Protein AF-0000000083455812 (afdb_homodimer)

Foldseek 3Di:
DAPDAFDPVQDPWDWLDKDFFDDDDPNHGTWIKIKTFDDPVCLVVQLVQCVVFVCCPPQLNNLLPCVVFVQSSVVVSVVLSVQSVSRLKMFIWTPPDDPVDTDTFKIWRKDKHFPVNLVVLVPDDGDTPSVVLVSLVVCVQVVPDPPCVVVVHGMEMETDDIGGDPVRPRRCPLLVSLLSSQSSCQSRVHFKYKYKDDDPVNVVSCVVSPKAFDDKDFLCDDDDPRDRSRPPDGDIMTMTMDTHDHDPPD/DAPDAFDPVQDPWDWLDKDFFDDDDPNHGTWIKIKTFDDPVCQVVQLVQCVVFVCCPPQLNNLLPCVVFVQSSVVVSVVLSVQSVSRLKMFIWTPPDDPVDTDTFKIWRKDKHFPVNLVVLVPDDGDTPSVVLVSLVCCVQVVPDPPCVVVVHGMEMETDDIGGDPVRPRRCPLLVSLLSSQSSCQSRVHFKYKYKDDDPVNVVSCVVSPKAFDDKDFLCDDDDPRDRSRPPDGDIMTMTMDTHDHDPPD

Secondary structure (DSSP, 8-state):
--S----TTS-SS-EEEEEE-S--BTTBPPPEEEEEE--GGGHHHHHHHIIIIIHHH-HHHHHTTGGG-HHHHHHHHHHHHHHHHTT--EEEEETTS-GGG--EEEEEEEEEEEHHHHHHHHTPPP-SHHHHHHHHHHHHHHHSS-HHHHHT-SEEEEEEEEEE-GGGTTS-HHHHHHHHHHHHHHHHT--EEEEEE-SHHHHHHHHHTT-EEEEEEETTT-EETTEES-TT--SEEEEEEEE-------/--S----TTS-SS-EEEEEE-S--BTTBPPPEEEEEE--GGGHHHHHHHIIIIIHHH-HHHHHTTGGG-HHHHHHHHHHHHHHHHTT--EEEEETTS-GGG--EEEEEEEEEEEHHHHHHHTT----SHHHHHHHHHHHHHHHSS-HHHHHT-SEEEEEEEEEE-GGGTTS-HHHHHHHHHHHHHHHHT--EEEEEE-SHHHHHHHHHTT-EEEEEEETTT-EETTEES-TT--SEEEEEEEE-------

Structure (mmCIF, N/CA/C/O backbone):
data_AF-0000000083455812-model_v1
#
loop_
_entity.id
_entity.type
_entity.pdbx_description
1 polymer 'N-acetyltransferase domain-containing protein'
#
loop_
_atom_site.group_PDB
_atom_site.id
_atom_site.type_symbol
_atom_site.label_atom_id
_atom_site.label_alt_id
_atom_site.label_comp_id
_atom_site.label_asym_id
_atom_site.label_entity_id
_atom_site.label_seq_id
_atom_site.pdbx_PDB_ins_code
_atom_site.Cartn_x
_atom_site.Cartn_y
_atom_site.Cartn_z
_atom_site.occupancy
_atom_site.B_iso_or_equiv
_atom_site.auth_seq_id
_atom_site.auth_comp_id
_atom_site.auth_asym_id
_atom_site.auth_atom_id
_atom_site.pdbx_PDB_model_num
ATOM 1 N N . MET A 1 1 ? -11.398 26.969 0.778 1 72 1 MET A N 1
ATOM 2 C CA . MET A 1 1 ? -10.117 27.531 1.177 1 72 1 MET A CA 1
ATOM 3 C C . MET A 1 1 ? -10.188 28.125 2.584 1 72 1 MET A C 1
ATOM 5 O O . MET A 1 1 ? -11.242 28.594 3.008 1 72 1 MET A O 1
ATOM 9 N N . SER A 1 2 ? -9.016 27.938 3.221 1 83.69 2 SER A N 1
ATOM 10 C CA . SER A 1 2 ? -8.93 28.438 4.59 1 83.69 2 SER A CA 1
ATOM 11 C C . SER A 1 2 ? -9 29.969 4.625 1 83.69 2 SER A C 1
ATOM 13 O O . SER A 1 2 ? -8.539 30.641 3.703 1 83.69 2 SER A O 1
ATOM 15 N N . SER A 1 3 ? -9.594 30.547 5.578 1 91.69 3 SER A N 1
ATOM 16 C CA . SER A 1 3 ? -9.633 32 5.785 1 91.69 3 SER A CA 1
ATOM 17 C C . SER A 1 3 ? -8.297 32.5 6.32 1 91.69 3 SER A C 1
ATOM 19 O O . SER A 1 3 ? -8.031 33.719 6.273 1 91.69 3 SER A O 1
ATOM 21 N N . TRP A 1 4 ? -7.527 31.594 6.836 1 95.5 4 TRP A N 1
ATOM 22 C CA . TRP A 1 4 ? -6.188 31.938 7.297 1 95.5 4 TRP A CA 1
ATOM 23 C C . TRP A 1 4 ? -5.223 32.062 6.125 1 95.5 4 TRP A C 1
ATOM 25 O O . TRP A 1 4 ? -5.32 31.328 5.148 1 95.5 4 TRP A O 1
ATOM 35 N N . LYS A 1 5 ? -4.301 33.094 6.266 1 96 5 LYS A N 1
ATOM 36 C CA . LYS A 1 5 ? -3.275 33.281 5.242 1 96 5 LYS A CA 1
ATOM 37 C C . LYS A 1 5 ? -1.878 33.25 5.855 1 96 5 LYS A C 1
ATOM 39 O O . LYS A 1 5 ? -1.661 33.781 6.941 1 96 5 LYS A O 1
ATOM 44 N N . ARG A 1 6 ? -1.051 32.625 5.129 1 97.12 6 ARG A N 1
ATOM 45 C CA . ARG A 1 6 ? 0.348 32.625 5.543 1 97.12 6 ARG A CA 1
ATOM 46 C C . ARG A 1 6 ? 0.924 34.031 5.609 1 97.12 6 ARG A C 1
ATOM 48 O O . ARG A 1 6 ? 0.732 34.812 4.688 1 97.12 6 ARG A O 1
ATOM 55 N N . PRO A 1 7 ? 1.637 34.281 6.703 1 96.75 7 PRO A N 1
ATOM 56 C CA . PRO A 1 7 ? 2.234 35.594 6.789 1 96.75 7 PRO A CA 1
ATOM 57 C C . PRO A 1 7 ? 3.211 35.875 5.648 1 96.75 7 PRO A C 1
ATOM 59 O O . PRO A 1 7 ? 4.039 35.031 5.316 1 96.75 7 PRO A O 1
ATOM 62 N N . LYS A 1 8 ? 3.145 37.031 5.133 1 95.06 8 LYS A N 1
ATOM 63 C CA . LYS A 1 8 ? 3.918 37.406 3.957 1 95.06 8 LYS A CA 1
ATOM 64 C C . LYS A 1 8 ? 5.41 37.469 4.273 1 95.06 8 LYS A C 1
ATOM 66 O O . LYS A 1 8 ? 6.246 37.312 3.379 1 95.06 8 LYS A O 1
ATOM 71 N N . ASP A 1 9 ? 5.668 37.719 5.461 1 95.56 9 ASP A N 1
ATOM 72 C CA . ASP A 1 9 ? 7.066 37.938 5.836 1 95.56 9 ASP A CA 1
ATOM 73 C C . ASP A 1 9 ? 7.773 36.594 6.051 1 95.56 9 ASP A C 1
ATOM 75 O O . ASP A 1 9 ? 8.992 36.562 6.23 1 95.56 9 ASP A O 1
ATOM 79 N N . VAL A 1 10 ? 7.023 35.5 6.098 1 97.06 10 VAL A N 1
ATOM 80 C CA . VAL A 1 10 ? 7.645 34.188 6.176 1 97.06 10 VAL A CA 1
ATOM 81 C C . VAL A 1 10 ? 8.07 33.75 4.781 1 97.06 10 VAL A C 1
ATOM 83 O O . VAL A 1 10 ? 7.23 33.562 3.895 1 97.06 10 VAL A O 1
ATOM 86 N N . PRO A 1 11 ? 9.328 33.562 4.582 1 97.19 11 PRO A N 1
ATOM 87 C CA . PRO A 1 11 ? 9.812 33.156 3.258 1 97.19 11 PRO A CA 1
ATOM 88 C C . PRO A 1 11 ? 9.164 31.875 2.762 1 97.19 11 PRO A C 1
ATOM 90 O O . PRO A 1 11 ? 8.898 30.969 3.553 1 97.19 11 PRO A O 1
ATOM 93 N N . TYR A 1 12 ? 8.922 31.828 1.443 1 97.25 12 TYR A N 1
ATOM 94 C CA . TYR A 1 12 ? 8.344 30.656 0.784 1 97.25 12 TYR A CA 1
ATOM 95 C C . TYR A 1 12 ? 9.016 30.406 -0.561 1 97.25 12 TYR A C 1
ATOM 97 O O . TYR A 1 12 ? 9.094 31.312 -1.402 1 97.25 12 TYR A O 1
ATOM 105 N N . PRO A 1 13 ? 9.547 29.312 -0.865 1 96.44 13 PRO A N 1
ATOM 106 C CA . PRO A 1 13 ? 9.562 28.141 0.018 1 96.44 13 PRO A CA 1
ATOM 107 C C . PRO A 1 13 ? 10.656 28.219 1.076 1 96.44 13 PRO A C 1
ATOM 109 O O . PRO A 1 13 ? 11.711 28.812 0.839 1 96.44 13 PRO A O 1
ATOM 112 N N . SER A 1 14 ? 10.398 27.672 2.203 1 98.31 14 SER A N 1
ATOM 113 C CA . SER A 1 14 ? 11.367 27.609 3.295 1 98.31 14 SER A CA 1
ATOM 114 C C . SER A 1 14 ? 11.758 26.156 3.598 1 98.31 14 SER A C 1
ATOM 116 O O . SER A 1 14 ? 10.977 25.234 3.361 1 98.31 14 SER A O 1
ATOM 118 N N . VAL A 1 15 ? 12.977 25.969 4.078 1 98.38 15 VAL A N 1
ATOM 119 C CA . VAL A 1 15 ? 13.453 24.688 4.578 1 98.38 15 VAL A CA 1
ATOM 120 C C . VAL A 1 15 ? 13.188 24.578 6.078 1 98.38 15 VAL A C 1
ATOM 122 O O . VAL A 1 15 ? 13.5 25.5 6.836 1 98.38 15 VAL A O 1
ATOM 125 N N . TRP A 1 16 ? 12.656 23.469 6.484 1 98.69 16 TRP A N 1
ATOM 126 C CA . TRP A 1 16 ? 12.258 23.328 7.883 1 98.69 16 TRP A CA 1
ATOM 127 C C . TRP A 1 16 ? 13.125 22.297 8.602 1 98.69 16 TRP A C 1
ATOM 129 O O . TRP A 1 16 ? 13.188 22.281 9.836 1 98.69 16 TRP A O 1
ATOM 139 N N . ALA A 1 17 ? 13.719 21.438 7.863 1 98.44 17 ALA A N 1
ATOM 140 C CA . ALA A 1 17 ? 14.609 20.438 8.453 1 98.44 17 ALA A CA 1
ATOM 141 C C . ALA A 1 17 ? 15.516 19.812 7.395 1 98.44 17 ALA A C 1
ATOM 143 O O . ALA A 1 17 ? 15.18 19.797 6.211 1 98.44 17 ALA A O 1
ATOM 144 N N . ARG A 1 18 ? 16.672 19.422 7.816 1 98.38 18 ARG A N 1
ATOM 145 C CA . ARG A 1 18 ? 17.594 18.562 7.062 1 98.38 18 ARG A CA 1
ATOM 146 C C . ARG A 1 18 ? 18.141 17.438 7.934 1 98.38 18 ARG A C 1
ATOM 148 O O . ARG A 1 18 ? 18.5 17.672 9.094 1 98.38 18 ARG A O 1
ATOM 155 N N . PHE A 1 19 ? 18.156 16.266 7.398 1 98.44 19 PHE A N 1
ATOM 156 C CA . PHE A 1 19 ? 18.594 15.125 8.211 1 98.44 19 PHE A CA 1
ATOM 157 C C . PHE A 1 19 ? 19.141 14.008 7.332 1 98.44 19 PHE A C 1
ATOM 159 O O . PHE A 1 19 ? 18.906 13.984 6.125 1 98.44 19 PHE A O 1
ATOM 166 N N . GLN A 1 20 ? 19.891 13.227 7.938 1 98.06 20 GLN A N 1
ATOM 167 C CA . GLN A 1 20 ? 20.422 12.039 7.27 1 98.06 20 GLN A CA 1
ATOM 168 C C . GLN A 1 20 ? 19.594 10.805 7.621 1 98.06 20 GLN A C 1
ATOM 170 O O . GLN A 1 20 ? 19.234 10.602 8.781 1 98.06 20 GLN A O 1
ATOM 175 N N . GLY A 1 21 ? 19.281 10.008 6.523 1 97.75 21 GLY A N 1
ATOM 176 C CA . GLY A 1 21 ? 18.594 8.75 6.77 1 97.75 21 GLY A CA 1
ATOM 177 C C . GLY A 1 21 ? 19.438 7.75 7.539 1 97.75 21 GLY A C 1
ATOM 178 O O . GLY A 1 21 ? 20.516 8.094 8.039 1 97.75 21 GLY A O 1
ATOM 179 N N . LYS A 1 22 ? 18.906 6.551 7.691 1 96.94 22 LYS A N 1
ATOM 180 C CA . LYS A 1 22 ? 19.562 5.531 8.5 1 96.94 22 LYS A CA 1
ATOM 181 C C . LYS A 1 22 ? 20.078 4.387 7.629 1 96.94 22 LYS A C 1
ATOM 183 O O . LYS A 1 22 ? 21.031 3.691 8.008 1 96.94 22 LYS A O 1
ATOM 188 N N . VAL A 1 23 ? 19.516 4.211 6.5 1 96.19 23 VAL A N 1
ATOM 189 C CA . VAL A 1 23 ? 19.75 3 5.723 1 96.19 23 VAL A CA 1
ATOM 190 C C . VAL A 1 23 ? 20.891 3.238 4.727 1 96.19 23 VAL A C 1
ATOM 192 O O . VAL A 1 23 ? 20.844 4.188 3.938 1 96.19 23 VAL A O 1
ATOM 195 N N . SER A 1 24 ? 21.859 2.391 4.828 1 92.62 24 SER A N 1
ATOM 196 C CA . SER A 1 24 ? 22.938 2.354 3.846 1 92.62 24 SER A CA 1
ATOM 197 C C . SER A 1 24 ? 22.656 1.323 2.756 1 92.62 24 SER A C 1
ATOM 199 O O . SER A 1 24 ? 22.172 0.228 3.043 1 92.62 24 SER A O 1
ATOM 201 N N . GLU A 1 25 ? 22.891 1.799 1.483 1 85.31 25 GLU A N 1
ATOM 202 C CA . GLU A 1 25 ? 22.688 0.887 0.361 1 85.31 25 GLU A CA 1
ATOM 203 C C . GLU A 1 25 ? 23.984 0.667 -0.413 1 85.31 25 GLU A C 1
ATOM 205 O O . GLU A 1 25 ? 24.609 1.625 -0.87 1 85.31 25 GLU A O 1
ATOM 210 N N . ASN A 1 26 ? 24.312 -0.626 -0.563 1 80.75 26 ASN A N 1
ATOM 211 C CA . ASN A 1 26 ? 25.469 -1.01 -1.355 1 80.75 26 ASN A CA 1
ATOM 212 C C . ASN A 1 26 ? 26.734 -0.302 -0.874 1 80.75 26 ASN A C 1
ATOM 214 O O . ASN A 1 26 ? 27.484 0.26 -1.677 1 80.75 26 ASN A O 1
ATOM 218 N N . GLY A 1 27 ? 26.859 -0.12 0.387 1 83.06 27 GLY A N 1
ATOM 219 C CA . GLY A 1 27 ? 28.062 0.479 0.954 1 83.06 27 GLY A CA 1
ATOM 220 C C . GLY A 1 27 ? 28.062 1.995 0.887 1 83.06 27 GLY A C 1
ATOM 221 O O . GLY A 1 27 ? 29 2.645 1.358 1 83.06 27 GLY A O 1
ATOM 222 N N . LYS A 1 28 ? 27.125 2.496 0.255 1 89.81 28 LYS A N 1
ATOM 223 C CA . LYS A 1 28 ? 27.016 3.949 0.199 1 89.81 28 LYS A CA 1
ATOM 224 C C . LYS A 1 28 ? 26.391 4.504 1.475 1 89.81 28 LYS A C 1
ATOM 226 O O . LYS A 1 28 ? 25.531 3.855 2.086 1 89.81 28 LYS A O 1
ATOM 231 N N . PRO A 1 29 ? 26.844 5.699 1.826 1 93.94 29 PRO A N 1
ATOM 232 C CA . PRO A 1 29 ? 26.234 6.305 3.012 1 93.94 29 PRO A CA 1
ATOM 233 C C . PRO A 1 29 ? 24.734 6.562 2.836 1 93.94 29 PRO A C 1
ATOM 235 O O . PRO A 1 29 ? 24.25 6.684 1.706 1 93.94 29 PRO A O 1
ATOM 238 N N . PRO A 1 30 ? 24.031 6.629 3.979 1 96.69 30 PRO A N 1
ATOM 239 C CA . PRO A 1 30 ? 22.594 6.938 3.889 1 96.69 30 PRO A CA 1
ATOM 240 C C . PRO A 1 30 ? 22.328 8.266 3.189 1 96.69 30 PRO A C 1
ATOM 242 O O . PRO A 1 30 ? 23.188 9.156 3.186 1 96.69 30 PRO A O 1
ATOM 245 N N . LEU A 1 31 ? 21.188 8.383 2.695 1 96.19 31 LEU A N 1
ATOM 246 C CA . LEU A 1 31 ? 20.766 9.562 1.953 1 96.19 31 LEU A CA 1
ATOM 247 C C . LEU A 1 31 ? 20.5 10.727 2.896 1 96.19 31 LEU A C 1
ATOM 249 O O . LEU A 1 31 ? 20.141 10.523 4.059 1 96.19 31 LEU A O 1
ATOM 253 N N . TRP A 1 32 ? 20.734 11.875 2.367 1 97.56 32 TRP A N 1
ATOM 254 C CA . TRP A 1 32 ? 20.312 13.094 3.047 1 97.56 32 TRP A CA 1
ATOM 255 C C . TRP A 1 32 ? 18.984 13.586 2.488 1 97.56 32 TRP A C 1
ATOM 257 O O . TRP A 1 32 ? 18.719 13.469 1.289 1 97.56 32 TRP A O 1
ATOM 267 N N . TYR A 1 33 ? 18.188 14.156 3.389 1 98.12 33 TYR A N 1
ATOM 268 C CA . TYR A 1 33 ? 16.875 14.664 3.018 1 98.12 33 TYR A CA 1
ATOM 269 C C . TYR A 1 33 ? 16.688 16.109 3.473 1 98.12 33 TYR A C 1
ATOM 271 O O . TYR A 1 33 ? 17.172 16.484 4.543 1 98.12 33 TYR A O 1
ATOM 279 N N . THR A 1 34 ? 15.984 16.828 2.682 1 98.19 34 THR A N 1
ATOM 280 C CA . THR A 1 34 ? 15.539 18.172 3.037 1 98.19 34 THR A CA 1
ATOM 281 C C . THR A 1 34 ? 14.016 18.234 3.1 1 98.19 34 THR A C 1
ATOM 283 O O . THR A 1 34 ? 13.328 17.859 2.146 1 98.19 34 THR A O 1
ATOM 286 N N . ILE A 1 35 ? 13.492 18.641 4.227 1 98.69 35 ILE A N 1
ATOM 287 C CA . ILE A 1 35 ? 12.062 18.906 4.355 1 98.69 35 ILE A CA 1
ATOM 288 C C . ILE A 1 35 ? 11.805 20.406 4.168 1 98.69 35 ILE A C 1
ATOM 290 O O . ILE A 1 35 ? 12.344 21.234 4.906 1 98.69 35 ILE A O 1
ATOM 294 N N . GLN A 1 36 ? 10.984 20.734 3.256 1 98.56 36 GLN A N 1
ATOM 295 C CA . GLN A 1 36 ? 10.703 22.125 2.918 1 98.56 36 GLN A CA 1
ATOM 296 C C . GLN A 1 36 ? 9.258 22.297 2.477 1 98.56 36 GLN A C 1
ATOM 298 O O . GLN A 1 36 ? 8.516 21.328 2.34 1 98.56 36 GLN A O 1
ATOM 303 N N . ASP A 1 37 ? 8.875 23.594 2.312 1 98.75 37 ASP A N 1
ATOM 304 C CA . ASP A 1 37 ? 7.602 23.875 1.652 1 98.75 37 ASP A CA 1
ATOM 305 C C . ASP A 1 37 ? 7.551 23.234 0.265 1 98.75 37 ASP A C 1
ATOM 307 O O . ASP A 1 37 ? 8.578 23.109 -0.406 1 98.75 37 ASP A O 1
ATOM 311 N N . VAL A 1 38 ? 6.352 22.844 -0.124 1 98.19 38 VAL A N 1
ATOM 312 C CA . VAL A 1 38 ? 6.195 22.328 -1.48 1 98.19 38 VAL A CA 1
ATOM 313 C C . VAL A 1 38 ? 6.285 23.484 -2.482 1 98.19 38 VAL A C 1
ATOM 315 O O . VAL A 1 38 ? 5.414 24.344 -2.518 1 98.19 38 VAL A O 1
ATOM 318 N N . PRO A 1 39 ? 7.305 23.469 -3.266 1 96.06 39 PRO A N 1
ATOM 319 C CA . PRO A 1 39 ? 7.305 24.5 -4.301 1 96.06 39 PRO A CA 1
ATOM 320 C C . PRO A 1 39 ? 6.184 24.312 -5.32 1 96.06 39 PRO A C 1
ATOM 322 O O . PRO A 1 39 ? 5.797 23.188 -5.621 1 96.06 39 PRO A O 1
ATOM 325 N N . GLU A 1 40 ? 5.781 25.375 -5.957 1 95.88 40 GLU A N 1
ATOM 326 C CA . GLU A 1 40 ? 4.594 25.375 -6.801 1 95.88 40 GLU A CA 1
ATOM 327 C C . GLU A 1 40 ? 4.766 24.422 -7.992 1 95.88 40 GLU A C 1
ATOM 329 O O . GLU A 1 40 ? 3.809 23.781 -8.414 1 95.88 40 GLU A O 1
ATOM 334 N N . HIS A 1 41 ? 5.953 24.375 -8.484 1 94.56 41 HIS A N 1
ATOM 335 C CA . HIS A 1 41 ? 6.176 23.547 -9.672 1 94.56 41 HIS A CA 1
ATOM 336 C C . HIS A 1 41 ? 6.047 22.062 -9.352 1 94.56 41 HIS A C 1
ATOM 338 O O . HIS A 1 41 ? 5.965 21.234 -10.266 1 94.56 41 HIS A O 1
ATOM 344 N N . LEU A 1 42 ? 5.969 21.656 -8.039 1 96.25 42 LEU A N 1
ATOM 345 C CA . LEU A 1 42 ? 5.863 20.25 -7.652 1 96.25 42 LEU A CA 1
ATOM 346 C C . LEU A 1 42 ? 4.43 19.906 -7.258 1 96.25 42 LEU A C 1
ATOM 348 O O . LEU A 1 42 ? 4.145 18.766 -6.879 1 96.25 42 LEU A O 1
ATOM 352 N N . PHE A 1 43 ? 3.5 20.828 -7.352 1 97.81 43 PHE A N 1
ATOM 353 C CA . PHE A 1 43 ? 2.146 20.609 -6.855 1 97.81 43 PHE A CA 1
ATOM 354 C C . PHE A 1 43 ? 1.538 19.359 -7.465 1 97.81 43 PHE A C 1
ATOM 356 O O . PHE A 1 43 ? 1.075 18.469 -6.742 1 97.81 43 PHE A O 1
ATOM 363 N N . GLU A 1 44 ? 1.62 19.219 -8.734 1 97.5 44 GLU A N 1
ATOM 364 C CA . GLU A 1 44 ? 0.992 18.062 -9.383 1 97.5 44 GLU A CA 1
ATOM 365 C C . GLU A 1 44 ? 1.767 16.781 -9.094 1 97.5 44 GLU A C 1
ATOM 367 O O . GLU A 1 44 ? 1.175 15.703 -8.984 1 97.5 44 GLU A O 1
ATOM 372 N N . ASP A 1 45 ? 3.096 16.875 -8.922 1 96.81 45 ASP A N 1
ATOM 373 C CA . ASP A 1 45 ? 3.902 15.711 -8.555 1 96.81 45 ASP A CA 1
ATOM 374 C C . ASP A 1 45 ? 3.537 15.211 -7.156 1 96.81 45 ASP A C 1
ATOM 376 O O . ASP A 1 45 ? 3.541 14.008 -6.906 1 96.81 45 ASP A O 1
ATOM 380 N N . ILE A 1 46 ? 3.219 16.125 -6.297 1 98.31 46 ILE A N 1
ATOM 381 C CA . ILE A 1 46 ? 2.812 15.789 -4.938 1 98.31 46 ILE A CA 1
ATOM 382 C C . ILE A 1 46 ? 1.465 15.07 -4.965 1 98.31 46 ILE A C 1
ATOM 384 O O . ILE A 1 46 ? 1.268 14.078 -4.262 1 98.31 46 ILE A O 1
ATOM 388 N N . ILE A 1 47 ? 0.573 15.555 -5.766 1 98.62 47 ILE A N 1
ATOM 389 C CA . ILE A 1 47 ? -0.734 14.922 -5.891 1 98.62 47 ILE A CA 1
ATOM 390 C C . ILE A 1 47 ? -0.567 13.492 -6.414 1 98.62 47 ILE A C 1
ATOM 392 O O . ILE A 1 47 ? -1.202 12.562 -5.91 1 98.62 47 ILE A O 1
ATOM 396 N N . LYS A 1 48 ? 0.298 13.305 -7.379 1 97.69 48 LYS A N 1
ATOM 397 C CA . LYS A 1 48 ? 0.585 11.977 -7.91 1 97.69 48 LYS A CA 1
ATOM 398 C C . LYS A 1 48 ? 1.188 11.078 -6.836 1 97.69 48 LYS A C 1
ATOM 400 O O . LYS A 1 48 ? 0.812 9.906 -6.719 1 97.69 48 LYS A O 1
ATOM 405 N N . HIS A 1 49 ? 2.096 11.641 -6.098 1 98.12 49 HIS A N 1
ATOM 406 C CA . HIS A 1 49 ? 2.732 10.898 -5.012 1 98.12 49 HIS A CA 1
ATOM 407 C C . HIS A 1 49 ? 1.705 10.438 -3.986 1 98.12 49 HIS A C 1
ATOM 409 O O . HIS A 1 49 ? 1.699 9.266 -3.596 1 98.12 49 HIS A O 1
ATOM 415 N N . MET A 1 50 ? 0.846 11.344 -3.586 1 98.69 50 MET A N 1
ATOM 416 C CA . MET A 1 50 ? -0.182 11.031 -2.596 1 98.69 50 MET A CA 1
ATOM 417 C C . MET A 1 50 ? -1.163 9.992 -3.139 1 98.69 50 MET A C 1
ATOM 419 O O . MET A 1 50 ? -1.576 9.086 -2.414 1 98.69 50 MET A O 1
ATOM 423 N N . THR A 1 51 ? -1.478 10.125 -4.387 1 98.5 51 THR A N 1
ATOM 424 C CA . THR A 1 51 ? -2.41 9.188 -5.012 1 98.5 51 THR A CA 1
ATOM 425 C C . THR A 1 51 ? -1.804 7.793 -5.094 1 98.5 51 THR A C 1
ATOM 427 O O . THR A 1 51 ? -2.473 6.805 -4.789 1 98.5 51 THR A O 1
ATOM 430 N N . ARG A 1 52 ? -0.583 7.738 -5.402 1 97.19 52 ARG A N 1
ATOM 431 C CA . ARG A 1 52 ? 0.118 6.484 -5.645 1 97.19 52 ARG A CA 1
ATOM 432 C C . ARG A 1 52 ? 0.368 5.738 -4.336 1 97.19 52 ARG A C 1
ATOM 434 O O . ARG A 1 52 ? 0.199 4.52 -4.27 1 97.19 52 ARG A O 1
ATOM 441 N N . TYR A 1 53 ? 0.761 6.441 -3.336 1 97.81 53 TYR A N 1
ATOM 442 C CA . TYR A 1 53 ? 1.244 5.773 -2.133 1 97.81 53 TYR A CA 1
ATOM 443 C C . TYR A 1 53 ? 0.249 5.922 -0.989 1 97.81 53 TYR A C 1
ATOM 445 O O . TYR A 1 53 ? -0.148 4.934 -0.37 1 97.81 53 TYR A O 1
ATOM 453 N N . PHE A 1 54 ? -0.198 7.129 -0.72 1 98.12 54 PHE A N 1
ATOM 454 C CA . PHE A 1 54 ? -1.079 7.359 0.419 1 98.12 54 PHE A CA 1
ATOM 455 C C . PHE A 1 54 ? -2.41 6.641 0.229 1 98.12 54 PHE A C 1
ATOM 457 O O . PHE A 1 54 ? -2.869 5.93 1.123 1 98.12 54 PHE A O 1
ATOM 464 N N . LEU A 1 55 ? -3.049 6.785 -0.929 1 98.19 55 LEU A N 1
ATOM 465 C CA . LEU A 1 55 ? -4.414 6.309 -1.108 1 98.19 55 LEU A CA 1
ATOM 466 C C . LEU A 1 55 ? -4.453 4.785 -1.194 1 98.19 55 LEU A C 1
ATOM 468 O O . LEU A 1 55 ? -5.52 4.18 -1.066 1 98.19 55 LEU A O 1
ATOM 472 N N . VAL A 1 56 ? -3.291 4.195 -1.402 1 97.25 56 VAL A N 1
ATOM 473 C CA . VAL A 1 56 ? -3.234 2.74 -1.484 1 97.25 56 VAL A CA 1
ATOM 474 C C . VAL A 1 56 ? -2.84 2.162 -0.129 1 97.25 56 VAL A C 1
ATOM 476 O O . VAL A 1 56 ? -3.279 1.07 0.24 1 97.25 56 VAL A O 1
ATOM 479 N N . ARG A 1 57 ? -2.137 2.961 0.708 1 95.31 57 ARG A N 1
ATOM 480 C CA . ARG A 1 57 ? -1.54 2.418 1.925 1 95.31 57 ARG A CA 1
ATOM 481 C C . ARG A 1 57 ? -2.289 2.898 3.162 1 95.31 57 ARG A C 1
ATOM 483 O O . ARG A 1 57 ? -2.221 2.268 4.219 1 95.31 57 ARG A O 1
ATOM 490 N N . GLU A 1 58 ? -2.932 4.055 3.078 1 95.56 58 GLU A N 1
ATOM 491 C CA . GLU A 1 58 ? -3.703 4.543 4.219 1 95.56 58 GLU A CA 1
ATOM 492 C C . GLU A 1 58 ? -5.035 3.809 4.34 1 95.56 58 GLU A C 1
ATOM 494 O O . GLU A 1 58 ? -5.855 3.848 3.42 1 95.56 58 GLU A O 1
ATOM 499 N N . SER A 1 59 ? -5.25 3.188 5.41 1 94.19 59 SER A N 1
ATOM 500 C CA . SER A 1 59 ? -6.234 2.115 5.539 1 94.19 59 SER A CA 1
ATOM 501 C C . SER A 1 59 ? -7.656 2.648 5.418 1 94.19 59 SER A C 1
ATOM 503 O O . SER A 1 59 ? -8.523 1.999 4.828 1 94.19 59 SER A O 1
ATOM 505 N N . THR A 1 60 ? -7.945 3.846 5.961 1 96.56 60 THR A N 1
ATOM 506 C CA . THR A 1 60 ? -9.328 4.324 5.98 1 96.56 60 THR A CA 1
ATOM 507 C C . THR A 1 60 ? -9.781 4.715 4.574 1 96.56 60 THR A C 1
ATOM 509 O O . THR A 1 60 ? -10.914 4.438 4.184 1 96.56 60 THR A O 1
ATOM 512 N N . PHE A 1 61 ? -8.898 5.332 3.799 1 96.81 61 PHE A N 1
ATOM 513 C CA . PHE A 1 61 ? -9.227 5.672 2.42 1 96.81 61 PHE A CA 1
ATOM 514 C C . PHE A 1 61 ? -9.211 4.43 1.536 1 96.81 61 PHE A C 1
ATOM 516 O O . PHE A 1 61 ? -10.102 4.25 0.7 1 96.81 61 PHE A O 1
ATOM 523 N N . ALA A 1 62 ? -8.234 3.59 1.756 1 97.12 62 ALA A N 1
ATOM 524 C CA . ALA A 1 62 ? -8.023 2.432 0.893 1 97.12 62 ALA A CA 1
ATOM 525 C C . ALA A 1 62 ? -9.172 1.434 1.019 1 97.12 62 ALA A C 1
ATOM 527 O O . ALA A 1 62 ? -9.695 0.952 0.012 1 97.12 62 ALA A O 1
ATOM 528 N N . THR A 1 63 ? -9.617 1.149 2.229 1 96.44 63 THR A N 1
ATOM 529 C CA . THR A 1 63 ? -10.633 0.119 2.436 1 96.44 63 THR A CA 1
ATOM 530 C C . THR A 1 63 ? -12.008 0.625 2.018 1 96.44 63 THR A C 1
ATOM 532 O O . THR A 1 63 ? -12.93 -0.169 1.791 1 96.44 63 THR A O 1
ATOM 535 N N . LEU A 1 64 ? -12.141 1.962 1.933 1 95.75 64 LEU A N 1
ATOM 536 C CA . LEU A 1 64 ? -13.398 2.518 1.441 1 95.75 64 LEU A CA 1
ATOM 537 C C . LEU A 1 64 ? -13.422 2.537 -0.083 1 95.75 64 LEU A C 1
ATOM 539 O O . LEU A 1 64 ? -14.461 2.816 -0.687 1 95.75 64 LEU A O 1
ATOM 543 N N . GLY A 1 65 ? -12.352 2.262 -0.686 1 95.62 65 GLY A N 1
ATOM 544 C CA . GLY A 1 65 ? -12.297 2.135 -2.133 1 95.62 65 GLY A CA 1
ATOM 545 C C . GLY A 1 65 ? -12.258 3.471 -2.85 1 95.62 65 GLY A C 1
ATOM 546 O O . GLY A 1 65 ? -13.008 3.699 -3.799 1 95.62 65 GLY A O 1
ATOM 547 N N . VAL A 1 66 ? -11.391 4.348 -2.359 1 97.19 66 VAL A N 1
ATOM 548 C CA . VAL A 1 66 ? -11.359 5.699 -2.91 1 97.19 66 VAL A CA 1
ATOM 549 C C . VAL A 1 66 ? -10.906 5.648 -4.371 1 97.19 66 VAL A C 1
ATOM 551 O O . VAL A 1 66 ? -11.391 6.426 -5.199 1 97.19 66 VAL A O 1
ATOM 554 N N . LEU A 1 67 ? -10.031 4.758 -4.719 1 96.75 67 LEU A N 1
ATOM 555 C CA . LEU A 1 67 ? -9.5 4.699 -6.074 1 96.75 67 LEU A CA 1
ATOM 556 C C . LEU A 1 67 ? -10.547 4.156 -7.043 1 96.75 67 LEU A C 1
ATOM 558 O O . LEU A 1 67 ? -10.438 4.355 -8.258 1 96.75 67 LEU A O 1
ATOM 562 N N . GLU A 1 68 ? -11.57 3.488 -6.535 1 94.25 68 GLU A N 1
ATOM 563 C CA . GLU A 1 68 ? -12.664 2.971 -7.348 1 94.25 68 GLU A CA 1
ATOM 564 C C . GLU A 1 68 ? -13.852 3.932 -7.355 1 94.25 68 GLU A C 1
ATOM 566 O O . GLU A 1 68 ? -14.898 3.631 -7.934 1 94.25 68 GLU A O 1
ATOM 571 N N . ASP A 1 69 ? -13.781 5.004 -6.711 1 96.5 69 ASP A N 1
ATOM 572 C CA . ASP A 1 69 ? -14.766 6.074 -6.668 1 96.5 69 ASP A CA 1
ATOM 573 C C . ASP A 1 69 ? -14.227 7.352 -7.305 1 96.5 69 ASP A C 1
ATOM 575 O O . ASP A 1 69 ? -13.781 8.266 -6.602 1 96.5 69 ASP A O 1
ATOM 579 N N . PRO A 1 70 ? -14.359 7.449 -8.617 1 97.19 70 PRO A N 1
ATOM 580 C CA . PRO A 1 70 ? -13.711 8.555 -9.328 1 97.19 70 PRO A CA 1
ATOM 581 C C . PRO A 1 70 ? -14.195 9.922 -8.852 1 97.19 70 PRO A C 1
ATOM 583 O O . PRO A 1 70 ? -13.438 10.898 -8.898 1 97.19 70 PRO A O 1
ATOM 586 N N . VAL A 1 71 ? -15.422 10.023 -8.391 1 98.38 71 VAL A N 1
ATOM 587 C CA . VAL A 1 71 ? -15.945 11.297 -7.898 1 98.38 71 VAL A CA 1
ATOM 588 C C . VAL A 1 71 ? -15.227 11.68 -6.609 1 98.38 71 VAL A C 1
ATOM 590 O O . VAL A 1 71 ? -14.734 12.805 -6.477 1 98.38 71 VAL A O 1
ATOM 593 N N . SER A 1 72 ? -15.109 10.758 -5.715 1 98.25 72 SER A N 1
ATOM 594 C CA . SER A 1 72 ? -14.391 11.008 -4.473 1 98.25 72 SER A CA 1
ATOM 595 C C . SER A 1 72 ? -12.922 11.328 -4.742 1 98.25 72 SER A C 1
ATOM 597 O O . SER A 1 72 ? -12.344 12.195 -4.086 1 98.25 72 SER A O 1
ATOM 599 N N . LEU A 1 73 ? -12.352 10.594 -5.652 1 98.56 73 LEU A N 1
ATOM 600 C CA . LEU A 1 73 ? -10.945 10.82 -5.984 1 98.56 73 LEU A CA 1
ATOM 601 C C . LEU A 1 73 ? -10.727 12.242 -6.484 1 98.56 73 LEU A C 1
ATOM 603 O O . LEU A 1 73 ? -9.773 12.906 -6.074 1 98.56 73 LEU A O 1
ATOM 607 N N . ALA A 1 74 ? -11.57 12.695 -7.324 1 98.44 74 ALA A N 1
ATOM 608 C CA . ALA A 1 74 ? -11.469 14.055 -7.863 1 98.44 74 ALA A CA 1
ATOM 609 C C . ALA A 1 74 ? -11.648 15.094 -6.762 1 98.44 74 ALA A C 1
ATOM 611 O O . ALA A 1 74 ? -10.953 16.109 -6.742 1 98.44 74 ALA A O 1
ATOM 612 N N . GLU A 1 75 ? -12.578 14.844 -5.902 1 98 75 GLU A N 1
ATOM 613 C CA . GLU A 1 75 ? -12.82 15.758 -4.785 1 98 75 GLU A CA 1
ATOM 614 C C . GLU A 1 75 ? -11.617 15.812 -3.85 1 98 75 GLU A C 1
ATOM 616 O O . GLU A 1 75 ? -11.25 16.891 -3.365 1 98 75 GLU A O 1
ATOM 621 N N . LEU A 1 76 ? -11.016 14.695 -3.619 1 98.19 76 LEU A N 1
ATOM 622 C CA . LEU A 1 76 ? -9.828 14.648 -2.771 1 98.19 76 LEU A CA 1
ATOM 623 C C . LEU A 1 76 ? -8.656 15.375 -3.426 1 98.19 76 LEU A C 1
ATOM 625 O O . LEU A 1 76 ? -7.926 16.109 -2.758 1 98.19 76 LEU A O 1
ATOM 629 N N . HIS A 1 77 ? -8.5 15.211 -4.723 1 98.69 77 HIS A N 1
ATOM 630 C CA . HIS A 1 77 ? -7.469 15.938 -5.457 1 98.69 77 HIS A CA 1
ATOM 631 C C . HIS A 1 77 ? -7.695 17.438 -5.371 1 98.69 77 HIS A C 1
ATOM 633 O O . HIS A 1 77 ? -6.746 18.203 -5.184 1 98.69 77 HIS A O 1
ATOM 639 N N . ALA A 1 78 ? -8.93 17.828 -5.543 1 97.62 78 ALA A N 1
ATOM 640 C CA . ALA A 1 78 ? -9.258 19.25 -5.445 1 97.62 78 ALA A CA 1
ATOM 641 C C . ALA A 1 78 ? -8.938 19.797 -4.055 1 97.62 78 ALA A C 1
ATOM 643 O O . ALA A 1 78 ? -8.398 20.891 -3.922 1 97.62 78 ALA A O 1
ATOM 644 N N . ARG A 1 79 ? -9.25 19 -3.086 1 96.75 79 ARG A N 1
ATOM 645 C CA . ARG A 1 79 ? -8.953 19.406 -1.714 1 96.75 79 ARG A CA 1
ATOM 646 C C . ARG A 1 79 ? -7.449 19.531 -1.494 1 96.75 79 ARG A C 1
ATOM 648 O O . ARG A 1 79 ? -6.988 20.5 -0.885 1 96.75 79 ARG A O 1
ATOM 655 N N . TRP A 1 80 ? -6.688 18.594 -1.974 1 98.5 80 TRP A N 1
ATOM 656 C CA . TRP A 1 80 ? -5.234 18.656 -1.85 1 98.5 80 TRP A CA 1
ATOM 657 C C . TRP A 1 80 ? -4.672 19.875 -2.574 1 98.5 80 TRP A C 1
ATOM 659 O O . TRP A 1 80 ? -3.732 20.516 -2.096 1 98.5 80 TRP A O 1
ATOM 669 N N . ARG A 1 81 ? -5.234 20.203 -3.68 1 98.25 81 ARG A N 1
ATOM 670 C CA . ARG A 1 81 ? -4.781 21.391 -4.402 1 98.25 81 ARG A CA 1
ATOM 671 C C . ARG A 1 81 ? -5.07 22.656 -3.605 1 98.25 81 ARG A C 1
ATOM 673 O O . ARG A 1 81 ? -4.254 23.578 -3.582 1 98.25 81 ARG A O 1
ATOM 680 N N . GLU A 1 82 ? -6.215 22.672 -2.994 1 96.69 82 GLU A N 1
ATOM 681 C CA . GLU A 1 82 ? -6.531 23.797 -2.121 1 96.69 82 GLU A CA 1
ATOM 682 C C . GLU A 1 82 ? -5.523 23.922 -0.979 1 96.69 82 GLU A C 1
ATOM 684 O O . GLU A 1 82 ? -5.07 25.016 -0.653 1 96.69 82 GLU A O 1
ATOM 689 N N . MET A 1 83 ? -5.199 22.812 -0.428 1 98.06 83 MET A N 1
ATOM 690 C CA . MET A 1 83 ? -4.238 22.781 0.671 1 98.06 83 MET A CA 1
ATOM 691 C C . MET A 1 83 ? -2.867 23.266 0.207 1 98.06 83 MET A C 1
ATOM 693 O O . MET A 1 83 ? -2.197 24.031 0.912 1 98.06 83 MET A O 1
ATOM 697 N N . LEU A 1 84 ? -2.473 22.812 -0.933 1 98.5 84 LEU A N 1
ATOM 698 C CA . LEU A 1 84 ? -1.193 23.234 -1.494 1 98.5 84 LEU A CA 1
ATOM 699 C C . LEU A 1 84 ? -1.159 24.734 -1.692 1 98.5 84 LEU A C 1
ATOM 701 O O . LEU A 1 84 ? -0.128 25.375 -1.467 1 98.5 84 LEU A O 1
ATOM 705 N N . ASN A 1 85 ? -2.256 25.297 -2.043 1 97.38 85 ASN A N 1
ATOM 706 C CA . ASN A 1 85 ? -2.348 26.734 -2.297 1 97.38 85 ASN A CA 1
ATOM 707 C C . ASN A 1 85 ? -2.273 27.531 -1.001 1 97.38 85 ASN A C 1
ATOM 709 O O . ASN A 1 85 ? -1.997 28.734 -1.025 1 97.38 85 ASN A O 1
ATOM 713 N N . GLU A 1 86 ? -2.504 26.875 0.126 1 97.38 86 GLU A N 1
ATOM 714 C CA . GLU A 1 86 ? -2.352 27.531 1.418 1 97.38 86 GLU A CA 1
ATOM 715 C C . GLU A 1 86 ? -0.879 27.703 1.783 1 97.38 86 GLU A C 1
ATOM 717 O O . GLU A 1 86 ? -0.544 28.438 2.711 1 97.38 86 GLU A O 1
ATOM 722 N N . ARG A 1 87 ? -0.051 26.984 1.136 1 97.81 87 ARG A N 1
ATOM 723 C CA . ARG A 1 87 ? 1.398 27.094 1.256 1 97.81 87 ARG A CA 1
ATOM 724 C C . ARG A 1 87 ? 1.867 26.672 2.645 1 97.81 87 ARG A C 1
ATOM 726 O O . ARG A 1 87 ? 2.721 27.328 3.244 1 97.81 87 ARG A O 1
ATOM 733 N N . MET A 1 88 ? 1.21 25.625 3.154 1 98.5 88 MET A N 1
ATOM 734 C CA . MET A 1 88 ? 1.603 25.078 4.445 1 98.5 88 MET A CA 1
ATOM 735 C C . MET A 1 88 ? 2.051 23.625 4.297 1 98.5 88 MET A C 1
ATOM 737 O O . MET A 1 88 ? 2.582 23.031 5.242 1 98.5 88 MET A O 1
ATOM 741 N N . CYS A 1 89 ? 1.84 23.016 3.121 1 98.88 89 CYS A N 1
ATOM 742 C CA . CYS A 1 89 ? 2.258 21.641 2.883 1 98.88 89 CYS A CA 1
ATOM 743 C C . CYS A 1 89 ? 3.777 21.531 2.791 1 98.88 89 CYS A C 1
ATOM 745 O O . CYS A 1 89 ? 4.438 22.453 2.312 1 98.88 89 CYS A O 1
ATOM 747 N N . ILE A 1 90 ? 4.27 20.375 3.211 1 98.94 90 ILE A N 1
ATOM 748 C CA . ILE A 1 90 ? 5.719 20.203 3.199 1 98.94 90 ILE A CA 1
ATOM 749 C C . ILE A 1 90 ? 6.082 18.891 2.512 1 98.94 90 ILE A C 1
ATOM 751 O O . ILE A 1 90 ? 5.258 17.984 2.426 1 98.94 90 ILE A O 1
ATOM 755 N N . VAL A 1 91 ? 7.301 18.875 1.981 1 98.69 91 VAL A N 1
ATOM 756 C CA . VAL A 1 91 ? 7.801 17.75 1.196 1 98.69 91 VAL A CA 1
ATOM 757 C C . VAL A 1 91 ? 9.219 17.391 1.644 1 98.69 91 VAL A C 1
ATOM 759 O O . VAL A 1 91 ? 9.977 18.266 2.057 1 98.69 91 VAL A O 1
ATOM 762 N N . ALA A 1 92 ? 9.484 16.141 1.755 1 98.69 92 ALA A N 1
ATOM 763 C CA . ALA A 1 92 ? 10.836 15.625 1.935 1 98.69 92 ALA A CA 1
ATOM 764 C C . ALA A 1 92 ? 11.477 15.281 0.593 1 98.69 92 ALA A C 1
ATOM 766 O O . ALA A 1 92 ? 11.023 14.375 -0.105 1 98.69 92 ALA A O 1
ATOM 767 N N . LEU A 1 93 ? 12.5 15.969 0.259 1 98 93 LEU A N 1
ATOM 768 C CA . LEU A 1 93 ? 13.242 15.766 -0.983 1 98 93 LEU A CA 1
ATOM 769 C C . LEU A 1 93 ? 14.602 15.133 -0.711 1 98 93 LEU A C 1
ATOM 771 O O . LEU A 1 93 ? 15.219 15.398 0.321 1 98 93 LEU A O 1
ATOM 775 N N . VAL A 1 94 ? 15 14.289 -1.639 1 96.94 94 VAL A N 1
ATOM 776 C CA . VAL A 1 94 ? 16.328 13.68 -1.541 1 96.94 94 VAL A CA 1
ATOM 777 C C . VAL A 1 94 ? 17.391 14.68 -1.966 1 96.94 94 VAL A C 1
ATOM 779 O O . VAL A 1 94 ? 17.281 15.305 -3.025 1 96.94 94 VAL A O 1
ATOM 782 N N . ASP A 1 95 ? 18.375 14.781 -1.128 1 95.19 95 ASP A N 1
ATO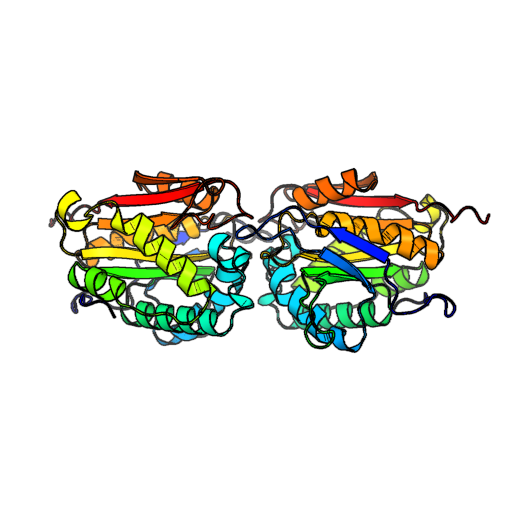M 783 C CA . ASP A 1 95 ? 19.453 15.719 -1.442 1 95.19 95 ASP A CA 1
ATOM 784 C C . ASP A 1 95 ? 20.344 15.172 -2.553 1 95.19 95 ASP A C 1
ATOM 786 O O . ASP A 1 95 ? 20.438 13.961 -2.75 1 95.19 95 ASP A O 1
ATOM 790 N N . GLY A 1 96 ? 21.047 16.078 -3.262 1 86.12 96 GLY A N 1
ATOM 791 C CA . GLY A 1 96 ? 22.031 15.711 -4.273 1 86.12 96 GLY A CA 1
ATOM 792 C C . GLY A 1 96 ? 21.438 15.664 -5.676 1 86.12 96 GLY A C 1
ATOM 793 O O . GLY A 1 96 ? 22.188 15.68 -6.66 1 86.12 96 GLY A O 1
ATOM 794 N N . ASP A 1 97 ? 20.141 15.531 -5.77 1 79 97 ASP A N 1
ATOM 795 C CA . ASP A 1 97 ? 19.484 15.562 -7.074 1 79 97 ASP A CA 1
ATOM 796 C C . ASP A 1 97 ? 19.453 16.984 -7.641 1 79 97 ASP A C 1
ATOM 798 O O . ASP A 1 97 ? 19.5 17.953 -6.887 1 79 97 ASP A O 1
ATOM 802 N N . GLU A 1 98 ? 19.484 17 -8.922 1 76.88 98 GLU A N 1
ATOM 803 C CA . GLU A 1 98 ? 19.234 18.297 -9.562 1 76.88 98 GLU A CA 1
ATOM 804 C C . GLU A 1 98 ? 17.828 18.781 -9.297 1 76.88 98 GLU A C 1
ATOM 806 O O . GLU A 1 98 ? 16.891 17.984 -9.172 1 76.88 98 GLU A O 1
ATOM 811 N N . GLU A 1 99 ? 17.719 20.078 -9.188 1 69.5 99 GLU A N 1
ATOM 812 C CA . GLU A 1 99 ? 16.469 20.703 -8.781 1 69.5 99 GLU A CA 1
ATOM 813 C C . GLU A 1 99 ? 15.305 20.219 -9.641 1 69.5 99 GLU A C 1
ATOM 815 O O . GLU A 1 99 ? 14.219 19.953 -9.117 1 69.5 99 GLU A O 1
ATOM 820 N N . GLU A 1 100 ? 15.57 20.125 -10.875 1 67.88 100 GLU A N 1
ATOM 821 C CA . GLU A 1 100 ? 14.508 19.781 -11.82 1 67.88 100 GLU A CA 1
ATOM 822 C C . GLU A 1 100 ? 14.102 18.328 -11.695 1 67.88 100 GLU A C 1
ATOM 824 O O . GLU A 1 100 ? 13.016 17.938 -12.133 1 67.88 100 GLU A O 1
ATOM 829 N N . SER A 1 101 ? 14.906 17.656 -10.969 1 77.62 101 SER A N 1
ATOM 830 C CA . SER A 1 101 ? 14.672 16.219 -10.938 1 77.62 101 SER A CA 1
ATOM 831 C C . SER A 1 101 ? 14.719 15.68 -9.516 1 77.62 101 SER A C 1
ATOM 833 O O . SER A 1 101 ? 15.156 14.547 -9.289 1 77.62 101 SER A O 1
ATOM 835 N N . LYS A 1 102 ? 14.234 16.484 -8.633 1 86.69 102 LYS A N 1
ATOM 836 C CA . LYS A 1 102 ? 14.336 16.047 -7.25 1 86.69 102 LYS A CA 1
ATOM 837 C C . LYS A 1 102 ? 13.344 14.93 -6.949 1 86.69 102 LYS A C 1
ATOM 839 O O . LYS A 1 102 ? 12.18 15 -7.344 1 86.69 102 LYS A O 1
ATOM 844 N N . ARG A 1 103 ? 13.945 13.969 -6.383 1 94.88 103 ARG A N 1
ATOM 845 C CA . ARG A 1 103 ? 13.125 12.836 -5.953 1 94.88 103 ARG A CA 1
ATOM 846 C C . ARG A 1 103 ? 12.328 13.188 -4.703 1 94.88 103 ARG A C 1
ATOM 848 O O . ARG A 1 103 ? 12.875 13.734 -3.742 1 94.88 103 ARG A O 1
ATOM 855 N N . ILE A 1 104 ? 11.008 12.898 -4.723 1 97.44 104 ILE A N 1
ATOM 856 C CA . ILE A 1 104 ? 10.117 13.078 -3.584 1 97.44 104 ILE A CA 1
ATOM 857 C C . ILE A 1 104 ? 10.133 11.82 -2.715 1 97.44 104 ILE A C 1
ATOM 859 O O . ILE A 1 104 ? 9.633 10.773 -3.123 1 97.44 104 ILE A O 1
ATOM 863 N N . ALA A 1 105 ? 10.695 11.961 -1.526 1 98.12 105 ALA A N 1
ATOM 864 C CA . ALA A 1 105 ? 10.758 10.836 -0.6 1 98.12 105 ALA A CA 1
ATOM 865 C C . ALA A 1 105 ? 9.484 10.727 0.227 1 98.12 105 ALA A C 1
ATOM 867 O O . ALA A 1 105 ? 9.062 9.625 0.595 1 98.12 105 ALA A O 1
ATOM 868 N N . GLY A 1 106 ? 8.859 11.805 0.516 1 98.44 106 GLY A N 1
ATOM 869 C CA . GLY A 1 106 ? 7.633 11.867 1.298 1 98.44 106 GLY A CA 1
ATOM 870 C C . GLY A 1 106 ? 6.992 13.242 1.284 1 98.44 106 GLY A C 1
ATOM 871 O O . GLY A 1 106 ? 7.586 14.203 0.794 1 98.44 106 GLY A O 1
ATOM 872 N N . CYS A 1 107 ? 5.789 13.281 1.746 1 98.56 107 CYS A N 1
ATOM 873 C CA . CYS A 1 107 ? 5.098 14.562 1.81 1 98.56 107 CYS A CA 1
ATOM 874 C C . CYS A 1 107 ? 4.031 14.555 2.898 1 98.56 107 CYS A C 1
ATOM 876 O O . CYS A 1 107 ? 3.619 13.484 3.361 1 98.56 107 CYS A O 1
ATOM 878 N N . ASN A 1 108 ? 3.703 15.68 3.379 1 98.88 108 ASN A N 1
ATOM 879 C CA . ASN A 1 108 ? 2.662 15.922 4.371 1 98.88 108 ASN A CA 1
ATOM 880 C C . ASN A 1 108 ? 1.711 17.031 3.93 1 98.88 108 ASN A C 1
ATOM 882 O O . ASN A 1 108 ? 2.111 18.188 3.814 1 98.88 108 ASN A O 1
ATOM 886 N N . MET A 1 109 ? 0.451 16.656 3.643 1 98.88 109 MET A N 1
ATOM 887 C CA . MET A 1 109 ? -0.569 17.609 3.213 1 98.88 109 MET A CA 1
ATOM 888 C C . MET A 1 109 ? -1.19 18.312 4.41 1 98.88 109 MET A C 1
ATOM 890 O O . MET A 1 109 ? -1.997 17.734 5.137 1 98.88 109 MET A O 1
ATOM 894 N N . LEU A 1 110 ? -0.819 19.547 4.57 1 98.81 110 LEU A N 1
ATOM 895 C CA . LEU A 1 110 ? -1.207 20.328 5.742 1 98.81 110 LEU A CA 1
ATOM 896 C C . LEU A 1 110 ? -2.184 21.438 5.367 1 98.81 110 LEU A C 1
ATOM 898 O O . LEU A 1 110 ? -2.141 21.953 4.25 1 98.81 110 LEU A O 1
ATOM 902 N N . ASN A 1 111 ? -3.004 21.734 6.289 1 97.75 111 ASN A N 1
ATOM 903 C CA . ASN A 1 111 ? -3.922 22.859 6.148 1 97.75 111 ASN A CA 1
ATOM 904 C C . ASN A 1 111 ? -4.25 23.484 7.504 1 97.75 111 ASN A C 1
ATOM 906 O O . ASN A 1 111 ? -3.969 22.906 8.547 1 97.75 111 ASN A O 1
ATOM 910 N N . THR A 1 112 ? -4.762 24.672 7.449 1 98.19 112 THR A N 1
ATOM 911 C CA . THR A 1 112 ? -5.168 25.375 8.656 1 98.19 112 THR A CA 1
ATOM 912 C C . THR A 1 112 ? -6.688 25.406 8.781 1 98.19 112 THR A C 1
ATOM 914 O O . THR A 1 112 ? -7.398 25.375 7.773 1 98.19 112 THR A O 1
ATOM 917 N N . PHE A 1 113 ? -7.133 25.453 10 1 97 113 PHE A N 1
ATOM 918 C CA . PHE A 1 113 ? -8.555 25.609 10.273 1 97 113 PHE A CA 1
ATOM 919 C C . PHE A 1 113 ? -8.797 26.781 11.227 1 97 113 PHE A C 1
ATOM 921 O O . PHE A 1 113 ? -8.18 26.859 12.289 1 97 113 PHE A O 1
ATOM 928 N N . THR A 1 114 ? -9.609 27.703 10.852 1 97.12 114 THR A N 1
ATOM 929 C CA . THR A 1 114 ? -10.188 28.703 11.742 1 97.12 114 THR A CA 1
ATOM 930 C C . THR A 1 114 ? -11.609 28.312 12.133 1 97.12 114 THR A C 1
ATOM 932 O O . THR A 1 114 ? -12.172 27.359 11.594 1 97.12 114 THR A O 1
ATOM 935 N N . ARG A 1 115 ? -12.109 29.062 13.062 1 93.12 115 ARG A N 1
ATOM 936 C CA . ARG A 1 115 ? -13.508 28.828 13.438 1 93.12 115 ARG A CA 1
ATOM 937 C C . ARG A 1 115 ? -14.43 29 12.234 1 93.12 115 ARG A C 1
ATOM 939 O O . ARG A 1 115 ? -15.383 28.234 12.062 1 93.12 115 ARG A O 1
ATOM 946 N N . GLU A 1 116 ? -14.172 29.984 11.484 1 92.88 116 GLU A N 1
ATOM 947 C CA . GLU A 1 116 ? -14.953 30.266 10.273 1 92.88 116 GLU A CA 1
ATOM 948 C C . GLU A 1 116 ? -14.875 29.094 9.297 1 92.88 116 GLU A C 1
ATOM 950 O O . GLU A 1 116 ? -15.883 28.703 8.703 1 92.88 116 GLU A O 1
ATOM 955 N N . ASP A 1 117 ? -13.711 28.562 9.102 1 93.12 117 ASP A N 1
ATOM 956 C CA . ASP A 1 117 ? -13.516 27.438 8.203 1 93.12 117 ASP A CA 1
ATOM 957 C C . ASP A 1 117 ? -14.32 26.219 8.656 1 93.12 117 ASP A C 1
ATOM 959 O O . ASP A 1 117 ? -14.906 25.516 7.832 1 93.12 117 ASP A O 1
ATOM 963 N N . MET A 1 118 ? -14.297 25.969 9.961 1 90.5 118 MET A N 1
ATOM 964 C CA . MET A 1 118 ? -15.016 24.812 10.516 1 90.5 118 MET A CA 1
ATOM 965 C C . MET A 1 118 ? -16.516 24.953 10.281 1 90.5 118 MET A C 1
ATOM 967 O O . MET A 1 118 ? -17.188 23.969 9.969 1 90.5 118 MET A O 1
ATOM 971 N N . GLU A 1 119 ? -17 26.125 10.422 1 87.81 119 GLU A N 1
ATOM 972 C CA . GLU A 1 119 ? -18.422 26.375 10.18 1 87.81 119 GLU A CA 1
ATOM 973 C C . GLU A 1 119 ? -18.766 26.172 8.711 1 87.81 119 GLU A C 1
ATOM 975 O O . GLU A 1 119 ? -19.797 25.578 8.391 1 87.81 119 GLU A O 1
ATOM 980 N N . LYS A 1 120 ? -17.906 26.625 7.875 1 88.19 120 LYS A N 1
ATOM 981 C CA . LYS A 1 120 ? -18.125 26.453 6.441 1 88.19 120 LYS A CA 1
ATOM 982 C C . LYS A 1 120 ? -18.094 24.984 6.047 1 88.19 120 LYS A C 1
ATOM 984 O O . LYS A 1 120 ? -18.844 24.547 5.176 1 88.19 120 LYS A O 1
ATOM 989 N N . ASN A 1 121 ? -17.203 24.266 6.633 1 86.94 121 ASN A N 1
ATOM 990 C CA . ASN A 1 121 ? -17.016 22.844 6.305 1 86.94 121 ASN A CA 1
ATOM 991 C C . ASN A 1 121 ? -18.234 22.016 6.676 1 86.94 121 ASN A C 1
ATOM 993 O O . ASN A 1 121 ? -18.484 20.969 6.074 1 86.94 121 ASN A O 1
ATOM 997 N N . LYS A 1 122 ? -18.953 22.469 7.641 1 83.69 122 LYS A N 1
ATOM 998 C CA . LYS A 1 122 ? -20.172 21.766 8.039 1 83.69 122 LYS A CA 1
ATOM 999 C C . LYS A 1 122 ? -21.188 21.75 6.898 1 83.69 122 LYS A C 1
ATOM 1001 O O . LYS A 1 122 ? -22 20.828 6.816 1 83.69 122 LYS A O 1
ATOM 1006 N N . ASN A 1 123 ? -21.031 22.688 6.035 1 82.19 123 ASN A N 1
ATOM 1007 C CA . ASN A 1 123 ? -22.031 22.844 4.98 1 82.19 123 ASN A CA 1
ATOM 1008 C C . ASN A 1 123 ? -21.516 22.359 3.633 1 82.19 123 ASN A C 1
ATOM 1010 O O . ASN A 1 123 ? -22.219 22.438 2.625 1 82.19 123 ASN A O 1
ATOM 1014 N N . VAL A 1 124 ? -20.297 21.969 3.635 1 82.69 124 VAL A N 1
ATOM 1015 C CA . VAL A 1 124 ? -19.703 21.5 2.379 1 82.69 124 VAL A CA 1
ATOM 1016 C C . VAL A 1 124 ? -20.375 20.203 1.952 1 82.69 124 VAL A C 1
ATOM 1018 O O . VAL A 1 124 ? -20.516 19.266 2.752 1 82.69 124 VAL A O 1
ATOM 1021 N N . GLN A 1 125 ? -20.812 20.266 0.729 1 87.62 125 GLN A N 1
ATOM 1022 C CA . GLN A 1 125 ? -21.406 19.062 0.16 1 87.62 125 GLN A CA 1
ATOM 1023 C C . GLN A 1 125 ? -20.438 18.359 -0.784 1 87.62 125 GLN A C 1
ATOM 1025 O O . GLN A 1 125 ? -19.844 19 -1.65 1 87.62 125 GLN A O 1
ATOM 1030 N N . VAL A 1 126 ? -20.125 17.141 -0.438 1 93.31 126 VAL A N 1
ATOM 1031 C CA . VAL A 1 126 ? -19.344 16.281 -1.331 1 93.31 126 VAL A CA 1
ATOM 1032 C C . VAL A 1 126 ? -20.25 15.258 -2 1 93.31 126 VAL A C 1
ATOM 1034 O O . VAL A 1 126 ? -21.312 14.914 -1.464 1 93.31 126 VAL A O 1
ATOM 1037 N N . LYS A 1 127 ? -19.891 14.883 -3.184 1 96.69 127 LYS A N 1
ATOM 1038 C CA . LYS A 1 127 ? -20.75 14.023 -3.996 1 96.69 127 LYS A CA 1
ATOM 1039 C C . LYS A 1 127 ? -20.266 12.578 -3.965 1 96.69 127 LYS A C 1
ATOM 1041 O O . LYS A 1 127 ? -21.062 11.648 -4.066 1 96.69 127 LYS A O 1
ATOM 1046 N N . GLY A 1 128 ? -18.969 12.391 -3.848 1 97.44 128 GLY A N 1
ATOM 1047 C CA . GLY A 1 128 ? -18.422 11.047 -3.875 1 97.44 128 GLY A CA 1
ATOM 1048 C C . GLY A 1 128 ? -18.734 10.25 -2.623 1 97.44 128 GLY A C 1
ATOM 1049 O O . GLY A 1 128 ? -18.75 10.797 -1.519 1 97.44 128 GLY A O 1
ATOM 1050 N N . ARG A 1 129 ? -18.984 8.977 -2.822 1 94.75 129 ARG A N 1
ATOM 1051 C CA . ARG A 1 129 ? -19.406 8.094 -1.736 1 94.75 129 ARG A CA 1
ATOM 1052 C C . ARG A 1 129 ? -18.328 8.023 -0.651 1 94.75 129 ARG A C 1
ATOM 1054 O O . ARG A 1 129 ? -18.641 8.109 0.539 1 94.75 129 ARG A O 1
ATOM 1061 N N . VAL A 1 130 ? -17.094 7.844 -1.01 1 96.12 130 VAL A N 1
ATOM 1062 C CA . VAL A 1 130 ? -16 7.691 -0.056 1 96.12 130 VAL A CA 1
ATOM 1063 C C . VAL A 1 130 ? -15.781 9.008 0.694 1 96.12 130 VAL A C 1
ATOM 1065 O O . VAL A 1 130 ? -15.633 9.008 1.918 1 96.12 130 VAL A O 1
ATOM 1068 N N . MET A 1 131 ? -15.812 10.102 -0.052 1 96.5 131 MET A N 1
ATOM 1069 C CA . MET A 1 131 ? -15.594 11.398 0.585 1 96.5 131 MET A CA 1
ATOM 1070 C C . MET A 1 131 ? -16.75 11.742 1.527 1 96.5 131 MET A C 1
ATOM 1072 O O . MET A 1 131 ? -16.531 12.383 2.562 1 96.5 131 MET A O 1
ATOM 1076 N N . GLN A 1 132 ? -17.938 11.344 1.189 1 94.81 132 GLN A N 1
ATOM 1077 C CA . GLN A 1 132 ? -19.047 11.531 2.109 1 94.81 132 GLN A CA 1
ATOM 1078 C C . GLN A 1 132 ? -18.781 10.844 3.443 1 94.81 132 GLN A C 1
ATOM 1080 O O . GLN A 1 132 ? -19 11.43 4.504 1 94.81 132 GLN A O 1
ATOM 1085 N N . LYS A 1 133 ? -18.328 9.672 3.365 1 93.56 133 LYS A N 1
ATOM 1086 C CA . LYS A 1 133 ? -18.047 8.922 4.586 1 93.56 133 LYS A CA 1
ATOM 1087 C C . LYS A 1 133 ? -16.891 9.562 5.359 1 93.56 133 LYS A C 1
ATOM 1089 O O . LYS A 1 133 ? -16.953 9.672 6.586 1 93.56 133 LYS A O 1
ATOM 1094 N N . GLN A 1 134 ? -15.859 9.969 4.66 1 93.62 134 GLN A N 1
ATOM 1095 C CA . GLN A 1 134 ? -14.711 10.578 5.312 1 93.62 134 GLN A CA 1
ATOM 1096 C C . GLN A 1 134 ? -15.086 11.906 5.965 1 93.62 134 GLN A C 1
ATOM 1098 O O . GLN A 1 134 ? -14.602 12.227 7.059 1 93.62 134 GLN A O 1
ATOM 1103 N N . MET A 1 135 ? -15.961 12.664 5.305 1 93.38 135 MET A N 1
ATOM 1104 C CA . MET A 1 135 ? -16.406 13.922 5.891 1 93.38 135 MET A CA 1
ATOM 1105 C C . MET A 1 135 ? -17.203 13.672 7.176 1 93.38 135 MET A C 1
ATOM 1107 O O . MET A 1 135 ? -17.094 14.445 8.133 1 93.38 135 MET A O 1
ATOM 1111 N N . LEU A 1 136 ? -17.969 12.609 7.141 1 92.62 136 LEU A N 1
ATOM 1112 C CA . LEU A 1 136 ? -18.703 12.242 8.352 1 92.62 136 LEU A CA 1
ATOM 1113 C C . LEU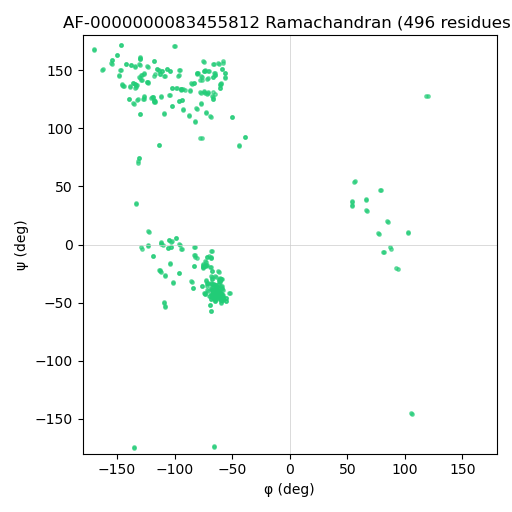 A 1 136 ? -17.734 11.984 9.508 1 92.62 136 LEU A C 1
ATOM 1115 O O . LEU A 1 136 ? -17.969 12.422 10.633 1 92.62 136 LEU A O 1
ATOM 1119 N N . VAL A 1 137 ? -16.656 11.312 9.219 1 92.69 137 VAL A N 1
ATOM 1120 C CA . VAL A 1 137 ? -15.641 11 10.227 1 92.69 137 VAL A CA 1
ATOM 1121 C C . VAL A 1 137 ? -14.992 12.281 10.727 1 92.69 137 VAL A C 1
ATOM 1123 O O . VAL A 1 137 ? -14.852 12.492 11.93 1 92.69 137 VAL A O 1
ATOM 1126 N N . PHE A 1 138 ? -14.617 13.117 9.805 1 92.19 138 PHE A N 1
ATOM 1127 C CA . PHE A 1 138 ? -13.984 14.383 10.156 1 92.19 138 PHE A CA 1
ATOM 1128 C C . PHE A 1 138 ? -14.898 15.211 11.055 1 92.19 138 PHE A C 1
ATOM 1130 O O . PHE A 1 138 ? -14.469 15.703 12.094 1 92.19 138 PHE A O 1
ATOM 1137 N N . HIS A 1 139 ? -16.109 15.312 10.648 1 92.5 139 HIS A N 1
ATOM 1138 C CA . HIS A 1 139 ? -17.062 16.109 11.414 1 92.5 139 HIS A CA 1
ATOM 1139 C C . HIS A 1 139 ? -17.281 15.523 12.805 1 92.5 139 HIS A C 1
ATOM 1141 O O . HIS A 1 139 ? -17.406 16.266 13.781 1 92.5 139 HIS A O 1
ATOM 1147 N N . ASP A 1 140 ? -17.344 14.273 12.867 1 94.06 140 ASP A N 1
ATOM 1148 C CA . ASP A 1 140 ? -17.594 13.609 14.141 1 94.06 140 ASP A CA 1
ATOM 1149 C C . ASP A 1 140 ? -16.406 13.758 15.078 1 94.06 140 ASP A C 1
ATOM 1151 O O . ASP A 1 140 ? -16.531 14.289 16.188 1 94.06 140 ASP A O 1
ATOM 1155 N N . ILE A 1 141 ? -15.219 13.414 14.594 1 94.06 141 ILE A N 1
ATOM 1156 C CA . ILE A 1 141 ? -14.062 13.32 15.477 1 94.06 141 ILE A CA 1
ATOM 1157 C C . ILE A 1 141 ? -13.562 14.727 15.82 1 94.06 141 ILE A C 1
ATOM 1159 O O . ILE A 1 141 ? -13.148 14.977 16.953 1 94.06 141 ILE A O 1
ATOM 1163 N N . TYR A 1 142 ? -13.625 15.633 14.914 1 92.56 142 TYR A N 1
ATOM 1164 C CA . TYR A 1 142 ? -13.148 17 15.156 1 92.56 142 TYR A CA 1
ATOM 1165 C C . TYR A 1 142 ? -14.219 17.828 15.852 1 92.56 142 TYR A C 1
ATOM 1167 O O . TYR A 1 142 ? -13.914 18.875 16.438 1 92.56 142 TYR A O 1
ATOM 1175 N N . GLY A 1 143 ? -15.414 17.391 15.797 1 91.56 143 GLY A N 1
ATOM 1176 C CA . GLY A 1 143 ? -16.531 18.188 16.297 1 91.56 143 GLY A CA 1
ATOM 1177 C C . GLY A 1 143 ? -16.891 17.875 17.734 1 91.56 143 GLY A C 1
ATOM 1178 O O . GLY A 1 143 ? -17.719 18.562 18.344 1 91.56 143 GLY A O 1
ATOM 1179 N N . ARG A 1 144 ? -16.297 16.953 18.344 1 92.12 144 ARG A N 1
ATOM 1180 C CA . ARG A 1 144 ? -16.641 16.5 19.688 1 92.12 144 ARG A CA 1
ATOM 1181 C C . ARG A 1 144 ? -16.234 17.531 20.734 1 92.12 144 ARG A C 1
ATOM 1183 O O . ARG A 1 144 ? -16.875 17.641 21.781 1 92.12 144 ARG A O 1
ATOM 1190 N N . ASP A 1 145 ? -15.117 18.188 20.484 1 91.75 145 ASP A N 1
ATOM 1191 C CA . ASP A 1 145 ? -14.656 19.281 21.328 1 91.75 145 ASP A CA 1
ATOM 1192 C C . ASP A 1 145 ? -14.602 20.594 20.547 1 91.75 145 ASP A C 1
ATOM 1194 O O . ASP A 1 145 ? -14.453 20.594 19.328 1 91.75 145 ASP A O 1
ATOM 1198 N N . ASP A 1 146 ? -14.891 21.609 21.328 1 94.69 146 ASP A N 1
ATOM 1199 C CA . ASP A 1 146 ? -14.516 22.906 20.766 1 94.69 146 ASP A CA 1
ATOM 1200 C C . ASP A 1 146 ? -13.016 23.156 20.906 1 94.69 146 ASP A C 1
ATOM 1202 O O . ASP A 1 146 ? -12.57 23.766 21.875 1 94.69 146 ASP A O 1
ATOM 1206 N N . ILE A 1 147 ? -12.305 22.781 19.922 1 96.44 147 ILE A N 1
ATOM 1207 C CA . ILE A 1 147 ? -10.844 22.828 19.922 1 96.44 147 ILE A CA 1
ATOM 1208 C C . ILE A 1 147 ? -10.375 24.266 20.141 1 96.44 147 ILE A C 1
ATOM 1210 O O . ILE A 1 147 ? -9.414 24.5 20.875 1 96.44 147 ILE A O 1
ATOM 1214 N N . PHE A 1 148 ? -11.047 25.188 19.578 1 97.12 148 PHE A N 1
ATOM 1215 C CA . PHE A 1 148 ? -10.656 26.594 19.672 1 97.12 148 PHE A CA 1
ATOM 1216 C C . PHE A 1 148 ? -10.789 27.094 21.109 1 97.12 148 PHE A C 1
ATOM 1218 O O . PHE A 1 148 ? -9.898 27.781 21.609 1 97.12 148 PHE A O 1
ATOM 1225 N N . GLU A 1 149 ? -11.875 26.781 21.703 1 96.88 149 GLU A N 1
ATOM 1226 C CA . GLU A 1 149 ? -12.094 27.172 23.078 1 96.88 149 GLU A CA 1
ATOM 1227 C C . GLU A 1 149 ? -11.172 26.391 24.031 1 96.88 149 GLU A C 1
ATOM 1229 O O . GLU A 1 149 ? -10.57 26.984 24.938 1 96.88 149 GLU A O 1
ATOM 1234 N N . LYS A 1 150 ? -11.086 25.125 23.797 1 96.81 150 LYS A N 1
ATOM 1235 C CA . LYS A 1 150 ? -10.312 24.234 24.672 1 96.81 150 LYS A CA 1
ATOM 1236 C C . LYS A 1 150 ? -8.852 24.672 24.75 1 96.81 150 LYS A C 1
ATOM 1238 O O . LYS A 1 150 ? -8.234 24.594 25.812 1 96.81 150 LYS A O 1
ATOM 1243 N N . PHE A 1 151 ? -8.312 25.141 23.656 1 97.25 151 PHE A N 1
ATOM 1244 C CA . PHE A 1 151 ? -6.895 25.469 23.625 1 97.25 151 PHE A CA 1
ATOM 1245 C C . PHE A 1 151 ? -6.691 26.969 23.5 1 97.25 151 PHE A C 1
ATOM 1247 O O . PHE A 1 151 ? -5.555 27.453 23.406 1 97.25 151 PHE A O 1
ATOM 1254 N N . ASN A 1 152 ? -7.73 27.719 23.453 1 96.81 152 ASN A N 1
ATOM 1255 C CA . ASN A 1 152 ? -7.707 29.172 23.375 1 96.81 152 ASN A CA 1
ATOM 1256 C C . ASN A 1 152 ? -6.895 29.672 22.188 1 96.81 152 ASN A C 1
ATOM 1258 O O . ASN A 1 152 ? -5.953 30.453 22.344 1 96.81 152 ASN A O 1
ATOM 1262 N N . VAL A 1 153 ? -7.258 29.172 21.016 1 97.06 153 VAL A N 1
ATOM 1263 C CA . VAL A 1 153 ? -6.609 29.578 19.766 1 97.06 153 VAL A CA 1
ATOM 1264 C C . VAL A 1 153 ? -7.664 29.969 18.734 1 97.06 153 VAL A C 1
ATOM 1266 O O . VAL A 1 153 ? -8.828 29.578 18.859 1 97.06 153 VAL A O 1
ATOM 1269 N N . ASP A 1 154 ? -7.254 30.719 17.719 1 96 154 ASP A N 1
ATOM 1270 C CA . ASP A 1 154 ? -8.164 31.125 16.656 1 96 154 ASP A CA 1
ATOM 1271 C C . ASP A 1 154 ? -7.914 30.297 15.383 1 96 154 ASP A C 1
ATOM 1273 O O . ASP A 1 154 ? -8.734 30.312 14.461 1 96 154 ASP A O 1
ATOM 1277 N N . VAL A 1 155 ? -6.762 29.656 15.375 1 97.81 155 VAL A N 1
ATOM 1278 C CA . VAL A 1 155 ? -6.371 28.844 14.219 1 97.81 155 VAL A CA 1
ATOM 1279 C C . VAL A 1 155 ? -5.512 27.672 14.68 1 97.81 155 VAL A C 1
ATOM 1281 O O . VAL A 1 155 ? -4.809 27.766 15.688 1 97.81 155 VAL A O 1
ATOM 1284 N N . TYR A 1 156 ? -5.617 26.547 14.055 1 98.06 156 TYR A N 1
ATOM 1285 C CA . TYR A 1 156 ? -4.699 25.438 14.273 1 98.06 156 TYR A CA 1
ATOM 1286 C C . TYR A 1 156 ? -4.316 24.766 12.953 1 98.06 156 TYR A C 1
ATOM 1288 O O . TYR A 1 156 ? -5.004 24.938 11.945 1 98.06 156 TYR A O 1
ATOM 1296 N N . LEU A 1 157 ? -3.145 24.141 12.977 1 98.62 157 LEU A N 1
ATOM 1297 C CA . LEU A 1 157 ? -2.67 23.359 11.844 1 98.62 157 LEU A CA 1
ATOM 1298 C C . LEU A 1 157 ? -3.217 21.938 11.914 1 98.62 157 LEU A C 1
ATOM 1300 O O . LEU A 1 157 ? -3.281 21.344 12.984 1 98.62 157 LEU A O 1
ATOM 1304 N N . SER A 1 158 ? -3.631 21.391 10.797 1 98.12 158 SER A N 1
ATOM 1305 C CA . SER A 1 158 ? -4.047 20 10.664 1 98.12 158 SER A CA 1
ATOM 1306 C C . SER A 1 158 ? -3.463 19.359 9.406 1 98.12 158 SER A C 1
ATOM 1308 O O . SER A 1 158 ? -2.535 19.906 8.805 1 98.12 158 SER A O 1
ATOM 1310 N N . ALA A 1 159 ? -3.887 18.141 9.164 1 98.12 159 ALA A N 1
ATOM 1311 C CA . ALA A 1 159 ? -3.312 17.438 8.023 1 98.12 159 ALA A CA 1
ATOM 1312 C C . ALA A 1 159 ? -4.336 16.5 7.379 1 98.12 159 ALA A C 1
ATOM 1314 O O . ALA A 1 159 ? -5.27 16.047 8.047 1 98.12 159 ALA A O 1
ATOM 1315 N N . LEU A 1 160 ? -4.195 16.297 6.121 1 97.19 160 LEU A N 1
ATOM 1316 C CA . LEU A 1 160 ? -4.934 15.266 5.406 1 97.19 160 LEU A CA 1
ATOM 1317 C C . LEU A 1 160 ? -4 14.438 4.531 1 97.19 160 LEU A C 1
ATOM 1319 O O . LEU A 1 160 ? -4.023 14.555 3.303 1 97.19 160 LEU A O 1
ATOM 1323 N N . GLY A 1 161 ? -3.211 13.641 5.199 1 97.81 161 GLY A N 1
ATOM 1324 C CA . GLY A 1 161 ? -2.35 12.727 4.473 1 97.81 161 GLY A CA 1
ATOM 1325 C C . GLY A 1 161 ? -0.874 12.969 4.723 1 97.81 161 GLY A C 1
ATOM 1326 O O . GLY A 1 161 ? -0.403 14.102 4.641 1 97.81 161 GLY A O 1
ATOM 1327 N N . LEU A 1 162 ? -0.157 11.984 5.078 1 98.31 162 LEU A N 1
ATOM 1328 C CA . LEU A 1 162 ? 1.295 11.875 5.164 1 98.31 162 LEU A CA 1
ATOM 1329 C C . LEU A 1 162 ? 1.781 10.586 4.512 1 98.31 162 LEU A C 1
ATOM 1331 O O . LEU A 1 162 ? 1.281 9.508 4.82 1 98.31 162 LEU A O 1
ATOM 1335 N N . SER A 1 163 ? 2.672 10.75 3.566 1 97.81 163 SER A N 1
ATOM 1336 C CA . SER A 1 163 ? 3.1 9.57 2.822 1 97.81 163 SER A CA 1
ATOM 1337 C C . SER A 1 163 ? 4.613 9.555 2.629 1 97.81 163 SER A C 1
ATOM 1339 O O . SER A 1 163 ? 5.227 10.602 2.414 1 97.81 163 SER A O 1
ATOM 1341 N N . VAL A 1 164 ? 5.18 8.445 2.77 1 97.81 164 VAL A N 1
ATOM 1342 C CA . VAL A 1 164 ? 6.578 8.188 2.439 1 97.81 164 VAL A CA 1
ATOM 1343 C C . VAL A 1 164 ? 6.664 7.098 1.375 1 97.81 164 VAL A C 1
ATOM 1345 O O . VAL A 1 164 ? 6.043 6.039 1.509 1 97.81 164 VAL A O 1
ATOM 1348 N N . ALA A 1 165 ? 7.363 7.379 0.297 1 97.81 165 ALA A N 1
ATOM 1349 C CA . ALA A 1 165 ? 7.586 6.352 -0.716 1 97.81 165 ALA A CA 1
ATOM 1350 C C . ALA A 1 165 ? 8.328 5.156 -0.131 1 97.81 165 ALA A C 1
ATOM 1352 O O . ALA A 1 165 ? 9.281 5.324 0.64 1 97.81 165 ALA A O 1
ATOM 1353 N N . PRO A 1 166 ? 7.938 3.928 -0.508 1 96.62 166 PRO A N 1
ATOM 1354 C CA . PRO A 1 166 ? 8.508 2.727 0.105 1 96.62 166 PRO A CA 1
ATOM 1355 C C . PRO A 1 166 ? 10.016 2.627 -0.086 1 96.62 166 PRO A C 1
ATOM 1357 O O . PRO A 1 166 ? 10.719 2.066 0.764 1 96.62 166 PRO A O 1
ATOM 1360 N N . GLN A 1 167 ? 10.523 3.135 -1.107 1 95.12 167 GLN A N 1
ATOM 1361 C CA . GLN A 1 167 ? 11.953 3.035 -1.388 1 95.12 167 GLN A CA 1
ATOM 1362 C C . GLN A 1 167 ? 12.766 3.85 -0.387 1 95.12 167 GLN A C 1
ATOM 1364 O O . GLN A 1 167 ? 13.992 3.729 -0.334 1 95.12 167 GLN A O 1
ATOM 1369 N N . TYR A 1 168 ? 12.039 4.613 0.507 1 97.12 168 TYR A N 1
ATOM 1370 C CA . TYR A 1 168 ? 12.75 5.422 1.492 1 97.12 168 TYR A CA 1
ATOM 1371 C C . TYR A 1 168 ? 12.328 5.055 2.908 1 97.12 168 TYR A C 1
ATOM 1373 O O . TYR A 1 168 ? 12.602 5.793 3.857 1 97.12 168 TYR A O 1
ATOM 1381 N N . HIS A 1 169 ? 11.602 3.975 3.064 1 96.12 169 HIS A N 1
ATOM 1382 C CA . HIS A 1 169 ? 11.219 3.508 4.395 1 96.12 169 HIS A CA 1
ATOM 1383 C C . HIS A 1 169 ? 12.445 3.227 5.254 1 96.12 169 HIS A C 1
ATOM 1385 O O . HIS A 1 169 ? 13.531 2.967 4.73 1 96.12 169 HIS A O 1
ATOM 1391 N N . ARG A 1 170 ? 12.266 3.391 6.547 1 95.5 170 ARG A N 1
ATOM 1392 C CA . ARG A 1 170 ? 13.266 3.125 7.574 1 95.5 170 ARG A CA 1
ATOM 1393 C C . ARG A 1 170 ? 14.305 4.246 7.633 1 95.5 170 ARG A C 1
ATOM 1395 O O . ARG A 1 170 ? 15.305 4.137 8.344 1 95.5 170 ARG A O 1
ATOM 1402 N N . ASP A 1 171 ? 14.078 5.312 6.949 1 97.25 171 ASP A N 1
ATOM 1403 C CA . ASP A 1 171 ? 14.93 6.488 7.051 1 97.25 171 ASP A CA 1
ATOM 1404 C C . ASP A 1 171 ? 14.32 7.531 7.988 1 97.25 171 ASP A C 1
ATOM 1406 O O . ASP A 1 171 ? 14.773 8.68 8.031 1 97.25 171 ASP A O 1
ATOM 1410 N N . ASN A 1 172 ? 13.211 7.238 8.672 1 96.5 172 ASN A N 1
ATOM 1411 C CA . ASN A 1 172 ? 12.547 8.078 9.664 1 96.5 172 ASN A CA 1
ATOM 1412 C C . ASN A 1 172 ? 11.961 9.336 9.031 1 96.5 172 ASN A C 1
ATOM 1414 O O . ASN A 1 172 ? 11.875 10.383 9.672 1 96.5 172 ASN A O 1
ATOM 1418 N N . ILE A 1 173 ? 11.602 9.234 7.805 1 97.88 173 ILE A N 1
ATOM 1419 C CA . ILE A 1 173 ? 11.102 10.398 7.078 1 97.88 173 ILE A CA 1
ATOM 1420 C C . ILE A 1 173 ? 9.766 10.844 7.668 1 97.88 173 ILE A C 1
ATOM 1422 O O . ILE A 1 173 ? 9.531 12.039 7.852 1 97.88 173 ILE A O 1
ATOM 1426 N N . GLY A 1 174 ? 8.852 9.859 7.953 1 97.44 174 GLY A N 1
ATOM 1427 C CA . GLY A 1 174 ? 7.574 10.195 8.555 1 97.44 174 GLY A CA 1
ATOM 1428 C C . GLY A 1 174 ? 7.715 10.969 9.859 1 97.44 174 GLY A C 1
ATOM 1429 O O . GLY A 1 174 ? 7.047 11.984 10.055 1 97.44 174 GLY A O 1
ATOM 1430 N N . TYR A 1 175 ? 8.586 10.508 10.695 1 97.5 175 TYR A N 1
ATOM 1431 C CA . TYR A 1 175 ? 8.852 11.164 11.969 1 97.5 175 TYR A CA 1
ATOM 1432 C C . TYR A 1 175 ? 9.336 12.594 11.758 1 97.5 175 TYR A C 1
ATOM 1434 O O . TYR A 1 175 ? 8.852 13.523 12.414 1 97.5 175 TYR A O 1
ATOM 1442 N N . HIS A 1 176 ? 10.25 12.82 10.828 1 98.31 176 HIS A N 1
ATOM 1443 C CA . HIS A 1 176 ? 10.828 14.141 10.609 1 98.31 176 HIS A CA 1
ATOM 1444 C C . HIS A 1 176 ? 9.812 15.078 9.969 1 98.31 176 HIS A C 1
ATOM 1446 O O . HIS A 1 176 ? 9.828 16.281 10.227 1 98.31 176 HIS A O 1
ATOM 1452 N N . LEU A 1 177 ? 8.93 14.508 9.125 1 98.62 177 LEU A N 1
ATOM 1453 C CA . LEU A 1 177 ? 7.836 15.32 8.602 1 98.62 177 LEU A CA 1
ATOM 1454 C C . LEU A 1 177 ? 6.949 15.828 9.734 1 98.62 177 LEU A C 1
ATOM 1456 O O . LEU A 1 177 ? 6.562 17 9.742 1 98.62 177 LEU A O 1
ATOM 1460 N N . LEU A 1 178 ? 6.637 14.984 10.695 1 98.38 178 LEU A N 1
ATOM 1461 C CA . LEU A 1 178 ? 5.852 15.391 11.859 1 98.38 178 LEU A CA 1
ATOM 1462 C C . LEU A 1 178 ? 6.586 16.453 12.664 1 98.38 178 LEU A C 1
ATOM 1464 O O . LEU A 1 178 ? 5.984 17.453 13.086 1 98.38 178 LEU A O 1
ATOM 1468 N N . MET A 1 179 ? 7.871 16.281 12.805 1 98.12 179 MET A N 1
ATOM 1469 C CA . MET A 1 179 ? 8.68 17.203 13.594 1 98.12 179 MET A CA 1
ATOM 1470 C C . MET A 1 179 ? 8.773 18.562 12.906 1 98.12 179 MET A C 1
ATOM 1472 O O . MET A 1 179 ? 8.82 19.594 13.578 1 98.12 179 MET A O 1
ATOM 1476 N N . ALA A 1 180 ? 8.781 18.562 11.648 1 98.5 180 ALA A N 1
ATOM 1477 C CA . ALA A 1 180 ? 8.953 19.781 10.875 1 98.5 180 ALA A CA 1
ATOM 1478 C C . ALA A 1 180 ? 7.734 20.688 11.008 1 98.5 180 ALA A C 1
ATOM 1480 O O . ALA A 1 180 ? 7.812 21.891 10.719 1 98.5 180 ALA A O 1
ATOM 1481 N N . ARG A 1 181 ? 6.605 20.125 11.414 1 98.69 181 ARG A N 1
ATOM 1482 C CA . ARG A 1 181 ? 5.41 20.953 11.625 1 98.69 181 ARG A CA 1
ATOM 1483 C C . ARG A 1 181 ? 5.652 22.016 12.688 1 98.69 181 ARG A C 1
ATOM 1485 O O . ARG A 1 181 ? 5.074 23.094 12.633 1 98.69 181 ARG A O 1
ATOM 1492 N N . THR A 1 182 ? 6.496 21.719 13.641 1 98 182 THR A N 1
ATOM 1493 C CA . THR A 1 182 ? 6.711 22.641 14.75 1 98 182 THR A CA 1
ATOM 1494 C C . THR A 1 182 ? 7.414 23.906 14.281 1 98 182 THR A C 1
ATOM 1496 O O . THR A 1 182 ? 6.898 25.016 14.453 1 98 182 THR A O 1
ATOM 1499 N N . PRO A 1 183 ? 8.641 23.797 13.648 1 97.94 183 PRO A N 1
ATOM 1500 C CA . PRO A 1 183 ? 9.25 25.031 13.18 1 97.94 183 PRO A CA 1
ATOM 1501 C C . PRO A 1 183 ? 8.391 25.766 12.148 1 97.94 183 PRO A C 1
ATOM 1503 O O . PRO A 1 183 ? 8.414 27 12.086 1 97.94 183 PRO A O 1
ATOM 1506 N N . LEU A 1 184 ? 7.629 25.078 11.328 1 98.44 184 LEU A N 1
ATOM 1507 C CA . LEU A 1 184 ? 6.699 25.703 10.398 1 98.44 184 LEU A CA 1
ATOM 1508 C C . LEU A 1 184 ? 5.664 26.547 11.141 1 98.44 184 LEU A C 1
ATOM 1510 O O . LEU A 1 184 ? 5.422 27.703 10.789 1 98.44 184 LEU A O 1
ATOM 1514 N N . CYS A 1 185 ? 5.082 25.938 12.148 1 98.31 185 CYS A N 1
ATOM 1515 C CA . CYS A 1 185 ? 4.078 26.625 12.953 1 98.31 185 CYS A CA 1
ATOM 1516 C C . CYS A 1 185 ? 4.684 27.812 13.68 1 98.31 185 CYS A C 1
ATOM 1518 O O . CYS A 1 185 ? 4.09 28.891 13.719 1 98.31 185 CYS A O 1
ATOM 1520 N N . GLN A 1 186 ? 5.836 27.625 14.234 1 97.88 186 GLN A N 1
ATOM 1521 C CA . GLN A 1 186 ? 6.5 28.719 14.93 1 97.88 186 GLN A CA 1
ATOM 1522 C C . GLN A 1 186 ? 6.719 29.906 14 1 97.88 186 GLN A C 1
ATOM 1524 O O . GLN A 1 186 ? 6.438 31.047 14.367 1 97.88 186 GLN A O 1
ATOM 1529 N N . ALA A 1 187 ? 7.164 29.594 12.852 1 97.56 187 ALA A N 1
ATOM 1530 C CA . ALA A 1 187 ? 7.469 30.656 11.891 1 97.56 187 ALA A CA 1
ATOM 1531 C C . ALA A 1 187 ? 6.195 31.359 11.438 1 97.56 187 ALA A C 1
ATOM 1533 O O . ALA A 1 187 ? 6.219 32.562 11.125 1 97.56 187 ALA A O 1
ATOM 1534 N N . THR A 1 188 ? 5.105 30.641 11.43 1 97.5 188 THR A N 1
ATOM 1535 C CA . THR A 1 188 ? 3.889 31.203 10.852 1 97.5 188 THR A CA 1
ATOM 1536 C C . THR A 1 188 ? 2.932 31.656 11.953 1 97.5 188 THR A C 1
ATOM 1538 O O . THR A 1 188 ? 1.814 32.094 11.664 1 97.5 188 THR A O 1
ATOM 1541 N N . GLY A 1 189 ? 3.295 31.453 13.156 1 96.06 189 GLY A N 1
ATOM 1542 C CA . GLY A 1 189 ? 2.535 31.984 1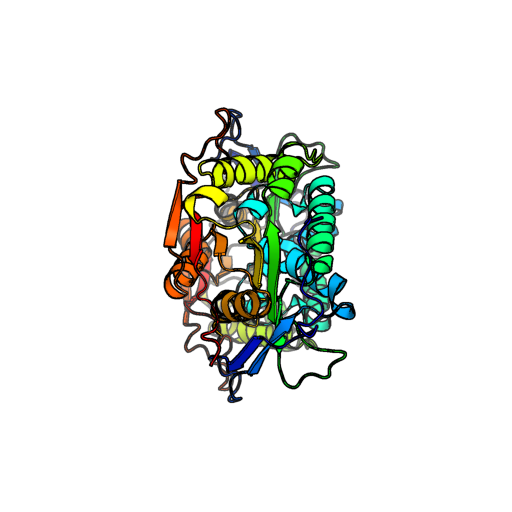4.273 1 96.06 189 GLY A CA 1
ATOM 1543 C C . GLY A 1 189 ? 1.378 31.109 14.695 1 96.06 189 GLY A C 1
ATOM 1544 O O . GLY A 1 189 ? 0.406 31.578 15.281 1 96.06 189 GLY A O 1
ATOM 1545 N N . ILE A 1 190 ? 1.41 29.844 14.328 1 97.94 190 ILE A N 1
ATOM 1546 C CA . ILE A 1 190 ? 0.375 28.891 14.719 1 97.94 190 ILE A CA 1
ATOM 1547 C C . ILE A 1 190 ? 0.811 28.141 15.977 1 97.94 190 ILE A C 1
ATOM 1549 O O . ILE A 1 190 ? 1.918 27.594 16.031 1 97.94 190 ILE A O 1
ATOM 1553 N N . GLN A 1 191 ? -0.095 28.047 16.922 1 98.06 191 GLN A N 1
ATOM 1554 C CA . GLN A 1 191 ? 0.342 27.578 18.234 1 98.06 191 GLN A CA 1
ATOM 1555 C C . GLN A 1 191 ? -0.234 26.203 18.562 1 98.06 191 GLN A C 1
ATOM 1557 O O . GLN A 1 191 ? -0.006 25.656 19.641 1 98.06 191 GLN A O 1
ATOM 1562 N N . LEU A 1 192 ? -0.979 25.641 17.641 1 98.56 192 LEU A N 1
ATOM 1563 C CA . LEU A 1 192 ? -1.638 24.375 17.906 1 98.56 192 LEU A CA 1
ATOM 1564 C C . LEU A 1 192 ? -1.687 23.516 16.641 1 98.56 192 LEU A C 1
ATOM 1566 O O . LEU A 1 192 ? -1.966 24.016 15.555 1 98.56 192 LEU A O 1
ATOM 1570 N N . ILE A 1 193 ? -1.389 22.25 16.812 1 98.81 193 ILE A N 1
ATOM 1571 C CA . ILE A 1 193 ? -1.514 21.25 15.75 1 98.81 193 ILE A CA 1
ATOM 1572 C C . ILE A 1 193 ? -2.523 20.188 16.156 1 98.81 193 ILE A C 1
ATOM 1574 O O . ILE A 1 193 ? -2.42 19.609 17.25 1 98.81 193 ILE A O 1
ATOM 1578 N N . ILE A 1 194 ? -3.529 19.969 15.375 1 98.38 194 ILE A N 1
ATOM 1579 C CA . ILE A 1 194 ? -4.516 18.906 15.562 1 98.38 194 ILE A CA 1
ATOM 1580 C C . ILE A 1 194 ? -4.465 17.938 14.391 1 98.38 194 ILE A C 1
ATOM 1582 O O . ILE A 1 194 ? -4.617 18.328 13.234 1 98.38 194 ILE A O 1
ATOM 1586 N N . THR A 1 195 ? -4.234 16.656 14.648 1 97.75 195 THR A N 1
ATOM 1587 C CA . THR A 1 195 ? -4.117 15.695 13.562 1 97.75 195 THR A CA 1
ATOM 1588 C C . THR A 1 195 ? -4.684 14.344 13.984 1 97.75 195 THR A C 1
ATOM 1590 O O . THR A 1 195 ? -4.488 13.906 15.125 1 97.75 195 THR A O 1
ATOM 1593 N N . TYR A 1 196 ? -5.395 13.711 13.148 1 95.94 196 TYR A N 1
ATOM 1594 C CA . TYR A 1 196 ? -5.785 12.336 13.438 1 95.94 196 TYR A CA 1
ATOM 1595 C C . TYR A 1 196 ? -4.828 11.352 12.781 1 95.94 196 TYR A C 1
ATOM 1597 O O . TYR A 1 196 ? -4.234 11.648 11.742 1 95.94 196 TYR A O 1
ATOM 1605 N N . PHE A 1 197 ? -4.648 10.219 13.352 1 97.25 197 PHE A N 1
ATOM 1606 C CA . PHE A 1 197 ? -3.834 9.102 12.883 1 97.25 197 PHE A CA 1
ATOM 1607 C C . PHE A 1 197 ? -4.633 7.805 12.898 1 97.25 197 PHE A C 1
ATOM 1609 O O . PHE A 1 197 ? -5.426 7.566 13.812 1 97.25 197 PHE A O 1
ATOM 1616 N N . SER A 1 198 ? -4.375 6.996 11.852 1 95.75 198 SER A N 1
ATOM 1617 C CA . SER A 1 198 ? -5.242 5.836 11.664 1 95.75 198 SER A CA 1
ATOM 1618 C C . SER A 1 198 ? -4.434 4.543 11.648 1 95.75 198 SER A C 1
ATOM 1620 O O . SER A 1 198 ? -4.98 3.469 11.383 1 95.75 198 SER A O 1
ATOM 1622 N N . SER A 1 199 ? -3.127 4.523 11.781 1 94.12 199 SER A N 1
ATOM 1623 C CA . SER A 1 199 ? -2.307 3.318 11.828 1 94.12 199 SER A CA 1
ATOM 1624 C C . SER A 1 199 ? -1.471 3.273 13.109 1 94.12 199 SER A C 1
ATOM 1626 O O . SER A 1 199 ? -1.096 4.316 13.648 1 94.12 199 SER A O 1
ATOM 1628 N N . ALA A 1 200 ? -1.151 2.072 13.508 1 92.75 200 ALA A N 1
ATOM 1629 C CA . ALA A 1 200 ? -0.349 1.889 14.719 1 92.75 200 ALA A CA 1
ATOM 1630 C C . ALA A 1 200 ? 1.019 2.549 14.57 1 92.75 200 ALA A C 1
ATOM 1632 O O . ALA A 1 200 ? 1.512 3.184 15.508 1 92.75 200 ALA A O 1
ATOM 1633 N N . ALA A 1 201 ? 1.591 2.422 13.43 1 90.94 201 ALA A N 1
ATOM 1634 C CA . ALA A 1 201 ? 2.906 3.008 13.188 1 90.94 201 ALA A CA 1
ATOM 1635 C C . ALA A 1 201 ? 2.85 4.531 13.25 1 90.94 201 ALA A C 1
ATOM 1637 O O . ALA A 1 201 ? 3.719 5.168 13.852 1 90.94 201 ALA A O 1
ATOM 1638 N N . ALA A 1 202 ? 1.839 5.113 12.641 1 94.38 202 ALA A N 1
ATOM 1639 C CA . ALA A 1 202 ? 1.695 6.57 12.648 1 94.38 202 ALA A CA 1
ATOM 1640 C C . ALA A 1 202 ? 1.42 7.078 14.062 1 94.38 202 ALA A C 1
ATOM 1642 O O . ALA A 1 202 ? 1.934 8.125 14.461 1 94.38 202 ALA A O 1
ATOM 1643 N N . ILE A 1 203 ? 0.615 6.352 14.828 1 96.06 203 ILE A N 1
ATOM 1644 C CA . ILE A 1 203 ? 0.296 6.711 16.203 1 96.06 203 ILE A CA 1
ATOM 1645 C C . ILE A 1 203 ? 1.566 6.695 17.047 1 96.06 203 ILE A C 1
ATOM 1647 O O . ILE A 1 203 ? 1.831 7.637 17.812 1 96.06 203 ILE A O 1
ATOM 1651 N N . HIS A 1 204 ? 2.305 5.668 16.844 1 95.12 204 HIS A N 1
ATOM 1652 C CA . HIS A 1 204 ? 3.566 5.555 17.578 1 95.12 204 HIS A CA 1
ATOM 1653 C C . HIS A 1 204 ? 4.477 6.742 17.281 1 95.12 204 HIS A C 1
ATOM 1655 O O . HIS A 1 204 ? 5.023 7.348 18.219 1 95.12 204 HIS A O 1
ATOM 1661 N N . GLU A 1 205 ? 4.629 7.125 16.078 1 94.12 205 GLU A N 1
ATOM 1662 C CA . GLU A 1 205 ? 5.477 8.25 15.672 1 94.12 205 GLU A CA 1
ATOM 1663 C C . GLU A 1 205 ? 4.934 9.57 16.219 1 94.12 205 GLU A C 1
ATOM 1665 O O . GLU A 1 205 ? 5.703 10.445 16.609 1 94.12 205 GLU A O 1
ATOM 1670 N N . ALA A 1 206 ? 3.623 9.664 16.172 1 96.5 206 ALA A N 1
ATOM 1671 C CA . ALA A 1 206 ? 2.986 10.883 16.656 1 96.5 206 ALA A CA 1
ATOM 1672 C C . ALA A 1 206 ? 3.285 11.102 18.141 1 96.5 206 ALA A C 1
ATOM 1674 O O . ALA A 1 206 ? 3.652 12.211 18.547 1 96.5 206 ALA A O 1
ATOM 1675 N N . PHE A 1 207 ? 3.193 10.047 18.922 1 97.12 207 PHE A N 1
ATOM 1676 C CA . PHE A 1 207 ? 3.465 10.164 20.344 1 97.12 207 PHE A CA 1
ATOM 1677 C C . PHE A 1 207 ? 4.938 10.469 20.594 1 97.12 207 PHE A C 1
ATOM 1679 O O . PHE A 1 207 ? 5.27 11.297 21.438 1 97.12 207 PHE A O 1
ATOM 1686 N N . LYS A 1 208 ? 5.746 9.852 19.828 1 96.25 208 LYS A N 1
ATOM 1687 C CA . LYS A 1 208 ? 7.18 10.125 19.906 1 96.25 208 LYS A CA 1
ATOM 1688 C C . LYS A 1 208 ? 7.477 11.586 19.562 1 96.25 208 LYS A C 1
ATOM 1690 O O . LYS A 1 208 ? 8.398 12.18 20.109 1 96.25 208 LYS A O 1
ATOM 1695 N N . 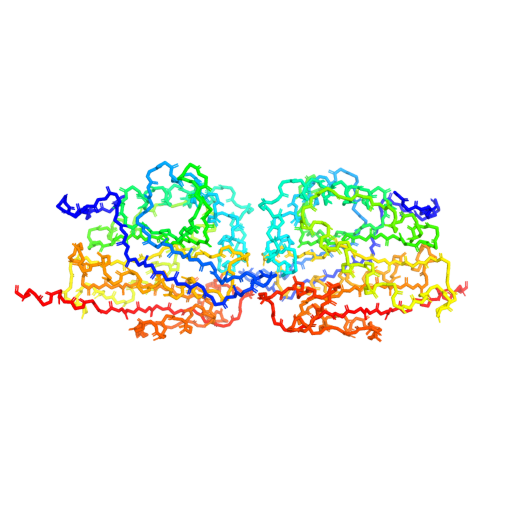ALA A 1 209 ? 6.695 12.156 18.656 1 95.5 209 ALA A N 1
ATOM 1696 C CA . ALA A 1 209 ? 6.895 13.523 18.188 1 95.5 209 ALA A CA 1
ATOM 1697 C C . ALA A 1 209 ? 6.258 14.523 19.141 1 95.5 209 ALA A C 1
ATOM 1699 O O . ALA A 1 209 ? 6.293 15.734 18.906 1 95.5 209 ALA A O 1
ATOM 1700 N N . GLY A 1 210 ? 5.562 14.094 20.25 1 96.56 210 GLY A N 1
ATOM 1701 C CA . GLY A 1 210 ? 5.082 14.984 21.297 1 96.56 210 GLY A CA 1
ATOM 1702 C C . GLY A 1 210 ? 3.594 15.258 21.203 1 96.56 210 GLY A C 1
ATOM 1703 O O . GLY A 1 210 ? 3.072 16.125 21.906 1 96.56 210 GLY A O 1
ATOM 1704 N N . TYR A 1 211 ? 2.891 14.531 20.375 1 98.31 211 TYR A N 1
ATOM 1705 C CA . TYR A 1 211 ? 1.441 14.688 20.297 1 98.31 211 TYR A CA 1
ATOM 1706 C C . TYR A 1 211 ? 0.76 14 21.469 1 98.31 211 TYR A C 1
ATOM 1708 O O . TYR A 1 211 ? 1.198 12.938 21.922 1 98.31 211 TYR A O 1
ATOM 1716 N N . LYS A 1 212 ? -0.298 14.609 21.891 1 98.06 212 LYS A N 1
ATOM 1717 C CA . LYS A 1 212 ? -1.08 14.055 22.984 1 98.06 212 LYS A CA 1
ATOM 1718 C C . LYS A 1 212 ? -2.465 13.625 22.516 1 98.06 212 LYS A C 1
ATOM 1720 O O . LYS A 1 212 ? -3.07 14.281 21.656 1 98.06 212 LYS A O 1
ATOM 1725 N N . LEU A 1 213 ? -2.98 12.625 23.141 1 97.75 213 LEU A N 1
ATOM 1726 C CA . LEU A 1 213 ? -4.277 12.062 22.781 1 97.75 213 LEU A CA 1
ATOM 1727 C C . LEU A 1 213 ? -5.406 13.016 23.156 1 97.75 213 LEU A C 1
ATOM 1729 O O . LEU A 1 213 ? -5.453 13.516 24.281 1 97.75 213 LEU A O 1
ATOM 1733 N N . LEU A 1 214 ? -6.328 13.273 22.203 1 97.25 214 LEU A N 1
ATOM 1734 C CA . LEU A 1 214 ? -7.551 14.023 22.453 1 97.25 214 LEU A CA 1
ATOM 1735 C C . LEU A 1 214 ? -8.766 13.109 22.438 1 97.25 214 LEU A C 1
ATOM 1737 O O . LEU A 1 214 ? -9.625 13.18 23.312 1 97.25 214 LEU A O 1
ATOM 1741 N N . GLN A 1 215 ? -8.883 12.383 21.375 1 96.25 215 GLN A N 1
ATOM 1742 C CA . GLN A 1 215 ? -9.984 11.453 21.156 1 96.25 215 GLN A CA 1
ATOM 1743 C C . GLN A 1 215 ? -9.484 10.109 20.641 1 96.25 215 GLN A C 1
ATOM 1745 O O . GLN A 1 215 ? -8.414 10.031 20.031 1 96.25 215 GLN A O 1
ATOM 1750 N N . TYR A 1 216 ? -10.258 9.086 20.938 1 95.19 216 TYR A N 1
ATOM 1751 C CA . TYR A 1 216 ? -9.922 7.73 20.516 1 95.19 216 TYR A CA 1
ATOM 1752 C C . TYR A 1 216 ? -11.164 6.988 20.031 1 95.19 216 TYR A C 1
ATOM 1754 O O . TYR A 1 216 ? -12.242 7.121 20.625 1 95.19 216 TYR A O 1
ATOM 1762 N N . GLU A 1 217 ? -11 6.273 18.891 1 96.62 217 GLU A N 1
ATOM 1763 C CA . GLU A 1 217 ? -12.039 5.383 18.375 1 96.62 217 GLU A CA 1
ATOM 1764 C C . GLU A 1 217 ? -11.453 4.031 17.984 1 96.62 217 GLU A C 1
ATOM 1766 O O . GLU A 1 217 ? -10.383 3.971 17.359 1 96.62 217 GLU A O 1
ATOM 1771 N N . SER A 1 218 ? -12.195 2.971 18.359 1 97 218 SER A N 1
ATOM 1772 C CA . SER A 1 218 ? -11.883 1.649 17.828 1 97 218 SER A CA 1
ATOM 1773 C C . SER A 1 218 ? -12.594 1.416 16.484 1 97 218 SER A C 1
ATOM 1775 O O . SER A 1 218 ? -13.805 1.619 16.375 1 97 218 SER A O 1
ATOM 1777 N N . PHE A 1 219 ? -11.867 0.936 15.508 1 96.31 219 PHE A N 1
ATOM 1778 C CA . PHE A 1 219 ? -12.484 0.681 14.203 1 96.31 219 PHE A CA 1
ATOM 1779 C C . PHE A 1 219 ? -13.594 -0.357 14.32 1 96.31 219 PHE A C 1
ATOM 1781 O O . PHE A 1 219 ? -14.578 -0.3 13.594 1 96.31 219 PHE A O 1
ATOM 1788 N N . ASN A 1 220 ? -13.469 -1.241 15.258 1 94 220 ASN A N 1
ATOM 1789 C CA . ASN A 1 220 ? -14.422 -2.33 15.414 1 94 220 ASN A CA 1
ATOM 1790 C C . ASN A 1 220 ? -15.789 -1.814 15.859 1 94 220 ASN A C 1
ATOM 1792 O O . ASN A 1 220 ? -16.812 -2.465 15.617 1 94 220 ASN A O 1
ATOM 1796 N N . THR A 1 221 ? -15.781 -0.648 16.469 1 94.88 221 THR A N 1
ATOM 1797 C CA . THR A 1 221 ? -17.031 -0.204 17.062 1 94.88 221 THR A CA 1
ATOM 1798 C C . THR A 1 221 ? -17.375 1.212 16.625 1 94.88 221 THR A C 1
ATOM 1800 O O . THR A 1 221 ? -18.422 1.748 16.984 1 94.88 221 THR A O 1
ATOM 1803 N N . TYR A 1 222 ? -16.547 1.807 15.867 1 96 222 TYR A N 1
ATOM 1804 C CA . TYR A 1 222 ? -16.766 3.195 15.477 1 96 222 TYR A CA 1
ATOM 1805 C C . TYR A 1 222 ? -17.953 3.322 14.539 1 96 222 TYR A C 1
ATOM 1807 O O . TYR A 1 222 ? -17.875 2.959 13.359 1 96 222 TYR A O 1
ATOM 1815 N N . ARG A 1 223 ? -19 3.93 15.07 1 94.5 223 ARG A N 1
ATOM 1816 C CA . ARG A 1 223 ? -20.25 4.113 14.344 1 94.5 223 ARG A CA 1
ATOM 1817 C C . ARG A 1 223 ? -20.641 5.59 14.273 1 94.5 223 ARG A C 1
ATOM 1819 O O . ARG A 1 223 ? -20.438 6.332 15.242 1 94.5 223 ARG A O 1
ATOM 1826 N N . VAL A 1 224 ? -21.094 5.945 13.164 1 91.38 224 VAL A N 1
ATOM 1827 C CA . VAL A 1 224 ? -21.734 7.238 12.992 1 91.38 224 VAL A CA 1
ATOM 1828 C C . VAL A 1 224 ? -23.125 7.039 12.375 1 91.38 224 VAL A C 1
ATOM 1830 O O . VAL A 1 224 ? -23.266 6.352 11.359 1 91.38 224 VAL A O 1
ATOM 1833 N N . ASN A 1 225 ? -24.172 7.562 12.938 1 87.88 225 ASN A N 1
ATOM 1834 C CA . ASN A 1 225 ? -25.562 7.375 12.523 1 87.88 225 ASN A CA 1
ATOM 1835 C C . ASN A 1 225 ? -25.922 5.895 12.43 1 87.88 225 ASN A C 1
ATOM 1837 O O . ASN A 1 225 ? -26.531 5.465 11.453 1 87.88 225 ASN A O 1
ATOM 1841 N N . GLY A 1 226 ? -25.344 5.109 13.297 1 88 226 GLY A N 1
ATOM 1842 C CA . GLY A 1 226 ? -25.672 3.699 13.43 1 88 226 GLY A CA 1
ATOM 1843 C C . GLY A 1 226 ? -24.875 2.809 12.492 1 88 226 GLY A C 1
ATOM 1844 O O . GLY A 1 226 ? -24.953 1.581 12.586 1 88 226 GLY A O 1
ATOM 1845 N N . GLU A 1 227 ? -24.109 3.422 11.734 1 89.62 227 GLU A N 1
ATOM 1846 C CA . GLU A 1 227 ? -23.375 2.652 10.742 1 89.62 227 GLU A CA 1
ATOM 1847 C C . GLU A 1 227 ? -21.906 2.488 11.141 1 89.62 227 GLU A C 1
ATOM 1849 O O . GLU A 1 227 ? -21.25 3.459 11.523 1 89.62 227 GLU A O 1
ATOM 1854 N N . LEU A 1 228 ? -21.469 1.207 11.117 1 93.31 228 LEU A N 1
ATOM 1855 C CA . LEU A 1 228 ? -20.047 0.95 11.297 1 93.31 228 LEU A CA 1
ATOM 1856 C C . LEU A 1 228 ? -19.25 1.5 10.117 1 93.31 228 LEU A C 1
ATOM 1858 O O . LEU A 1 228 ? -19.469 1.11 8.969 1 93.31 228 LEU A O 1
ATOM 1862 N N . LEU A 1 229 ? -18.281 2.322 10.367 1 93.81 229 LEU A N 1
ATOM 1863 C CA . LEU A 1 229 ? -17.656 3.104 9.312 1 93.81 229 LEU A CA 1
ATOM 1864 C C . LEU A 1 229 ? -16.578 2.293 8.602 1 93.81 229 LEU A C 1
ATOM 1866 O O . LEU A 1 229 ? -16.406 2.393 7.383 1 93.81 229 LEU A O 1
ATOM 1870 N N . TYR A 1 230 ? -15.875 1.521 9.336 1 95.56 230 TYR A N 1
ATOM 1871 C CA . TYR A 1 230 ? -14.75 0.792 8.773 1 95.56 230 TYR A CA 1
ATOM 1872 C C . TYR A 1 230 ? -14.812 -0.684 9.148 1 95.56 230 TYR A C 1
ATOM 1874 O O . TYR A 1 230 ? -13.969 -1.174 9.906 1 95.56 230 TYR A O 1
ATOM 1882 N N . PRO A 1 231 ? -15.672 -1.412 8.547 1 94.69 231 PRO A N 1
ATOM 1883 C CA . PRO A 1 231 ? -15.891 -2.805 8.945 1 94.69 231 PRO A CA 1
ATOM 1884 C C . PRO A 1 231 ? -14.703 -3.703 8.625 1 94.69 231 PRO A C 1
ATOM 1886 O O . PRO A 1 231 ? -14.609 -4.82 9.141 1 94.69 231 PRO A O 1
ATOM 1889 N N . ARG A 1 232 ? -13.734 -3.213 7.832 1 95.44 232 ARG A N 1
ATOM 1890 C CA . ARG A 1 232 ? -12.633 -4.059 7.379 1 95.44 232 ARG A CA 1
ATOM 1891 C C . ARG A 1 232 ? -11.352 -3.738 8.141 1 95.44 232 ARG A C 1
ATOM 1893 O O . ARG A 1 232 ? -10.281 -4.266 7.812 1 95.44 232 ARG A O 1
ATOM 1900 N N . LEU A 1 233 ? -11.484 -2.869 9.062 1 95.88 233 LEU A N 1
ATOM 1901 C CA . LEU A 1 233 ? -10.289 -2.443 9.797 1 95.88 233 LEU A CA 1
ATOM 1902 C C . LEU A 1 233 ? -10.352 -2.908 11.242 1 95.88 233 LEU A C 1
ATOM 1904 O O . LEU A 1 233 ? -11.438 -3.086 11.805 1 95.88 233 LEU A O 1
ATOM 1908 N N . SER A 1 234 ? -9.164 -3.193 11.719 1 93.69 234 SER A N 1
ATOM 1909 C CA . SER A 1 234 ? -8.945 -3.379 13.148 1 93.69 234 SER A CA 1
ATOM 1910 C C . SER A 1 234 ? -7.965 -2.348 13.695 1 93.69 234 SER A C 1
ATOM 1912 O O . SER A 1 234 ? -7.223 -1.725 12.938 1 93.69 234 SER A O 1
ATOM 1914 N N . GLY A 1 235 ? -8.031 -2.146 14.914 1 95.69 235 GLY A N 1
ATOM 1915 C CA . GLY A 1 235 ? -7.188 -1.128 15.523 1 95.69 235 GLY A CA 1
ATOM 1916 C C . GLY A 1 235 ? -7.949 0.127 15.906 1 95.69 235 GLY A C 1
ATOM 1917 O O . GLY A 1 235 ? -9.07 0.05 16.406 1 95.69 235 GLY A O 1
ATOM 1918 N N . GLN A 1 236 ? -7.156 1.283 15.734 1 96.19 236 GLN A N 1
ATOM 1919 C CA . GLN A 1 236 ? -7.785 2.477 16.297 1 96.19 236 GLN A CA 1
ATOM 1920 C C . GLN A 1 236 ? -7.52 3.697 15.414 1 96.19 236 GLN A C 1
ATOM 1922 O O . GLN A 1 236 ? -6.566 3.711 14.633 1 96.19 236 GLN A O 1
ATOM 1927 N N . LEU A 1 237 ? -8.367 4.609 15.508 1 96.81 237 LEU A N 1
ATOM 1928 C CA . LEU A 1 237 ? -8.25 5.98 15.023 1 96.81 237 LEU A CA 1
ATOM 1929 C C . LEU A 1 237 ? -8.164 6.961 16.188 1 96.81 237 LEU A C 1
ATOM 1931 O O . LEU A 1 237 ? -8.992 6.922 17.109 1 96.81 237 LEU A O 1
ATOM 1935 N N . ILE A 1 238 ? -7.133 7.809 16.141 1 97.56 238 ILE A N 1
ATOM 1936 C CA . ILE A 1 238 ? -7.012 8.742 17.266 1 97.56 238 ILE A CA 1
ATOM 1937 C C . ILE A 1 238 ? -6.926 10.172 16.734 1 97.56 238 ILE A C 1
ATOM 1939 O O . ILE A 1 238 ? -6.418 10.406 15.633 1 97.56 238 ILE A O 1
ATOM 1943 N N . LEU A 1 239 ? -7.461 11.07 17.484 1 98.06 239 LEU A N 1
ATOM 1944 C CA . LEU A 1 239 ? -7.211 12.5 17.312 1 98.06 239 LEU A CA 1
ATOM 1945 C C . LEU A 1 239 ? -6.219 13.008 18.344 1 98.06 239 LEU A C 1
ATOM 1947 O O . LEU A 1 239 ? -6.309 12.648 19.531 1 98.06 239 LEU A O 1
ATOM 1951 N N . THR A 1 240 ? -5.266 13.797 17.891 1 98.5 240 THR A N 1
ATOM 1952 C CA . THR A 1 240 ? -4.199 14.242 18.781 1 98.5 240 THR A CA 1
ATOM 1953 C C . THR A 1 240 ? -4.012 15.75 18.688 1 98.5 240 THR A C 1
ATOM 1955 O O . THR A 1 240 ? -4.484 16.391 17.75 1 98.5 240 THR A O 1
ATOM 1958 N N . ALA A 1 241 ? -3.389 16.25 19.734 1 98.44 241 ALA A N 1
ATOM 1959 C CA . ALA A 1 241 ? -3.023 17.672 19.797 1 98.44 241 ALA A CA 1
ATOM 1960 C C . ALA A 1 241 ? -1.558 17.844 20.188 1 98.44 241 ALA A C 1
ATOM 1962 O O . ALA A 1 241 ? -1.019 17.047 20.969 1 98.44 241 ALA A O 1
ATOM 1963 N N . LYS A 1 242 ? -0.976 18.797 19.609 1 98.56 242 LYS A N 1
ATOM 1964 C CA . LYS A 1 242 ? 0.356 19.25 20 1 98.56 242 LYS A CA 1
ATOM 1965 C C . LYS A 1 242 ? 0.43 20.766 20.078 1 98.56 242 LYS A C 1
ATOM 1967 O O . LYS A 1 242 ? 0.199 21.453 19.078 1 98.56 242 LYS A O 1
ATOM 1972 N N . THR A 1 243 ? 0.757 21.266 21.219 1 98 243 THR A N 1
ATOM 1973 C CA . THR A 1 243 ? 0.957 22.703 21.375 1 98 243 THR A CA 1
ATOM 1974 C C . THR A 1 243 ? 2.357 23.109 20.938 1 98 243 THR A C 1
ATOM 1976 O O . THR A 1 243 ? 3.33 22.391 21.188 1 98 243 THR A O 1
ATOM 1979 N N . VAL A 1 244 ? 2.416 24.203 20.266 1 96.94 244 VAL A N 1
ATOM 1980 C CA . VAL A 1 244 ? 3.674 24.734 19.75 1 96.94 244 VAL A CA 1
ATOM 1981 C C . VAL A 1 244 ? 4.066 25.984 20.531 1 96.94 244 VAL A C 1
ATOM 1983 O O . VAL A 1 244 ? 3.369 27 20.484 1 96.94 244 VAL A O 1
ATOM 1986 N N . PRO A 1 245 ? 5.125 25.891 21.281 1 88.81 245 PRO A N 1
ATOM 1987 C CA . PRO A 1 245 ? 5.543 27.078 22.047 1 88.81 245 PRO A CA 1
ATOM 1988 C C . PRO A 1 245 ? 5.977 28.234 21.156 1 88.81 245 PRO A C 1
ATOM 1990 O O . PRO A 1 245 ? 6.5 28.016 20.062 1 88.81 245 PRO A O 1
ATOM 1993 N N . LYS A 1 246 ? 5.699 29.438 21.703 1 82.62 246 LYS A N 1
ATOM 1994 C CA . LYS A 1 246 ? 6.156 30.625 20.984 1 82.62 246 LYS A CA 1
ATOM 1995 C C . LYS A 1 246 ? 7.68 30.719 20.969 1 82.62 246 LYS A C 1
ATOM 1997 O O . LYS A 1 246 ? 8.336 30.266 21.906 1 82.62 246 LYS A O 1
ATOM 2002 N N . LEU A 1 247 ? 8.227 30.969 19.688 1 67 247 LEU A N 1
ATOM 2003 C CA . LEU A 1 247 ? 9.672 31.203 19.625 1 67 247 LEU A CA 1
ATOM 2004 C C . LEU A 1 247 ? 10.086 32.25 20.641 1 67 247 LEU A C 1
ATOM 2006 O O . LEU A 1 247 ? 9.391 33.25 20.828 1 67 247 LEU A O 1
ATOM 2010 N N . ALA A 1 248 ? 10.867 31.844 21.812 1 49.56 248 ALA A N 1
ATOM 2011 C CA . ALA A 1 248 ? 11.414 32.812 22.75 1 49.56 248 ALA A CA 1
ATOM 2012 C C . ALA A 1 248 ? 12.047 34 22 1 49.56 248 ALA A C 1
ATOM 2014 O O . ALA A 1 248 ? 12.875 33.812 21.109 1 49.56 248 ALA A O 1
ATOM 2015 N N . LEU A 1 249 ? 11.297 35.031 21.609 1 42.38 249 LEU A N 1
ATOM 2016 C CA . LEU A 1 249 ? 12 36.219 21.172 1 42.38 249 LEU A CA 1
ATOM 2017 C C . LEU A 1 249 ? 13.219 36.469 22.047 1 42.38 249 LEU A C 1
ATOM 2019 O O . LEU A 1 249 ? 13.109 36.531 23.281 1 42.38 249 LEU A O 1
ATOM 2023 N N . GLU A 1 250 ? 14.344 35.938 21.594 1 35.66 250 GLU A N 1
ATOM 2024 C CA . GLU A 1 250 ? 15.469 36.625 22.219 1 35.66 250 GLU A CA 1
ATOM 2025 C C . GLU A 1 250 ? 15.438 38.125 21.922 1 35.66 250 GLU A C 1
ATOM 2027 O O . GLU A 1 250 ? 15.039 38.531 20.828 1 35.66 250 GLU A O 1
ATOM 2032 N N . MET B 1 1 ? 8.32 -17.047 -22.828 1 71.81 1 MET B N 1
ATOM 2033 C CA . MET B 1 1 ? 7.113 -17.859 -22.656 1 71.81 1 MET B CA 1
ATOM 2034 C C . MET B 1 1 ? 7.473 -19.281 -22.25 1 71.81 1 MET B C 1
ATOM 2036 O O . MET B 1 1 ? 8.531 -19.797 -22.641 1 71.81 1 MET B O 1
ATOM 2040 N N . SER B 1 2 ? 6.535 -19.781 -21.406 1 83.31 2 SER B N 1
ATOM 2041 C CA . SER B 1 2 ? 6.742 -21.141 -20.922 1 83.31 2 SER B CA 1
ATOM 2042 C C . SER B 1 2 ? 6.637 -22.156 -22.062 1 83.31 2 SER B C 1
ATOM 2044 O O . SER B 1 2 ? 5.867 -21.953 -23.016 1 83.31 2 SER B O 1
ATOM 2046 N N . SER B 1 3 ? 7.367 -23.172 -22.078 1 91.31 3 SER B N 1
ATOM 2047 C CA . SER B 1 3 ? 7.281 -24.266 -23.047 1 91.31 3 SER B CA 1
ATOM 2048 C C . SER B 1 3 ? 6.082 -25.156 -22.766 1 91.31 3 SER B C 1
ATOM 2050 O O . SER B 1 3 ? 5.66 -25.938 -23.625 1 91.31 3 SER B O 1
ATOM 2052 N N . TRP B 1 4 ? 5.605 -25.047 -21.562 1 95.5 4 TRP B N 1
ATOM 2053 C CA . TRP B 1 4 ? 4.402 -25.781 -21.188 1 95.5 4 TRP B CA 1
ATOM 2054 C C . TRP B 1 4 ? 3.154 -25.125 -21.75 1 95.5 4 TRP B C 1
ATOM 2056 O O . TRP B 1 4 ? 3.07 -23.891 -21.812 1 95.5 4 TRP B O 1
ATOM 2066 N N . LYS B 1 5 ? 2.189 -26.016 -22.188 1 96 5 LYS B N 1
ATOM 2067 C CA . LYS B 1 5 ? 0.918 -25.5 -22.688 1 96 5 LYS B CA 1
ATOM 2068 C C . LYS B 1 5 ? -0.258 -26.109 -21.922 1 96 5 LYS B C 1
ATOM 2070 O O . LYS B 1 5 ? -0.248 -27.297 -21.609 1 96 5 LYS B O 1
ATOM 2075 N N . ARG B 1 6 ? -1.167 -25.266 -21.688 1 97.12 6 ARG B N 1
ATOM 2076 C CA . ARG B 1 6 ? -2.396 -25.734 -21.062 1 97.12 6 ARG B CA 1
ATOM 2077 C C . ARG B 1 6 ? -3.105 -26.766 -21.922 1 97.12 6 ARG B C 1
ATOM 2079 O O . ARG B 1 6 ? -3.262 -26.578 -23.125 1 97.12 6 ARG B O 1
ATOM 2086 N N . PRO B 1 7 ? -3.539 -27.828 -21.25 1 96.75 7 PRO B N 1
ATOM 2087 C CA . PRO B 1 7 ? -4.254 -28.844 -22.031 1 96.75 7 PRO B CA 1
ATOM 2088 C C . PRO B 1 7 ? -5.523 -28.281 -22.688 1 96.75 7 PRO B C 1
ATOM 2090 O O . PRO B 1 7 ? -6.293 -27.578 -22.031 1 96.75 7 PRO B O 1
ATOM 2093 N N . LYS B 1 8 ? -5.734 -28.625 -23.875 1 95 8 LYS B N 1
ATOM 2094 C CA . LYS B 1 8 ? -6.832 -28.078 -24.672 1 95 8 LYS B CA 1
ATOM 2095 C C . LYS B 1 8 ? -8.188 -28.547 -24.125 1 95 8 LYS B C 1
ATOM 2097 O O . LYS B 1 8 ? -9.203 -27.875 -24.344 1 95 8 LYS B O 1
ATOM 2102 N N . ASP B 1 9 ? -8.148 -29.641 -23.547 1 95.5 9 ASP B N 1
ATOM 2103 C CA . ASP B 1 9 ? -9.414 -30.219 -23.094 1 95.5 9 ASP B CA 1
ATOM 2104 C C . ASP B 1 9 ? -9.867 -29.594 -21.781 1 95.5 9 ASP B C 1
ATOM 2106 O O . ASP B 1 9 ? -10.977 -29.859 -21.312 1 95.5 9 ASP B O 1
ATOM 2110 N N . VAL B 1 10 ? -9.008 -28.844 -21.125 1 97.06 10 VAL B N 1
ATOM 2111 C CA . VAL B 1 10 ? -9.414 -28.109 -19.938 1 97.06 10 VAL B CA 1
ATOM 2112 C C . VAL B 1 10 ? -10.125 -26.828 -20.344 1 97.06 10 VAL B C 1
ATOM 2114 O O . VAL B 1 10 ? -9.523 -25.938 -20.953 1 97.06 10 VAL B O 1
ATOM 2117 N N . PRO B 1 11 ? -11.375 -26.703 -20 1 97.25 11 PRO B N 1
ATOM 2118 C CA . PRO B 1 11 ? -12.125 -25.5 -20.375 1 97.25 11 PRO B CA 1
ATOM 2119 C C . PRO B 1 11 ? -11.477 -24.219 -19.891 1 97.25 11 PRO B C 1
ATOM 2121 O O . PRO B 1 11 ? -10.906 -24.188 -18.797 1 97.25 11 PRO B O 1
ATOM 2124 N N . TYR B 1 12 ? -11.586 -23.172 -20.734 1 97.25 12 TYR B N 1
ATOM 2125 C CA . TYR B 1 12 ? -11.062 -21.859 -20.406 1 97.25 12 TYR B CA 1
ATOM 2126 C C . TYR B 1 12 ? -12.031 -20.766 -20.859 1 97.25 12 TYR B C 1
ATOM 2128 O O . TYR B 1 12 ? -12.438 -20.734 -22.031 1 97.25 12 TYR B O 1
ATOM 2136 N N . PRO B 1 13 ? -12.484 -19.891 -20.094 1 96.5 13 PRO B N 1
ATOM 2137 C CA . PRO B 1 13 ? -12.125 -19.781 -18.672 1 96.5 13 PRO B CA 1
ATOM 2138 C C . PRO B 1 13 ? -12.906 -20.766 -17.797 1 96.5 13 PRO B C 1
ATOM 2140 O O . PRO B 1 13 ? -14.055 -21.094 -18.125 1 96.5 13 PRO B O 1
ATOM 2143 N N . SER B 1 14 ? -12.305 -21.219 -16.766 1 98.31 14 SER B N 1
ATOM 2144 C CA . SER B 1 14 ? -12.938 -22.109 -15.797 1 98.31 14 SER B CA 1
ATOM 2145 C C . SER B 1 14 ? -13.055 -21.438 -14.438 1 98.31 14 SER B C 1
ATOM 2147 O O . SER B 1 14 ? -12.258 -20.578 -14.094 1 98.31 14 SER B O 1
ATOM 2149 N N . VAL B 1 15 ? -14.078 -21.828 -13.68 1 98.44 15 VAL B N 1
ATOM 2150 C CA . VAL B 1 15 ? -14.25 -21.406 -12.289 1 98.44 15 VAL B CA 1
ATOM 2151 C C . VAL B 1 15 ? -13.594 -22.438 -11.367 1 98.44 15 VAL B C 1
ATOM 2153 O O . VAL B 1 15 ? -13.812 -23.641 -11.508 1 98.44 15 VAL B O 1
ATOM 2156 N N . TRP B 1 16 ? -12.836 -21.938 -10.414 1 98.69 16 TRP B N 1
ATOM 2157 C CA . TRP B 1 16 ? -12.07 -22.844 -9.57 1 98.69 16 TRP B CA 1
ATOM 2158 C C . TRP B 1 16 ? -12.586 -22.812 -8.133 1 98.69 16 TRP B C 1
ATOM 2160 O O . TRP B 1 16 ? -12.32 -23.734 -7.352 1 98.69 16 TRP B O 1
ATOM 2170 N N . ALA B 1 17 ? -13.242 -21.781 -7.785 1 98.5 17 ALA B N 1
ATOM 2171 C CA . ALA B 1 17 ? -13.82 -21.672 -6.445 1 98.5 17 ALA B CA 1
ATOM 2172 C C . ALA B 1 17 ? -14.898 -20.594 -6.395 1 98.5 17 ALA B C 1
ATOM 2174 O O . ALA B 1 17 ? -14.891 -19.656 -7.207 1 98.5 17 ALA B O 1
ATOM 2175 N N . ARG B 1 18 ? -15.844 -20.766 -5.539 1 98.38 18 ARG B N 1
ATOM 2176 C CA . ARG B 1 18 ? -16.812 -19.766 -5.125 1 98.38 18 ARG B CA 1
ATOM 2177 C C . ARG B 1 18 ? -16.984 -19.734 -3.609 1 98.38 18 ARG B C 1
ATOM 2179 O O . ARG B 1 18 ? -17.047 -20.797 -2.973 1 98.38 18 ARG B O 1
ATOM 2186 N N . PHE B 1 19 ? -17 -18.578 -3.043 1 98.44 19 PHE B N 1
ATOM 2187 C CA . PHE B 1 19 ? -17.062 -18.5 -1.589 1 98.44 19 PHE B CA 1
ATOM 2188 C C . PHE B 1 19 ? -17.688 -17.172 -1.149 1 98.44 19 PHE B C 1
ATOM 2190 O O . PHE B 1 19 ? -17.766 -16.234 -1.936 1 98.44 19 PHE B O 1
ATOM 2197 N N . GLN B 1 20 ? -18.141 -17.188 -0.007 1 98.06 20 GLN B N 1
ATOM 2198 C CA . GLN B 1 20 ? -18.688 -15.984 0.603 1 98.06 20 GLN B CA 1
ATOM 2199 C C . GLN B 1 20 ? -17.656 -15.336 1.531 1 98.06 20 GLN B C 1
ATOM 2201 O O . GLN B 1 20 ? -16.984 -16.031 2.293 1 98.06 20 GLN B O 1
ATOM 2206 N N . GLY B 1 21 ? -17.547 -13.961 1.37 1 97.75 21 GLY B N 1
ATOM 2207 C CA . GLY B 1 21 ? -16.672 -13.242 2.281 1 97.75 21 GLY B CA 1
ATOM 2208 C C . GLY B 1 21 ? -17.156 -13.266 3.719 1 97.75 21 GLY B C 1
ATOM 2209 O O . GLY B 1 21 ? -18.094 -13.984 4.051 1 97.75 21 GLY B O 1
ATOM 2210 N N . LYS B 1 22 ? -16.469 -12.516 4.57 1 96.94 22 LYS B N 1
ATOM 2211 C CA . LYS B 1 22 ? -16.766 -12.539 6 1 96.94 22 LYS B CA 1
ATOM 2212 C C . LYS B 1 22 ? -17.344 -11.203 6.457 1 96.94 22 LYS B C 1
ATOM 2214 O O . LYS B 1 22 ? -18.062 -11.141 7.457 1 96.94 22 LYS B O 1
ATOM 2219 N N . VAL B 1 23 ? -17.078 -10.18 5.746 1 96.25 23 VAL B N 1
ATOM 2220 C CA . VAL B 1 23 ? -17.375 -8.836 6.234 1 96.25 23 VAL B CA 1
ATOM 2221 C C . VAL B 1 23 ? -18.75 -8.391 5.746 1 96.25 23 VAL B C 1
ATOM 2223 O O . VAL B 1 23 ? -19.031 -8.422 4.543 1 96.25 23 VAL B O 1
ATOM 2226 N N . SER B 1 24 ? -19.547 -8.031 6.695 1 92.56 24 SER B N 1
ATOM 2227 C CA . SER B 1 24 ? -20.844 -7.398 6.406 1 92.56 24 SER B CA 1
ATOM 2228 C C . SER B 1 24 ? -20.719 -5.875 6.434 1 92.56 24 SER B C 1
ATOM 2230 O O . SER B 1 24 ? -20.047 -5.312 7.293 1 92.56 24 SER B O 1
ATOM 2232 N N . GLU B 1 25 ? -21.328 -5.27 5.355 1 85.38 25 GLU B N 1
ATOM 2233 C CA . GLU B 1 25 ? -21.312 -3.812 5.297 1 85.38 25 GLU B CA 1
ATOM 2234 C C . GLU B 1 25 ? -22.734 -3.242 5.32 1 85.38 25 GLU B C 1
ATOM 2236 O O . GLU B 1 25 ? -23.562 -3.604 4.488 1 85.38 25 GLU B O 1
ATOM 2241 N N . ASN B 1 26 ? -22.922 -2.322 6.277 1 80.75 26 ASN B N 1
ATOM 2242 C CA . ASN B 1 26 ? -24.188 -1.619 6.383 1 80.75 26 ASN B CA 1
ATOM 2243 C C . ASN B 1 26 ? -25.359 -2.592 6.477 1 80.75 26 ASN B C 1
ATOM 2245 O O . ASN B 1 26 ? -26.359 -2.451 5.758 1 80.75 26 ASN B O 1
ATOM 2249 N N . GLY B 1 27 ? -25.188 -3.666 7.156 1 82.94 27 GLY B N 1
ATOM 2250 C CA . GLY B 1 27 ? -26.25 -4.625 7.367 1 82.94 27 GLY B CA 1
ATOM 2251 C C . GLY B 1 27 ? -26.453 -5.57 6.195 1 82.94 27 GLY B C 1
ATOM 2252 O O . GLY B 1 27 ? -27.297 -6.461 6.246 1 82.94 27 GLY B O 1
ATOM 2253 N N . LYS B 1 28 ? -25.781 -5.32 5.184 1 89.81 28 LYS B N 1
ATOM 2254 C CA . LYS B 1 28 ? -25.875 -6.215 4.035 1 89.81 28 LYS B CA 1
ATOM 2255 C C . LYS B 1 28 ? -25 -7.457 4.238 1 89.81 28 LYS B C 1
ATOM 2257 O O . LYS B 1 28 ? -23.953 -7.387 4.867 1 89.81 28 LYS B O 1
ATOM 2262 N N . PRO B 1 29 ? -25.5 -8.547 3.691 1 93.94 29 PRO B N 1
ATOM 2263 C CA . PRO B 1 29 ? -24.688 -9.758 3.803 1 93.94 29 PRO B CA 1
ATOM 2264 C C . PRO B 1 29 ? -23.328 -9.617 3.107 1 93.94 29 PRO B C 1
ATOM 2266 O O . PRO B 1 29 ? -23.188 -8.797 2.199 1 93.94 29 PRO B O 1
ATOM 2269 N N . PRO B 1 30 ? -22.359 -10.43 3.574 1 96.69 30 PRO B N 1
ATOM 2270 C CA . PRO B 1 30 ? -21.047 -10.398 2.916 1 96.69 30 PRO B CA 1
ATOM 2271 C C . PRO B 1 30 ? -21.125 -10.711 1.425 1 96.69 30 PRO B C 1
ATOM 2273 O O . PRO B 1 30 ? -22.062 -11.398 0.983 1 96.69 30 PRO B O 1
ATOM 2276 N N . LEU B 1 31 ? -20.188 -10.273 0.736 1 96.12 31 LEU B N 1
ATOM 2277 C CA . LEU B 1 31 ? -20.125 -10.438 -0.712 1 96.12 31 LEU B CA 1
ATOM 2278 C C . LEU B 1 31 ? -19.766 -11.875 -1.078 1 96.12 31 LEU B C 1
ATOM 2280 O O . LEU B 1 31 ? -19.094 -12.562 -0.31 1 96.12 31 LEU B O 1
ATOM 2284 N N . TRP B 1 32 ? -20.266 -12.266 -2.189 1 97.56 32 TRP B N 1
ATOM 2285 C CA . TRP B 1 32 ? -19.828 -13.516 -2.799 1 97.56 32 TRP B CA 1
ATOM 2286 C C . TRP B 1 32 ? -18.75 -13.266 -3.854 1 97.56 32 TRP B C 1
ATOM 2288 O O . TRP B 1 32 ? -18.812 -12.258 -4.566 1 97.56 32 TRP B O 1
ATOM 2298 N N . TYR B 1 33 ? -17.844 -14.211 -3.936 1 98.12 33 TYR B N 1
ATOM 2299 C CA . TYR B 1 33 ? -16.734 -14.102 -4.883 1 98.12 33 TYR B CA 1
ATOM 2300 C C . TYR B 1 33 ? -16.609 -15.367 -5.727 1 98.12 33 TYR B C 1
ATOM 2302 O O . TYR B 1 33 ? -16.844 -16.469 -5.234 1 98.12 33 TYR B O 1
ATOM 2310 N N . THR B 1 34 ? -16.219 -15.172 -6.934 1 98.19 34 THR B N 1
ATOM 2311 C CA . THR B 1 34 ? -15.867 -16.266 -7.836 1 98.19 34 THR B CA 1
ATOM 2312 C C . THR B 1 34 ? -14.398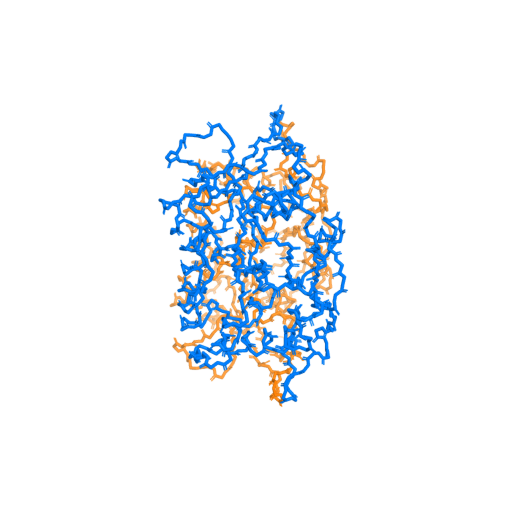 -16.156 -8.242 1 98.19 34 THR B C 1
ATOM 2314 O O . THR B 1 34 ? -13.945 -15.117 -8.711 1 98.19 34 THR B O 1
ATOM 2317 N N . ILE B 1 35 ? -13.648 -17.203 -7.984 1 98.69 35 ILE B N 1
ATOM 2318 C CA . ILE B 1 35 ? -12.281 -17.297 -8.484 1 98.69 35 ILE B CA 1
ATOM 2319 C C . ILE B 1 35 ? -12.266 -18.109 -9.781 1 98.69 35 ILE B C 1
ATOM 2321 O O . ILE B 1 35 ? -12.688 -19.266 -9.805 1 98.69 35 ILE B O 1
ATOM 2325 N N . GLN B 1 36 ? -11.758 -17.531 -10.797 1 98.56 36 GLN B N 1
ATOM 2326 C CA . GLN B 1 36 ? -11.742 -18.156 -12.117 1 98.56 36 GLN B CA 1
ATOM 2327 C C . GLN B 1 36 ? -10.492 -17.766 -12.898 1 98.56 36 GLN B C 1
ATOM 2329 O O . GLN B 1 36 ? -9.703 -16.938 -12.445 1 98.56 36 GLN B O 1
ATOM 2334 N N . ASP B 1 37 ? -10.32 -18.453 -14.062 1 98.75 37 ASP B N 1
ATOM 2335 C CA . ASP B 1 37 ? -9.312 -17.984 -15 1 98.75 37 ASP B CA 1
ATOM 2336 C C . ASP B 1 37 ? -9.555 -16.531 -15.383 1 98.75 37 ASP B C 1
ATOM 2338 O O . ASP B 1 37 ? -10.695 -16.078 -15.438 1 98.75 37 ASP B O 1
ATOM 2342 N N . VAL B 1 38 ? -8.453 -15.836 -15.641 1 98.19 38 VAL B N 1
ATOM 2343 C CA . VAL B 1 38 ? -8.602 -14.469 -16.125 1 98.19 38 VAL B CA 1
ATOM 2344 C C . VAL B 1 38 ? -9.086 -14.484 -17.578 1 98.19 38 VAL B C 1
ATOM 2346 O O . VAL B 1 38 ? -8.367 -14.922 -18.469 1 98.19 38 VAL B O 1
ATOM 2349 N N . PRO B 1 39 ? -10.266 -14.008 -17.781 1 96.06 39 PRO B N 1
ATOM 2350 C CA . PRO B 1 39 ? -10.664 -13.914 -19.188 1 96.06 39 PRO B CA 1
ATOM 2351 C C . PRO B 1 39 ? -9.836 -12.898 -19.969 1 96.06 39 PRO B C 1
ATOM 2353 O O . PRO B 1 39 ? -9.398 -11.891 -19.406 1 96.06 39 PRO B O 1
ATOM 2356 N N . GLU B 1 40 ? -9.75 -13.07 -21.25 1 95.94 40 GLU B N 1
ATOM 2357 C CA . GLU B 1 40 ? -8.836 -12.297 -22.078 1 95.94 40 GLU B CA 1
ATOM 2358 C C . GLU B 1 40 ? -9.195 -10.812 -22.062 1 95.94 40 GLU B C 1
ATOM 2360 O O . GLU B 1 40 ? -8.305 -9.953 -22.078 1 95.94 40 GLU B O 1
ATOM 2365 N N . HIS B 1 41 ? -10.453 -10.555 -22 1 94.62 41 HIS B N 1
ATOM 2366 C CA . HIS B 1 41 ? -10.875 -9.164 -22.062 1 94.62 41 HIS B CA 1
ATOM 2367 C C . HIS B 1 41 ? -10.492 -8.414 -20.797 1 94.62 41 HIS B C 1
ATOM 2369 O O . HIS B 1 41 ? -10.555 -7.184 -20.75 1 94.62 41 HIS B O 1
ATOM 2375 N N . LEU B 1 42 ? -10.023 -9.117 -19.703 1 96.31 42 LEU B N 1
ATOM 2376 C CA . LEU B 1 42 ? -9.648 -8.477 -18.453 1 96.31 42 LEU B CA 1
ATOM 2377 C C . LEU B 1 42 ? -8.133 -8.367 -18.328 1 96.31 42 LEU B C 1
ATOM 2379 O O . LEU B 1 42 ? -7.621 -7.883 -17.312 1 96.31 42 LEU B O 1
ATOM 2383 N N . PHE B 1 43 ? -7.375 -8.773 -19.312 1 97.81 43 PHE B N 1
ATOM 2384 C CA . PHE B 1 43 ? -5.922 -8.844 -19.203 1 97.81 43 PHE B CA 1
ATOM 2385 C C . PHE B 1 43 ? -5.348 -7.496 -18.797 1 97.81 43 PHE B C 1
ATOM 2387 O O . PHE B 1 43 ? -4.609 -7.398 -17.812 1 97.81 43 PHE B O 1
ATOM 2394 N N . GLU B 1 44 ? -5.73 -6.465 -19.438 1 97.56 44 GLU B N 1
ATOM 2395 C CA . GLU B 1 44 ? -5.156 -5.156 -19.141 1 97.56 44 GLU B CA 1
ATOM 2396 C C . GLU B 1 44 ? -5.672 -4.621 -17.812 1 97.56 44 GLU B C 1
ATOM 2398 O O . GLU B 1 44 ? -4.945 -3.928 -17.094 1 97.56 44 GLU B O 1
ATOM 2403 N N . ASP B 1 45 ? -6.922 -4.973 -17.422 1 96.81 45 ASP B N 1
ATOM 2404 C CA . ASP B 1 45 ? -7.457 -4.586 -16.125 1 96.81 45 ASP B CA 1
ATOM 2405 C C . ASP B 1 45 ? -6.684 -5.254 -14.992 1 96.81 45 ASP B C 1
ATOM 2407 O O . ASP B 1 45 ? -6.473 -4.652 -13.938 1 96.81 45 ASP B O 1
ATOM 2411 N N . ILE B 1 46 ? -6.258 -6.453 -15.234 1 98.31 46 ILE B N 1
ATOM 2412 C CA . ILE B 1 46 ? -5.473 -7.195 -14.25 1 98.31 46 ILE B CA 1
ATOM 2413 C C . ILE B 1 46 ? -4.105 -6.539 -14.086 1 98.31 46 ILE B C 1
ATOM 2415 O O . ILE B 1 46 ? -3.609 -6.387 -12.969 1 98.31 46 ILE B O 1
ATOM 2419 N N . ILE B 1 47 ? -3.516 -6.16 -15.172 1 98.69 47 ILE B N 1
ATOM 2420 C CA . ILE B 1 47 ? -2.219 -5.492 -15.117 1 98.69 47 ILE B CA 1
ATOM 2421 C C . ILE B 1 47 ? -2.344 -4.188 -14.336 1 98.69 47 ILE B C 1
ATOM 2423 O O . ILE B 1 47 ? -1.492 -3.879 -13.5 1 98.69 47 ILE B O 1
ATOM 2427 N N . LYS B 1 48 ? -3.4 -3.447 -14.555 1 97.69 48 LYS B N 1
ATOM 2428 C CA . LYS B 1 48 ? -3.654 -2.215 -13.812 1 97.69 48 LYS B CA 1
ATOM 2429 C C . LYS B 1 48 ? -3.844 -2.498 -12.328 1 97.69 48 LYS B C 1
ATOM 2431 O O . LYS B 1 48 ? -3.311 -1.777 -11.484 1 97.69 48 LYS B O 1
ATOM 2436 N N . HIS B 1 49 ? -4.59 -3.533 -12.055 1 98.12 49 HIS B N 1
ATOM 2437 C CA . HIS B 1 49 ? -4.832 -3.934 -10.672 1 98.12 49 HIS B CA 1
ATOM 2438 C C . HIS B 1 49 ? -3.525 -4.27 -9.961 1 98.12 49 HIS B C 1
ATOM 2440 O O . HIS B 1 49 ? -3.279 -3.797 -8.852 1 98.12 49 HIS B O 1
ATOM 2446 N N . MET B 1 50 ? -2.705 -5.059 -10.617 1 98.69 50 MET B N 1
ATOM 2447 C CA . MET B 1 50 ? -1.426 -5.469 -10.047 1 98.69 50 MET B CA 1
ATOM 2448 C C . MET B 1 50 ? -0.503 -4.266 -9.859 1 98.69 50 MET B C 1
ATOM 2450 O O . MET B 1 50 ? 0.189 -4.16 -8.852 1 98.69 50 MET B O 1
ATOM 2454 N N . THR B 1 51 ? -0.534 -3.373 -10.812 1 98.5 51 THR B N 1
ATOM 2455 C CA . THR B 1 51 ? 0.308 -2.186 -10.742 1 98.5 51 THR B CA 1
ATOM 2456 C C . THR B 1 51 ? -0.125 -1.283 -9.594 1 98.5 51 THR B C 1
ATOM 2458 O O . THR B 1 51 ? 0.714 -0.778 -8.844 1 98.5 51 THR B O 1
ATOM 2461 N N . ARG B 1 52 ? -1.374 -1.17 -9.422 1 97.19 52 ARG B N 1
ATOM 2462 C CA . ARG B 1 52 ? -1.961 -0.254 -8.453 1 97.19 52 ARG B CA 1
ATOM 2463 C C . ARG B 1 52 ? -1.77 -0.77 -7.027 1 97.19 52 ARG B C 1
ATOM 2465 O O . ARG B 1 52 ? -1.443 0 -6.121 1 97.19 52 ARG B O 1
ATOM 2472 N N . TYR B 1 53 ? -1.961 -2.027 -6.836 1 97.88 53 TYR B N 1
ATOM 2473 C CA . TYR B 1 53 ? -2.033 -2.545 -5.473 1 97.88 53 TYR B CA 1
ATOM 2474 C C . TYR B 1 53 ? -0.8 -3.377 -5.141 1 97.88 53 TYR B C 1
ATOM 2476 O O . TYR B 1 53 ? -0.142 -3.146 -4.125 1 97.88 53 TYR B O 1
ATOM 2484 N N . PHE B 1 54 ? -0.443 -4.316 -5.996 1 98.12 54 PHE B N 1
ATOM 2485 C CA . PHE B 1 54 ? 0.669 -5.211 -5.699 1 98.12 54 PHE B CA 1
ATOM 2486 C C . PHE B 1 54 ? 1.98 -4.438 -5.625 1 98.12 54 PHE B C 1
ATOM 2488 O O . PHE B 1 54 ? 2.74 -4.586 -4.664 1 98.12 54 PHE B O 1
ATOM 2495 N N . LEU B 1 55 ? 2.271 -3.59 -6.602 1 98.19 55 LEU B N 1
ATOM 2496 C CA . LEU B 1 55 ? 3.592 -2.98 -6.711 1 98.19 55 LEU B CA 1
ATOM 2497 C C . LEU B 1 55 ? 3.789 -1.912 -5.641 1 98.19 55 LEU B C 1
ATOM 2499 O O . LEU B 1 55 ? 4.914 -1.48 -5.387 1 98.19 55 LEU B O 1
ATOM 2503 N N . VAL B 1 56 ? 2.686 -1.515 -5.02 1 97.31 56 VAL B N 1
ATOM 2504 C CA . VAL B 1 56 ? 2.787 -0.512 -3.965 1 97.31 56 VAL B CA 1
ATOM 2505 C C . VAL B 1 56 ? 2.832 -1.197 -2.602 1 97.31 56 VAL B C 1
ATOM 2507 O O . VAL B 1 56 ? 3.48 -0.708 -1.675 1 97.31 56 VAL B O 1
ATOM 2510 N N . ARG B 1 57 ? 2.279 -2.432 -2.51 1 95.31 57 ARG B N 1
ATOM 2511 C CA . ARG B 1 57 ? 2.088 -3.061 -1.207 1 95.31 57 ARG B CA 1
ATOM 2512 C C . ARG B 1 57 ? 3.072 -4.207 -1.001 1 95.31 57 ARG B C 1
ATOM 2514 O O . ARG B 1 57 ? 3.371 -4.578 0.136 1 95.31 57 ARG B O 1
ATOM 2521 N N . GLU B 1 58 ? 3.531 -4.824 -2.076 1 95.56 58 GLU B N 1
ATOM 2522 C CA . GLU B 1 58 ? 4.508 -5.902 -1.946 1 95.56 58 GLU B CA 1
ATOM 2523 C C . GLU B 1 58 ? 5.902 -5.348 -1.666 1 95.56 58 GLU B C 1
ATOM 2525 O O . GLU B 1 58 ? 6.438 -4.57 -2.457 1 95.56 58 GLU B O 1
ATOM 2530 N N . SER B 1 59 ? 6.465 -5.73 -0.612 1 94.12 59 SER B N 1
ATOM 2531 C CA . SER B 1 59 ? 7.57 -5.012 0.014 1 94.12 59 SER B CA 1
ATOM 2532 C C . SER B 1 59 ? 8.836 -5.086 -0.837 1 94.12 59 SER B C 1
ATOM 2534 O O . SER B 1 59 ? 9.578 -4.109 -0.943 1 94.12 59 SER B O 1
ATOM 2536 N N . THR B 1 60 ? 9.125 -6.23 -1.471 1 96.56 60 THR B N 1
ATOM 2537 C CA . THR B 1 60 ? 10.391 -6.383 -2.18 1 96.56 60 THR B CA 1
ATOM 2538 C C . THR B 1 60 ? 10.414 -5.527 -3.443 1 96.56 60 THR B C 1
ATOM 2540 O O . THR B 1 60 ? 11.422 -4.891 -3.752 1 96.56 60 THR B O 1
ATOM 2543 N N . PHE B 1 61 ? 9.289 -5.465 -4.152 1 96.81 61 PHE B N 1
ATOM 2544 C CA . PHE B 1 61 ? 9.195 -4.617 -5.336 1 96.81 61 PHE B CA 1
ATOM 2545 C C . PHE B 1 61 ? 9.102 -3.148 -4.941 1 96.81 61 PHE B C 1
ATOM 2547 O O . PHE B 1 61 ? 9.75 -2.297 -5.555 1 96.81 61 PHE B O 1
ATOM 2554 N N . ALA B 1 62 ? 8.328 -2.889 -3.924 1 97.12 62 ALA B N 1
ATOM 2555 C CA . ALA B 1 62 ? 8.039 -1.514 -3.525 1 97.12 62 ALA B CA 1
ATOM 2556 C C . ALA B 1 62 ? 9.289 -0.819 -3.002 1 97.12 62 ALA B C 1
ATOM 2558 O O . ALA B 1 62 ? 9.594 0.311 -3.393 1 97.12 62 ALA B O 1
ATOM 2559 N N . THR B 1 63 ? 10.078 -1.488 -2.172 1 96.38 63 THR B N 1
ATOM 2560 C CA . THR B 1 63 ? 11.227 -0.85 -1.542 1 96.38 63 THR B CA 1
ATOM 2561 C C . THR B 1 63 ? 12.367 -0.693 -2.539 1 96.38 63 THR B C 1
ATOM 2563 O O . THR B 1 63 ? 13.273 0.118 -2.328 1 96.38 63 THR B O 1
ATOM 2566 N N . LEU B 1 64 ? 12.32 -1.493 -3.617 1 95.69 64 LEU B N 1
ATOM 2567 C CA . LEU B 1 64 ? 13.328 -1.335 -4.664 1 95.69 64 LEU B CA 1
ATOM 2568 C C . LEU B 1 64 ? 12.945 -0.205 -5.613 1 95.69 64 LEU B C 1
ATOM 2570 O O . LEU B 1 64 ? 13.75 0.193 -6.461 1 95.69 64 LEU B O 1
ATOM 2574 N N . GLY B 1 65 ? 11.797 0.29 -5.496 1 95.62 65 GLY B N 1
ATOM 2575 C CA . GLY B 1 65 ? 11.383 1.448 -6.266 1 95.62 65 GLY B CA 1
ATOM 2576 C C . GLY B 1 65 ? 10.984 1.106 -7.691 1 95.62 65 GLY B C 1
ATOM 2577 O O . GLY B 1 65 ? 11.43 1.764 -8.641 1 95.62 65 GLY B O 1
ATOM 2578 N N . VAL B 1 66 ? 10.18 0.068 -7.832 1 97.19 66 VAL B N 1
ATOM 2579 C CA . VAL B 1 66 ? 9.844 -0.406 -9.172 1 97.19 66 VAL B CA 1
ATOM 2580 C C . VAL B 1 66 ? 9.031 0.66 -9.906 1 97.19 66 VAL B C 1
ATOM 2582 O O . VAL B 1 66 ? 9.18 0.829 -11.117 1 97.19 66 VAL B O 1
ATOM 2585 N N . LEU B 1 67 ? 8.211 1.395 -9.211 1 96.62 67 LEU B N 1
ATOM 2586 C CA . LEU B 1 67 ? 7.348 2.381 -9.859 1 96.62 67 LEU B CA 1
ATOM 2587 C C . LEU B 1 67 ? 8.156 3.59 -10.32 1 96.62 67 LEU B C 1
ATOM 2589 O O . LEU B 1 67 ? 7.707 4.352 -11.18 1 96.62 67 LEU B O 1
ATOM 2593 N N . GLU B 1 68 ? 9.352 3.773 -9.773 1 94.06 68 GLU B N 1
ATOM 2594 C CA . GLU B 1 68 ? 10.25 4.855 -10.164 1 94.06 68 GLU B CA 1
ATOM 2595 C C . GLU B 1 68 ? 11.266 4.383 -11.203 1 94.06 68 GLU B C 1
ATOM 2597 O O . GLU B 1 68 ? 12.148 5.141 -11.602 1 94.06 68 GLU B O 1
ATOM 2602 N N . ASP B 1 69 ? 11.234 3.189 -11.586 1 96.5 69 ASP B N 1
ATOM 2603 C CA . ASP B 1 69 ? 12.062 2.58 -12.625 1 96.5 69 ASP B CA 1
ATOM 2604 C C . ASP B 1 69 ? 11.219 2.158 -13.82 1 96.5 69 ASP B C 1
ATOM 2606 O O . ASP B 1 69 ? 10.859 0.984 -13.961 1 96.5 69 ASP B O 1
ATOM 2610 N N . PRO B 1 70 ? 10.992 3.092 -14.734 1 97.12 70 PRO B N 1
ATOM 2611 C CA . PRO B 1 70 ? 10.055 2.822 -15.82 1 97.12 70 PRO B CA 1
ATOM 2612 C C . PRO B 1 70 ? 10.477 1.636 -16.688 1 97.12 70 PRO B C 1
ATOM 2614 O O . PRO B 1 70 ? 9.617 0.94 -17.25 1 97.12 70 PRO B O 1
ATOM 2617 N N . VAL B 1 71 ? 11.766 1.379 -16.797 1 98.31 71 VAL B N 1
ATOM 2618 C CA . VAL B 1 71 ? 12.242 0.245 -17.594 1 98.31 71 VAL B CA 1
ATOM 2619 C C . VAL B 1 71 ? 11.844 -1.062 -16.906 1 98.31 71 VAL B C 1
ATOM 2621 O O . VAL B 1 71 ? 11.273 -1.952 -17.531 1 98.31 71 VAL B O 1
ATOM 2624 N N . SER B 1 72 ? 12.07 -1.143 -15.641 1 98.25 72 SER B N 1
ATOM 2625 C CA . SER B 1 72 ? 11.672 -2.324 -14.883 1 98.25 72 SER B CA 1
ATOM 2626 C C . SER B 1 72 ? 10.164 -2.512 -14.906 1 98.25 72 SER B C 1
ATOM 2628 O O . SER B 1 72 ? 9.672 -3.639 -15 1 98.25 72 SER B O 1
ATOM 2630 N N . LEU B 1 73 ? 9.469 -1.425 -14.758 1 98.56 73 LEU B N 1
ATOM 2631 C CA . LEU B 1 73 ? 8.016 -1.494 -14.758 1 98.56 73 LEU B CA 1
ATOM 2632 C C . LEU B 1 73 ? 7.496 -2.072 -16.078 1 98.56 73 LEU B C 1
ATOM 2634 O O . LEU B 1 73 ? 6.613 -2.932 -16.078 1 98.56 73 LEU B O 1
ATOM 2638 N N . ALA B 1 74 ? 8.031 -1.634 -17.156 1 98.44 74 ALA B N 1
ATOM 2639 C CA . ALA B 1 74 ? 7.629 -2.127 -18.469 1 98.44 74 ALA B CA 1
ATOM 2640 C C . ALA B 1 74 ? 7.961 -3.607 -18.625 1 98.44 74 ALA B C 1
ATOM 2642 O O . ALA B 1 74 ? 7.18 -4.371 -19.188 1 98.44 74 ALA B O 1
ATOM 2643 N N . GLU B 1 75 ? 9.109 -3.971 -18.156 1 98 75 GLU B N 1
ATOM 2644 C CA . GLU B 1 75 ? 9.523 -5.371 -18.219 1 98 75 GLU B CA 1
ATOM 2645 C C . GLU B 1 75 ? 8.609 -6.254 -17.375 1 98 75 GLU B C 1
ATOM 2647 O O . GLU B 1 75 ? 8.258 -7.363 -17.797 1 98 75 GLU B O 1
ATOM 2652 N N . LEU B 1 76 ? 8.234 -5.777 -16.25 1 98.19 76 LEU B N 1
ATOM 2653 C CA . LEU B 1 76 ? 7.328 -6.527 -15.383 1 98.19 76 LEU B CA 1
ATOM 2654 C C . LEU B 1 76 ? 5.949 -6.656 -16.016 1 98.19 76 LEU B C 1
ATOM 2656 O O . LEU B 1 76 ? 5.336 -7.727 -15.969 1 98.19 76 LEU B O 1
ATOM 2660 N N . HIS B 1 77 ? 5.473 -5.594 -16.641 1 98.69 77 HIS B N 1
ATOM 2661 C CA . HIS B 1 77 ? 4.207 -5.648 -17.359 1 98.69 77 HIS B CA 1
ATOM 2662 C C . HIS B 1 77 ? 4.262 -6.672 -18.5 1 98.69 77 HIS B C 1
ATOM 2664 O O . HIS B 1 77 ? 3.309 -7.426 -18.703 1 98.69 77 HIS B O 1
ATOM 2670 N N . ALA B 1 78 ? 5.34 -6.648 -19.234 1 97.62 78 ALA B N 1
ATOM 2671 C CA . ALA B 1 78 ? 5.512 -7.609 -20.312 1 97.62 78 ALA B CA 1
ATOM 2672 C C . ALA B 1 78 ? 5.504 -9.039 -19.781 1 97.62 78 ALA B C 1
ATOM 2674 O O . ALA B 1 78 ? 4.887 -9.93 -20.391 1 97.62 78 ALA B O 1
ATOM 2675 N N . ARG B 1 79 ? 6.156 -9.211 -18.688 1 96.75 79 ARG B N 1
ATOM 2676 C CA . ARG B 1 79 ? 6.188 -10.531 -18.062 1 96.75 79 ARG B CA 1
ATOM 2677 C C . ARG B 1 79 ? 4.789 -10.969 -17.641 1 96.75 79 ARG B C 1
ATOM 2679 O O . ARG B 1 79 ? 4.391 -12.109 -17.859 1 96.75 79 ARG B O 1
ATOM 2686 N N . TRP B 1 80 ? 4.055 -10.094 -17.016 1 98.5 80 TRP B N 1
ATOM 2687 C CA . TRP B 1 80 ? 2.689 -10.406 -16.609 1 98.5 80 TRP B CA 1
ATOM 2688 C C . TRP B 1 80 ? 1.814 -10.727 -17.812 1 98.5 80 TRP B C 1
ATOM 2690 O O . TRP B 1 80 ? 0.964 -11.617 -17.75 1 98.5 80 TRP B O 1
ATOM 2700 N N . ARG B 1 81 ? 2.016 -10.039 -18.875 1 98.31 81 ARG B N 1
ATOM 2701 C CA . ARG B 1 81 ? 1.251 -10.336 -20.094 1 98.31 81 ARG B CA 1
ATOM 2702 C C . ARG B 1 81 ? 1.584 -11.727 -20.625 1 98.31 81 ARG B C 1
ATOM 2704 O O . ARG B 1 81 ? 0.697 -12.445 -21.078 1 98.31 81 ARG B O 1
ATOM 2711 N N . GLU B 1 82 ? 2.84 -12.047 -20.578 1 96.75 82 GLU B N 1
ATOM 2712 C CA . GLU B 1 82 ? 3.238 -13.398 -20.953 1 96.75 82 GLU B CA 1
ATOM 2713 C C . GLU B 1 82 ? 2.559 -14.445 -20.078 1 96.75 82 GLU B C 1
ATOM 2715 O O . GLU B 1 82 ? 2.076 -15.469 -20.578 1 96.75 82 GLU B O 1
ATOM 2720 N N . MET B 1 83 ? 2.525 -14.18 -18.844 1 98.12 83 MET B N 1
ATOM 2721 C CA . MET B 1 83 ? 1.898 -15.102 -17.891 1 98.12 83 MET B CA 1
ATOM 2722 C C . MET B 1 83 ? 0.406 -15.234 -18.172 1 98.12 83 MET B C 1
ATOM 2724 O O . MET B 1 83 ? -0.141 -16.344 -18.125 1 98.12 83 MET B O 1
ATOM 2728 N N . LEU B 1 84 ? -0.218 -14.133 -18.422 1 98.5 84 LEU B N 1
ATOM 2729 C CA . LEU B 1 84 ? -1.641 -14.148 -18.75 1 98.5 84 LEU B CA 1
ATOM 2730 C C . LEU B 1 84 ? -1.906 -14.992 -19.984 1 98.5 84 LEU B C 1
ATOM 2732 O O . LEU B 1 84 ? -2.91 -15.703 -20.047 1 98.5 84 LEU B O 1
ATOM 2736 N N . ASN B 1 85 ? -1.011 -14.953 -20.906 1 97.38 85 ASN B N 1
ATOM 2737 C CA . ASN B 1 85 ? -1.161 -15.695 -22.156 1 97.38 85 ASN B CA 1
ATOM 2738 C C . ASN B 1 85 ? -0.992 -17.203 -21.938 1 97.38 85 ASN B C 1
ATOM 2740 O O . ASN B 1 85 ? -1.41 -18 -22.781 1 97.38 85 ASN B O 1
ATOM 2744 N N . GLU B 1 86 ? -0.397 -17.562 -20.812 1 97.38 86 GLU B N 1
ATOM 2745 C CA . GLU B 1 86 ? -0.284 -18.984 -20.484 1 97.38 86 GLU B CA 1
ATOM 2746 C C . GLU B 1 86 ? -1.619 -19.547 -20 1 97.38 86 GLU B C 1
ATOM 2748 O O . GLU B 1 86 ? -1.786 -20.766 -19.891 1 97.38 86 GLU B O 1
ATOM 2753 N N . ARG B 1 87 ? -2.492 -18.703 -19.641 1 97.81 87 ARG B N 1
ATOM 2754 C CA . ARG B 1 87 ? -3.863 -19.031 -19.281 1 97.81 87 ARG B CA 1
ATOM 2755 C C . ARG B 1 87 ? -3.9 -19.859 -18 1 97.81 87 ARG B C 1
ATOM 2757 O O . ARG B 1 87 ? -4.641 -20.844 -17.906 1 97.81 87 ARG B O 1
ATOM 2764 N N . MET B 1 88 ? -3.016 -19.469 -17.078 1 98.44 88 MET B N 1
ATOM 2765 C CA . MET B 1 88 ? -2.988 -20.125 -15.766 1 98.44 88 MET B CA 1
ATOM 2766 C C . MET B 1 88 ? -3.285 -19.109 -14.656 1 98.44 88 MET B C 1
ATOM 2768 O O . MET B 1 88 ? -3.475 -19.5 -13.508 1 98.44 88 MET B O 1
ATOM 2772 N N . CYS B 1 89 ? -3.312 -17.812 -14.969 1 98.88 89 CYS B N 1
ATOM 2773 C CA . CYS B 1 89 ? -3.607 -16.781 -13.977 1 98.88 89 CYS B CA 1
ATOM 2774 C C . CYS B 1 89 ? -5.074 -16.844 -13.562 1 98.88 89 CYS B C 1
ATOM 2776 O O . CYS B 1 89 ? -5.941 -17.156 -14.375 1 98.88 89 CYS B O 1
ATOM 2778 N N . ILE B 1 90 ? -5.297 -16.453 -12.305 1 98.94 90 ILE B N 1
ATOM 2779 C CA . ILE B 1 90 ? -6.668 -16.516 -11.812 1 98.94 90 ILE B CA 1
ATOM 2780 C C . ILE B 1 90 ? -7.035 -15.188 -11.156 1 98.94 90 ILE B C 1
ATOM 2782 O O . ILE B 1 90 ? -6.156 -14.422 -10.742 1 98.94 90 ILE B O 1
ATOM 2786 N N . VAL B 1 91 ? -8.336 -14.938 -11.148 1 98.69 91 VAL B N 1
ATOM 2787 C CA . VAL B 1 91 ? -8.883 -13.672 -10.656 1 98.69 91 VAL B CA 1
ATOM 2788 C C . VAL B 1 91 ? -10.078 -13.945 -9.75 1 98.69 91 VAL B C 1
ATOM 2790 O O . VAL B 1 91 ? -10.805 -14.922 -9.945 1 98.69 91 VAL B O 1
ATOM 2793 N N . ALA B 1 92 ? -10.148 -13.234 -8.672 1 98.69 92 ALA B N 1
ATOM 2794 C CA . ALA B 1 92 ? -11.344 -13.195 -7.824 1 98.69 92 ALA B CA 1
ATOM 2795 C C . ALA B 1 92 ? -12.266 -12.047 -8.227 1 98.69 92 ALA B C 1
ATOM 2797 O O . ALA B 1 92 ? -11.898 -10.875 -8.102 1 98.69 92 ALA B O 1
ATOM 2798 N N . LEU B 1 93 ? -13.422 -12.375 -8.664 1 98.06 93 LEU B N 1
ATOM 2799 C CA . LEU B 1 93 ? -14.43 -11.398 -9.086 1 98.06 93 LEU B CA 1
ATOM 2800 C C . LEU B 1 93 ? -15.586 -11.352 -8.094 1 98.06 93 LEU B C 1
ATOM 2802 O O . LEU B 1 93 ? -15.945 -12.375 -7.504 1 98.06 93 LEU B O 1
ATOM 2806 N N . VAL B 1 94 ? -16.109 -10.156 -7.934 1 96.94 94 VAL B N 1
ATOM 2807 C CA . VAL B 1 94 ? -17.266 -9.992 -7.07 1 96.94 94 VAL B CA 1
ATOM 2808 C C . VAL B 1 94 ? -18.531 -10.461 -7.801 1 96.94 94 VAL B C 1
ATOM 2810 O O . VAL B 1 94 ? -18.781 -10.062 -8.945 1 96.94 94 VAL B O 1
ATOM 2813 N N . ASP B 1 95 ? -19.281 -11.266 -7.109 1 95.19 95 ASP B N 1
ATOM 2814 C CA . ASP B 1 95 ? -20.5 -11.773 -7.719 1 95.19 95 ASP B CA 1
ATOM 2815 C C . ASP B 1 95 ? -21.578 -10.695 -7.758 1 95.19 95 ASP B C 1
ATOM 2817 O O . ASP B 1 95 ? -21.562 -9.766 -6.945 1 95.19 95 ASP B O 1
ATOM 2821 N N . GLY B 1 96 ? -22.547 -10.859 -8.68 1 86.19 96 GLY B N 1
ATOM 2822 C CA . GLY B 1 96 ? -23.703 -9.969 -8.766 1 86.19 96 GLY B CA 1
ATOM 2823 C C . GLY B 1 96 ? -23.484 -8.812 -9.727 1 86.19 96 GLY B C 1
ATOM 2824 O O . GLY B 1 96 ? -24.453 -8.164 -10.141 1 86.19 96 GLY B O 1
ATOM 2825 N N . ASP B 1 97 ? -22.234 -8.516 -10.016 1 79.38 97 ASP B N 1
ATOM 2826 C CA . ASP B 1 97 ? -21.953 -7.477 -11 1 79.38 97 ASP B CA 1
ATOM 2827 C C . ASP B 1 97 ? -22.25 -7.961 -12.422 1 79.38 97 ASP B C 1
ATOM 2829 O O . ASP B 1 97 ? -22.219 -9.164 -12.688 1 79.38 97 ASP B O 1
ATOM 2833 N N . GLU B 1 98 ? -22.609 -7.016 -13.203 1 77.44 98 GLU B N 1
ATOM 2834 C CA . GLU B 1 98 ? -22.703 -7.34 -14.625 1 77.44 98 GLU B CA 1
ATOM 2835 C C . GLU B 1 98 ? -21.344 -7.695 -15.203 1 77.44 98 GLU B C 1
ATOM 2837 O O . GLU B 1 98 ? -20.312 -7.156 -14.773 1 77.44 98 GLU B O 1
ATOM 2842 N N . GLU B 1 99 ? -21.391 -8.617 -16.141 1 69.62 99 GLU B N 1
ATOM 2843 C CA . GLU B 1 99 ? -20.156 -9.188 -16.688 1 69.62 99 GLU B CA 1
ATOM 2844 C C . GLU B 1 99 ? -19.203 -8.102 -17.156 1 69.62 99 GLU B C 1
ATOM 2846 O O . GLU B 1 99 ? -18 -8.18 -16.938 1 69.62 99 GLU B O 1
ATOM 2851 N N . GLU B 1 100 ? -19.766 -7.137 -17.781 1 68.25 100 GLU B N 1
ATOM 2852 C CA . GLU B 1 100 ? -18.953 -6.09 -18.391 1 68.25 100 GLU B CA 1
ATOM 2853 C C . GLU B 1 100 ? -18.344 -5.18 -17.328 1 68.25 100 GLU B C 1
ATOM 2855 O O . GLU B 1 100 ? -17.359 -4.477 -17.609 1 68.25 100 GLU B O 1
ATOM 2860 N N . SER B 1 101 ? -18.844 -5.379 -16.172 1 77.75 101 SER B N 1
ATOM 2861 C CA . SER B 1 101 ? -18.422 -4.434 -15.141 1 77.75 101 SER B CA 1
ATOM 2862 C C . SER B 1 101 ? -18.031 -5.152 -13.852 1 77.75 101 SER B C 1
ATOM 2864 O O . SER B 1 101 ? -18.234 -4.625 -12.758 1 77.75 101 SER B O 1
ATOM 2866 N N . LYS B 1 102 ? -17.469 -6.289 -14.047 1 86.81 102 LYS B N 1
ATOM 2867 C CA . LYS B 1 102 ? -17.141 -7.043 -12.836 1 86.81 102 LYS B CA 1
ATOM 2868 C C . LYS B 1 102 ? -15.977 -6.414 -12.086 1 86.81 102 LYS B C 1
ATOM 2870 O O . LYS B 1 102 ? -14.977 -6.035 -12.688 1 86.81 102 LYS B O 1
ATOM 2875 N N . ARG B 1 103 ? -16.297 -6.273 -10.859 1 95 103 ARG B N 1
ATOM 2876 C CA . ARG B 1 103 ? -15.258 -5.754 -9.977 1 95 103 ARG B CA 1
ATOM 2877 C C . ARG B 1 103 ? -14.203 -6.824 -9.688 1 95 103 ARG B C 1
ATOM 2879 O O . ARG B 1 103 ? -14.547 -7.961 -9.359 1 95 103 ARG B O 1
ATOM 2886 N N . ILE B 1 104 ? -12.906 -6.461 -9.82 1 97.5 104 ILE B N 1
ATOM 2887 C CA . ILE B 1 104 ? -11.773 -7.32 -9.484 1 97.5 104 ILE B CA 1
ATOM 2888 C C . ILE B 1 104 ? -11.414 -7.152 -8.016 1 97.5 104 ILE B C 1
ATOM 2890 O O . ILE B 1 104 ? -10.914 -6.102 -7.609 1 97.5 104 ILE B O 1
ATOM 2894 N N . ALA B 1 105 ? -11.664 -8.188 -7.246 1 98.12 105 ALA B N 1
ATOM 2895 C CA . ALA B 1 105 ? -11.352 -8.156 -5.816 1 98.12 105 ALA B CA 1
ATOM 2896 C C . ALA B 1 105 ? -9.898 -8.547 -5.566 1 98.12 105 ALA B C 1
ATOM 2898 O O . ALA B 1 105 ? -9.266 -8.055 -4.629 1 98.12 105 ALA B O 1
ATOM 2899 N N . GLY B 1 106 ? -9.352 -9.391 -6.355 1 98.44 106 GLY B N 1
ATOM 2900 C CA . GLY B 1 106 ? -7.984 -9.875 -6.25 1 98.44 106 GLY B CA 1
ATOM 2901 C C . GLY B 1 106 ? -7.543 -10.68 -7.453 1 98.44 106 GLY B C 1
ATOM 2902 O O . GLY B 1 106 ? -8.359 -11.016 -8.312 1 98.44 106 GLY B O 1
ATOM 2903 N N . CYS B 1 107 ? -6.273 -10.914 -7.508 1 98.62 107 CYS B N 1
ATOM 2904 C CA . CYS B 1 107 ? -5.754 -11.719 -8.609 1 98.62 107 CYS B CA 1
ATOM 2905 C C . CYS B 1 107 ? -4.445 -12.391 -8.219 1 98.62 107 CYS B C 1
ATOM 2907 O O . CYS B 1 107 ? -3.799 -11.992 -7.246 1 98.62 107 CYS B O 1
ATOM 2909 N N . ASN B 1 108 ? -4.137 -13.445 -8.852 1 98.88 108 ASN B N 1
ATOM 2910 C CA . ASN B 1 108 ? -2.908 -14.211 -8.695 1 98.88 108 ASN B CA 1
ATOM 2911 C C . ASN B 1 108 ? -2.244 -14.492 -10.039 1 98.88 108 ASN B C 1
ATOM 2913 O O . ASN B 1 108 ? -2.799 -15.211 -10.875 1 98.88 108 ASN B O 1
ATOM 2917 N N . MET B 1 109 ? -1.07 -13.875 -10.266 1 98.88 109 MET B N 1
ATOM 2918 C CA . MET B 1 109 ? -0.319 -14.055 -11.508 1 98.88 109 MET B CA 1
ATOM 2919 C C . MET B 1 109 ? 0.504 -15.336 -11.469 1 98.88 109 MET B C 1
ATOM 2921 O O . MET B 1 109 ? 1.539 -15.391 -10.805 1 98.88 109 MET B O 1
ATOM 2925 N N . LEU B 1 110 ? 0.041 -16.312 -12.195 1 98.81 110 LEU B N 1
ATOM 2926 C CA . LEU B 1 110 ? 0.627 -17.641 -12.156 1 98.81 110 LEU B CA 1
ATOM 2927 C C . LEU B 1 110 ? 1.334 -17.969 -13.469 1 98.81 110 LEU B C 1
ATOM 2929 O O . LEU B 1 110 ? 0.939 -17.484 -14.531 1 98.81 110 LEU B O 1
ATOM 2933 N N . ASN B 1 111 ? 2.32 -18.75 -13.336 1 97.69 111 ASN B N 1
ATOM 2934 C CA . ASN B 1 111 ? 3.029 -19.266 -14.5 1 97.69 111 ASN B CA 1
ATOM 2935 C C . ASN B 1 111 ? 3.623 -20.656 -14.234 1 97.69 111 ASN B C 1
ATOM 2937 O O . ASN B 1 111 ? 3.699 -21.078 -13.078 1 97.69 111 ASN B O 1
ATOM 2941 N N . THR B 1 112 ? 3.961 -21.312 -15.281 1 98.19 112 THR B N 1
ATOM 2942 C CA . THR B 1 112 ? 4.574 -22.641 -15.18 1 98.19 112 THR B CA 1
ATOM 2943 C C . THR B 1 112 ? 6.062 -22.562 -15.523 1 98.19 112 THR B C 1
ATOM 2945 O O . THR B 1 112 ? 6.488 -21.703 -16.297 1 98.19 112 THR B O 1
ATOM 2948 N N . PHE B 1 113 ? 6.801 -23.453 -14.922 1 97 113 PHE B N 1
ATOM 2949 C CA . PHE B 1 113 ? 8.211 -23.594 -15.234 1 97 113 PHE B CA 1
ATOM 2950 C C . PHE B 1 113 ? 8.547 -25.031 -15.594 1 97 113 PHE B C 1
ATOM 2952 O O . PHE B 1 113 ? 8.219 -25.953 -14.852 1 97 113 PHE B O 1
ATOM 2959 N N . THR B 1 114 ? 9.125 -25.25 -16.719 1 97.06 114 THR B N 1
ATOM 2960 C CA . THR B 1 114 ? 9.797 -26.5 -17.078 1 97.06 114 THR B CA 1
ATOM 2961 C C . THR B 1 114 ? 11.305 -26.359 -16.922 1 97.06 114 THR B C 1
ATOM 2963 O O . THR B 1 114 ? 11.812 -25.266 -16.672 1 97.06 114 THR B O 1
ATOM 2966 N N . ARG B 1 115 ? 11.938 -27.5 -17.047 1 93.06 115 ARG B N 1
ATOM 2967 C CA . ARG B 1 115 ? 13.398 -27.453 -17.016 1 93.06 115 ARG B CA 1
ATOM 2968 C C . ARG B 1 115 ? 13.945 -26.547 -18.109 1 93.06 115 ARG B C 1
ATOM 2970 O O . ARG B 1 115 ? 14.898 -25.797 -17.891 1 93.06 115 ARG B O 1
ATOM 2977 N N . GLU B 1 116 ? 13.383 -26.672 -19.25 1 92.75 116 GLU B N 1
ATOM 2978 C CA . GLU B 1 116 ? 13.781 -25.844 -20.391 1 92.75 116 GLU B CA 1
ATOM 2979 C C . GLU B 1 116 ? 13.594 -24.359 -20.094 1 92.75 116 GLU B C 1
ATOM 2981 O O . GLU B 1 116 ? 14.445 -23.547 -20.422 1 92.75 116 GLU B O 1
ATOM 2986 N N . ASP B 1 117 ? 12.484 -24.016 -19.5 1 92.94 117 ASP B N 1
ATOM 2987 C CA . ASP B 1 117 ? 12.195 -22.625 -19.156 1 92.94 117 ASP B CA 1
ATOM 2988 C C . ASP B 1 117 ? 13.234 -22.078 -18.188 1 92.94 117 ASP B C 1
ATOM 2990 O O . ASP B 1 117 ? 13.664 -20.922 -18.328 1 92.94 117 ASP B O 1
ATOM 2994 N N . MET B 1 118 ? 13.594 -22.875 -17.203 1 90.31 118 MET B N 1
ATOM 2995 C CA . MET B 1 118 ? 14.562 -22.453 -16.188 1 90.31 118 MET B CA 1
ATOM 2996 C C . MET B 1 118 ? 15.922 -22.172 -16.828 1 90.31 118 MET B C 1
ATOM 2998 O O . MET B 1 118 ? 16.594 -21.219 -16.453 1 90.31 118 MET B O 1
ATOM 3002 N N . GLU B 1 119 ? 16.281 -23 -17.75 1 87.62 119 GLU B N 1
ATOM 3003 C CA . GLU B 1 119 ? 17.531 -22.797 -18.453 1 87.62 119 GLU B CA 1
ATOM 3004 C C . GLU B 1 119 ? 17.516 -21.531 -19.297 1 87.62 119 GLU B C 1
ATOM 3006 O O . GLU B 1 119 ? 18.484 -20.781 -19.312 1 87.62 119 GLU B O 1
ATOM 3011 N N . LYS B 1 120 ? 16.422 -21.312 -19.922 1 87.94 120 LYS B N 1
ATOM 3012 C CA . LYS B 1 120 ? 16.266 -20.109 -20.734 1 87.94 120 LYS B CA 1
ATOM 3013 C C . LYS B 1 120 ? 16.312 -18.859 -19.859 1 87.94 120 LYS B C 1
ATOM 3015 O O . LYS B 1 120 ? 16.859 -17.828 -20.266 1 87.94 120 LYS B O 1
ATOM 3020 N N . ASN B 1 121 ? 15.695 -18.922 -18.734 1 86.69 121 ASN B N 1
ATOM 3021 C CA . ASN B 1 121 ? 15.594 -17.781 -17.828 1 86.69 121 ASN B CA 1
ATOM 3022 C C . ASN B 1 121 ? 16.969 -17.375 -17.312 1 86.69 121 ASN B C 1
ATOM 3024 O O . ASN B 1 121 ? 17.172 -16.203 -16.953 1 86.69 121 ASN B O 1
ATOM 3028 N N . LYS B 1 122 ? 17.859 -18.297 -17.234 1 83.44 122 LYS B N 1
ATOM 3029 C CA . LYS B 1 122 ? 19.203 -17.984 -16.797 1 83.44 122 LYS B CA 1
ATOM 3030 C C . LYS B 1 122 ? 19.891 -16.984 -17.734 1 83.44 122 LYS B C 1
ATOM 3032 O O . LYS B 1 122 ? 20.766 -16.234 -17.328 1 83.44 122 LYS B O 1
ATOM 3037 N N . ASN B 1 123 ? 19.391 -16.984 -18.922 1 81.94 123 ASN B N 1
ATOM 3038 C CA . ASN B 1 123 ? 20.047 -16.172 -19.953 1 81.94 123 ASN B CA 1
ATOM 3039 C C . ASN B 1 123 ? 19.25 -14.922 -20.281 1 81.94 123 ASN B C 1
ATOM 3041 O O . ASN B 1 123 ? 19.641 -14.141 -21.141 1 81.94 123 ASN B O 1
ATOM 3045 N N . VAL B 1 124 ? 18.141 -14.82 -19.656 1 82.44 124 VAL B N 1
ATOM 3046 C CA . VAL B 1 124 ? 17.312 -13.648 -19.922 1 82.44 124 VAL B CA 1
ATOM 3047 C C . VAL B 1 124 ? 18 -12.391 -19.391 1 82.44 124 VAL B C 1
ATOM 3049 O O . VAL B 1 124 ? 18.438 -12.367 -18.234 1 82.44 124 VAL B O 1
ATOM 3052 N N . GLN B 1 125 ? 18.078 -11.469 -20.297 1 87.44 125 GLN B N 1
ATOM 3053 C CA . GLN B 1 125 ? 18.656 -10.188 -19.906 1 87.44 125 GLN B CA 1
ATOM 3054 C C . GLN B 1 125 ? 17.562 -9.133 -19.688 1 87.44 125 GLN B C 1
ATOM 3056 O O . GLN B 1 125 ? 16.688 -8.977 -20.531 1 87.44 125 GLN B O 1
ATOM 3061 N N . VAL B 1 126 ? 17.5 -8.641 -18.5 1 93.25 126 VAL B N 1
ATOM 3062 C CA . VAL B 1 126 ? 16.609 -7.516 -18.203 1 93.25 126 VAL B CA 1
ATOM 3063 C C . VAL B 1 126 ? 17.438 -6.23 -18.078 1 93.25 126 VAL B C 1
ATOM 3065 O O . VAL B 1 126 ? 18.625 -6.277 -17.75 1 93.25 126 VAL B O 1
ATOM 3068 N N . LYS B 1 127 ? 16.828 -5.145 -18.422 1 96.69 127 LYS B N 1
ATOM 3069 C CA . LYS B 1 127 ? 17.547 -3.875 -18.5 1 96.69 127 LYS B CA 1
ATOM 3070 C C . LYS B 1 127 ? 17.281 -3.014 -17.266 1 96.69 127 LYS B C 1
ATOM 3072 O O . LYS B 1 127 ? 18.141 -2.242 -16.844 1 96.69 127 LYS B O 1
ATOM 3077 N N . GLY B 1 128 ? 16.078 -3.133 -16.719 1 97.38 128 GLY B N 1
ATOM 3078 C CA . GLY B 1 128 ? 15.719 -2.301 -15.586 1 97.38 128 GLY B CA 1
ATOM 3079 C C . GLY B 1 128 ? 16.438 -2.684 -14.312 1 97.38 128 GLY B C 1
ATOM 3080 O O . GLY B 1 128 ? 16.672 -3.867 -14.047 1 97.38 128 GLY B O 1
ATOM 3081 N N . ARG B 1 129 ? 16.781 -1.663 -13.539 1 94.69 129 ARG B N 1
ATOM 3082 C CA . ARG B 1 129 ? 17.562 -1.853 -12.328 1 94.69 129 ARG B CA 1
ATOM 3083 C C . ARG B 1 129 ? 16.828 -2.75 -11.336 1 94.69 129 ARG B C 1
ATOM 3085 O O . ARG B 1 129 ? 17.422 -3.66 -10.75 1 94.69 129 ARG B O 1
ATOM 3092 N N . VAL B 1 130 ? 15.578 -2.521 -11.102 1 96.06 130 VAL B N 1
ATOM 3093 C CA . VAL B 1 130 ? 14.805 -3.268 -10.125 1 96.06 130 VAL B CA 1
ATOM 3094 C C . VAL B 1 130 ? 14.633 -4.711 -10.594 1 96.06 130 VAL B C 1
ATOM 3096 O O . VAL B 1 130 ? 14.805 -5.648 -9.805 1 96.06 130 VAL B O 1
ATOM 3099 N N . MET B 1 131 ? 14.328 -4.863 -11.867 1 96.44 131 MET B N 1
ATOM 3100 C CA . MET B 1 131 ? 14.133 -6.211 -12.391 1 96.44 131 MET B CA 1
ATOM 3101 C C . MET B 1 131 ? 15.43 -7 -12.375 1 96.44 131 MET B C 1
ATOM 3103 O O . MET B 1 131 ? 15.422 -8.219 -12.164 1 96.44 131 MET B O 1
ATOM 3107 N N . GLN B 1 132 ? 16.531 -6.348 -12.586 1 94.81 132 GLN B N 1
ATOM 3108 C CA . GLN B 1 132 ? 17.812 -7.023 -12.461 1 94.81 132 GLN B CA 1
ATOM 3109 C C . GLN B 1 132 ? 18 -7.602 -11.055 1 94.81 132 GLN B C 1
ATOM 3111 O O . GLN B 1 132 ? 18.391 -8.758 -10.906 1 94.81 132 GLN B O 1
ATOM 3116 N N . LYS B 1 133 ? 17.688 -6.82 -10.109 1 93.5 133 LYS B N 1
ATOM 3117 C CA . LYS B 1 133 ? 17.812 -7.273 -8.734 1 93.5 133 LYS B CA 1
ATOM 3118 C C . LYS B 1 133 ? 16.828 -8.406 -8.43 1 93.5 133 LYS B C 1
ATOM 3120 O O . LYS B 1 133 ? 17.188 -9.391 -7.781 1 93.5 133 LYS B O 1
ATOM 3125 N N . GLN B 1 134 ? 15.625 -8.289 -8.898 1 93.44 134 GLN B N 1
ATOM 3126 C CA . GLN B 1 134 ? 14.617 -9.32 -8.648 1 93.44 134 GLN B CA 1
ATOM 3127 C C . GLN B 1 134 ? 14.977 -10.625 -9.344 1 93.44 134 GLN B C 1
ATOM 3129 O O . GLN B 1 134 ? 14.773 -11.711 -8.789 1 93.44 134 GLN B O 1
ATOM 3134 N N . MET B 1 135 ? 15.547 -10.516 -10.539 1 93.38 135 MET B N 1
ATOM 3135 C CA . MET B 1 135 ? 15.984 -11.727 -11.242 1 93.38 135 MET B CA 1
ATOM 3136 C C . MET B 1 135 ? 17.094 -12.43 -10.477 1 93.38 135 MET B C 1
ATOM 3138 O O . MET B 1 135 ? 17.156 -13.656 -10.438 1 93.38 135 MET B O 1
ATOM 3142 N N . LEU B 1 136 ? 17.953 -11.617 -9.906 1 92.56 136 LEU B N 1
ATOM 3143 C CA . LEU B 1 136 ? 19.016 -12.195 -9.086 1 92.56 136 LEU B CA 1
ATOM 3144 C C . LEU B 1 136 ? 18.422 -13 -7.934 1 92.56 136 LEU B C 1
ATOM 3146 O O . LEU B 1 136 ? 18.891 -14.094 -7.629 1 92.56 136 LEU B O 1
ATOM 3150 N N . VAL B 1 137 ? 17.406 -12.477 -7.32 1 92.56 137 VAL B N 1
ATOM 3151 C CA . VAL B 1 137 ? 16.734 -13.148 -6.207 1 92.56 137 VAL B CA 1
ATOM 3152 C C . VAL B 1 137 ? 16.078 -14.438 -6.691 1 92.56 137 VAL B C 1
ATOM 3154 O O . VAL B 1 137 ? 16.234 -15.492 -6.066 1 92.56 137 VAL B O 1
ATOM 3157 N N . PHE B 1 138 ? 15.391 -14.336 -7.789 1 92.12 138 PHE B N 1
ATOM 3158 C CA . PHE B 1 138 ? 14.719 -15.508 -8.352 1 92.12 138 PHE B CA 1
ATOM 3159 C C . PHE B 1 138 ? 15.727 -16.609 -8.656 1 92.12 138 PHE B C 1
ATOM 3161 O O . PHE B 1 138 ? 15.531 -17.766 -8.281 1 92.12 138 PHE B O 1
ATOM 3168 N N . HIS B 1 139 ? 16.766 -16.219 -9.297 1 92.5 139 HIS B N 1
ATOM 3169 C CA . HIS B 1 139 ? 17.781 -17.203 -9.672 1 92.5 139 HIS B CA 1
ATOM 3170 C C . HIS B 1 139 ? 18.438 -17.828 -8.445 1 92.5 139 HIS B C 1
ATOM 3172 O O . HIS B 1 139 ? 18.719 -19.031 -8.43 1 92.5 139 HIS B O 1
ATOM 3178 N N . ASP B 1 140 ? 18.656 -17.047 -7.48 1 94.19 140 ASP B N 1
ATOM 3179 C CA . ASP B 1 140 ? 19.312 -17.531 -6.273 1 94.19 140 ASP B CA 1
ATOM 3180 C C . ASP B 1 140 ? 18.406 -18.484 -5.496 1 94.19 140 ASP B C 1
ATOM 3182 O O . ASP B 1 140 ? 18.75 -19.641 -5.254 1 94.19 140 ASP B O 1
ATOM 3186 N N . ILE B 1 141 ? 17.188 -18.047 -5.219 1 94.12 141 ILE B N 1
ATOM 3187 C CA . ILE B 1 141 ? 16.328 -18.781 -4.305 1 94.12 141 ILE B CA 1
ATOM 3188 C C . ILE B 1 141 ? 15.758 -20.016 -5.012 1 94.12 141 ILE B C 1
ATOM 3190 O O . ILE B 1 141 ? 15.625 -21.078 -4.406 1 94.12 141 ILE B O 1
ATOM 3194 N N . TYR B 1 142 ? 15.461 -19.922 -6.262 1 92.81 142 TYR B N 1
ATOM 3195 C CA . TYR B 1 142 ? 14.906 -21.047 -7.008 1 92.81 142 TYR B CA 1
ATOM 3196 C C . TYR B 1 142 ? 16 -21.984 -7.484 1 92.81 142 TYR B C 1
ATOM 3198 O O . TYR B 1 142 ? 15.742 -23.141 -7.832 1 92.81 142 TYR B O 1
ATOM 3206 N N . GLY B 1 143 ? 17.188 -21.516 -7.512 1 91.62 143 GLY B N 1
ATOM 3207 C CA . GLY B 1 143 ? 18.281 -22.281 -8.094 1 91.62 143 GLY B CA 1
ATOM 3208 C C . GLY B 1 143 ? 19.047 -23.094 -7.07 1 91.62 143 GLY B C 1
ATOM 3209 O O . GLY B 1 143 ? 19.922 -23.891 -7.434 1 91.62 143 GLY B O 1
ATOM 3210 N N . ARG B 1 144 ? 18.766 -23.016 -5.867 1 92.19 144 ARG B N 1
ATOM 3211 C CA . ARG B 1 144 ? 19.516 -23.688 -4.805 1 92.19 144 ARG B CA 1
ATOM 3212 C C . ARG B 1 144 ? 19.266 -25.188 -4.824 1 92.19 144 ARG B C 1
ATOM 3214 O O . ARG B 1 144 ? 20.141 -25.969 -4.438 1 92.19 144 ARG B O 1
ATOM 3221 N N . ASP B 1 145 ? 18.062 -25.562 -5.188 1 91.75 145 ASP B 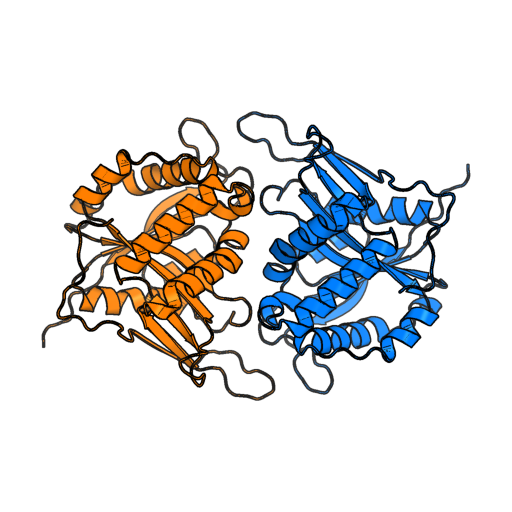N 1
ATOM 3222 C CA . ASP B 1 145 ? 17.703 -26.969 -5.363 1 91.75 145 ASP B CA 1
ATOM 3223 C C . ASP B 1 145 ? 17.281 -27.266 -6.805 1 91.75 145 ASP B C 1
ATOM 3225 O O . ASP B 1 145 ? 16.812 -26.359 -7.504 1 91.75 145 ASP B O 1
ATOM 3229 N N . ASP B 1 146 ? 17.656 -28.469 -7.16 1 94.62 146 ASP B N 1
ATOM 3230 C CA . ASP B 1 146 ? 16.984 -28.938 -8.375 1 94.62 146 ASP B CA 1
ATOM 3231 C C . ASP B 1 146 ? 15.555 -29.375 -8.086 1 94.62 146 ASP B C 1
ATOM 3233 O O . ASP B 1 146 ? 15.297 -30.562 -7.828 1 94.62 146 ASP B O 1
ATOM 3237 N N . ILE B 1 147 ? 14.656 -28.5 -8.211 1 96.5 147 ILE B N 1
ATOM 3238 C CA . ILE B 1 147 ? 13.258 -28.703 -7.855 1 96.5 147 ILE B CA 1
ATOM 3239 C C . ILE B 1 147 ? 12.68 -29.859 -8.68 1 96.5 147 ILE B C 1
ATOM 3241 O O . ILE B 1 147 ? 11.922 -30.688 -8.156 1 96.5 147 ILE B O 1
ATOM 3245 N N . PHE B 1 148 ? 13.07 -29.969 -9.891 1 97.19 148 PHE B N 1
ATOM 3246 C CA . PHE B 1 148 ? 12.547 -31 -10.773 1 97.19 148 PHE B CA 1
ATOM 3247 C C . PHE B 1 148 ? 12.984 -32.375 -10.32 1 97.19 148 PHE B C 1
ATOM 3249 O O . PHE B 1 148 ? 12.18 -33.312 -10.281 1 97.19 148 PHE B O 1
ATOM 3256 N N . GLU B 1 149 ? 14.219 -32.469 -10 1 96.94 149 GLU B N 1
ATOM 3257 C CA . GLU B 1 149 ? 14.742 -33.75 -9.5 1 96.94 149 GLU B CA 1
ATOM 3258 C C . GLU B 1 149 ? 14.203 -34.062 -8.109 1 96.94 149 GLU B C 1
ATOM 3260 O O . GLU B 1 149 ? 13.789 -35.188 -7.836 1 96.94 149 GLU B O 1
ATOM 3265 N N . LYS B 1 150 ? 14.211 -33.094 -7.281 1 96.88 150 LYS B N 1
ATOM 3266 C CA . LYS B 1 150 ? 13.805 -33.25 -5.891 1 96.88 150 LYS B CA 1
ATOM 3267 C C . LYS B 1 150 ? 12.375 -33.781 -5.789 1 96.88 150 LYS B C 1
ATOM 3269 O O . LYS B 1 150 ? 12.062 -34.594 -4.914 1 96.88 150 LYS B O 1
ATOM 3274 N N . PHE B 1 151 ? 11.516 -33.312 -6.652 1 97.31 151 PHE B N 1
ATOM 3275 C CA . PHE B 1 151 ? 10.109 -33.688 -6.551 1 97.31 151 PHE B CA 1
ATOM 3276 C C . PHE B 1 151 ? 9.703 -34.594 -7.691 1 97.31 151 PHE B C 1
ATOM 3278 O O . PHE B 1 151 ? 8.539 -34.969 -7.809 1 97.31 151 PHE B O 1
ATOM 3285 N N . ASN B 1 152 ? 10.594 -34.906 -8.562 1 96.81 152 ASN B N 1
ATOM 3286 C CA . ASN B 1 152 ? 10.383 -35.812 -9.695 1 96.81 152 ASN B CA 1
ATOM 3287 C C . ASN B 1 152 ? 9.234 -35.344 -10.578 1 96.81 152 ASN B C 1
ATOM 3289 O O . ASN B 1 152 ? 8.281 -36.094 -10.82 1 96.81 152 ASN B O 1
ATOM 3293 N N . VAL B 1 153 ? 9.336 -34.094 -11.016 1 97.06 153 VAL B N 1
ATOM 3294 C CA . VAL B 1 153 ? 8.344 -33.531 -11.906 1 97.06 153 VAL B CA 1
ATOM 3295 C C . VAL B 1 153 ? 9.039 -32.875 -13.102 1 97.06 153 VAL B C 1
ATOM 3297 O O . VAL B 1 153 ? 10.234 -32.562 -13.039 1 97.06 153 VAL B O 1
ATOM 3300 N N . ASP B 1 154 ? 8.289 -32.656 -14.172 1 96 154 ASP B N 1
ATOM 3301 C CA . ASP B 1 154 ? 8.828 -32 -15.367 1 96 154 ASP B CA 1
ATOM 3302 C C . ASP B 1 154 ? 8.359 -30.547 -15.461 1 96 154 ASP B C 1
ATOM 3304 O O . ASP B 1 154 ? 8.898 -29.781 -16.25 1 96 154 ASP B O 1
ATOM 3308 N N . VAL B 1 155 ? 7.328 -30.25 -14.695 1 97.75 155 VAL B N 1
ATOM 3309 C CA . VAL B 1 155 ? 6.75 -28.922 -14.695 1 97.75 155 VAL B CA 1
ATOM 3310 C C . VAL B 1 155 ? 6.191 -28.594 -13.312 1 97.75 155 VAL B C 1
ATOM 3312 O O . VAL B 1 155 ? 5.766 -29.5 -12.586 1 97.75 155 VAL B O 1
ATOM 3315 N N . TYR B 1 156 ? 6.266 -27.391 -12.875 1 98.06 156 TYR B N 1
ATOM 3316 C CA . TYR B 1 156 ? 5.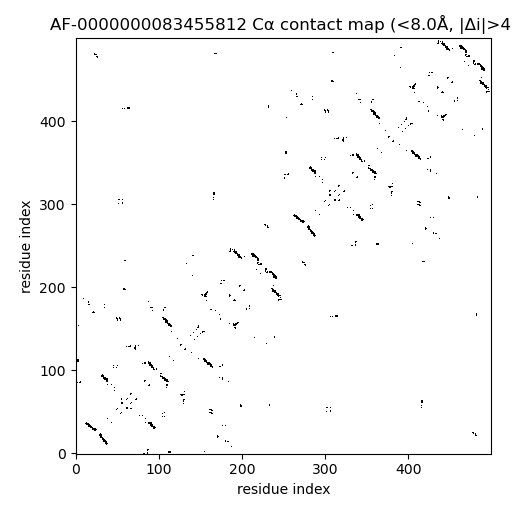582 -26.938 -11.664 1 98.06 156 TYR B CA 1
ATOM 3317 C C . TYR B 1 156 ? 4.949 -25.562 -11.875 1 98.06 156 TYR B C 1
ATOM 3319 O O . TYR B 1 156 ? 5.32 -24.844 -12.805 1 98.06 156 TYR B O 1
ATOM 3327 N N . LEU B 1 157 ? 3.912 -25.312 -11.102 1 98.62 157 LEU B N 1
ATOM 3328 C CA . LEU B 1 157 ? 3.258 -24.016 -11.078 1 98.62 157 LEU B CA 1
ATOM 3329 C C . LEU B 1 157 ? 3.965 -23.062 -10.117 1 98.62 157 LEU B C 1
ATOM 3331 O O . LEU B 1 157 ? 4.375 -23.469 -9.023 1 98.62 157 LEU B O 1
ATOM 3335 N N . SER B 1 158 ? 4.141 -21.828 -10.492 1 98.12 158 SER B N 1
ATOM 3336 C CA . SER B 1 158 ? 4.668 -20.766 -9.641 1 98.12 158 SER B CA 1
ATOM 3337 C C . SER B 1 158 ? 3.854 -19.484 -9.789 1 98.12 158 SER B C 1
ATOM 3339 O O . SER B 1 158 ? 2.74 -19.5 -10.312 1 98.12 158 SER B O 1
ATOM 3341 N N . ALA B 1 159 ? 4.34 -18.453 -9.133 1 98.12 159 ALA B N 1
ATOM 3342 C CA . ALA B 1 159 ? 3.576 -17.203 -9.156 1 98.12 159 ALA B CA 1
ATOM 3343 C C . ALA B 1 159 ? 4.504 -15.992 -9.117 1 98.12 159 ALA B C 1
ATOM 3345 O O . ALA B 1 159 ? 5.621 -16.062 -8.609 1 98.12 159 ALA B O 1
ATOM 3346 N N . LEU B 1 160 ? 4.07 -14.938 -9.703 1 97.25 160 LEU B N 1
ATOM 3347 C CA . LEU B 1 160 ? 4.723 -13.641 -9.562 1 97.25 160 LEU B CA 1
ATOM 3348 C C . LEU B 1 160 ? 3.703 -12.555 -9.234 1 97.25 160 LEU B C 1
ATOM 3350 O O . LEU B 1 160 ? 3.408 -11.695 -10.07 1 97.25 160 LEU B O 1
ATOM 3354 N N . GLY B 1 161 ? 3.203 -12.648 -8.031 1 97.81 161 GLY B N 1
ATOM 3355 C CA . GLY B 1 161 ? 2.303 -11.609 -7.559 1 97.81 161 GLY B CA 1
ATOM 3356 C C . GLY B 1 161 ? 0.924 -12.125 -7.199 1 97.81 161 GLY B C 1
ATOM 3357 O O . GLY B 1 161 ? 0.31 -12.859 -7.977 1 97.81 161 GLY B O 1
ATOM 3358 N N . LEU B 1 162 ? 0.452 -11.836 -6.059 1 98.38 162 LEU B N 1
ATOM 3359 C CA . LEU B 1 162 ? -0.904 -11.992 -5.547 1 98.38 162 LEU B CA 1
ATOM 3360 C C . LEU B 1 162 ? -1.383 -10.719 -4.863 1 98.38 162 LEU B C 1
ATOM 3362 O O . LEU B 1 162 ? -0.69 -10.18 -3.996 1 98.38 162 LEU B O 1
ATOM 3366 N N . SER B 1 163 ? -2.504 -10.234 -5.316 1 97.81 163 SER B N 1
ATOM 3367 C CA . SER B 1 163 ? -2.969 -8.961 -4.785 1 97.81 163 SER B CA 1
ATOM 3368 C C . SER B 1 163 ? -4.465 -8.992 -4.488 1 97.81 163 SER B C 1
ATOM 3370 O O . SER B 1 163 ? -5.234 -9.602 -5.234 1 97.81 163 SER B O 1
ATOM 3372 N N . VAL B 1 164 ? -4.832 -8.438 -3.438 1 97.88 164 VAL B N 1
ATOM 3373 C CA . VAL B 1 164 ? -6.227 -8.195 -3.078 1 97.88 164 VAL B CA 1
ATOM 3374 C C . VAL B 1 164 ? -6.457 -6.695 -2.889 1 97.88 164 VAL B C 1
ATOM 3376 O O . VAL B 1 164 ? -5.707 -6.031 -2.172 1 97.88 164 VAL B O 1
ATOM 3379 N N . ALA B 1 165 ? -7.441 -6.16 -3.59 1 97.88 165 ALA B N 1
ATOM 3380 C CA . ALA B 1 165 ? -7.797 -4.758 -3.387 1 97.88 165 ALA B CA 1
ATOM 3381 C C . ALA B 1 165 ? -8.219 -4.5 -1.941 1 97.88 165 ALA B C 1
ATOM 3383 O O . ALA B 1 165 ? -8.945 -5.301 -1.351 1 97.88 165 ALA B O 1
ATOM 3384 N N . PRO B 1 166 ? -7.777 -3.375 -1.353 1 96.69 166 PRO B N 1
ATOM 3385 C CA . PRO B 1 166 ? -8.023 -3.119 0.069 1 96.69 166 PRO B CA 1
ATOM 3386 C C . PRO B 1 166 ? -9.508 -3.094 0.417 1 96.69 166 PRO B C 1
ATOM 3388 O O . PRO B 1 166 ? -9.891 -3.445 1.535 1 96.69 166 PRO B O 1
ATOM 3391 N N . GLN B 1 167 ? -10.32 -2.723 -0.459 1 95.25 167 GLN B N 1
ATOM 3392 C CA . GLN B 1 167 ? -11.75 -2.621 -0.191 1 95.25 167 GLN B CA 1
ATOM 3393 C C . GLN B 1 167 ? -12.367 -4 0.03 1 95.25 167 GLN B C 1
ATOM 3395 O O . GLN B 1 167 ? -13.516 -4.109 0.471 1 95.25 167 GLN B O 1
ATOM 3400 N N . TYR B 1 168 ? -11.531 -5.074 -0.178 1 97.12 168 TYR B N 1
ATOM 3401 C CA . TYR B 1 168 ? -12.055 -6.422 0.009 1 97.12 168 TYR B CA 1
ATOM 3402 C C . TYR B 1 168 ? -11.234 -7.188 1.042 1 97.12 168 TYR B C 1
ATOM 3404 O O . TYR B 1 168 ? -11.328 -8.414 1.139 1 97.12 168 TYR B O 1
ATOM 3412 N N . HIS B 1 169 ? -10.375 -6.508 1.754 1 96.19 169 HIS B N 1
ATOM 3413 C CA . HIS B 1 169 ? -9.602 -7.145 2.816 1 96.19 169 HIS B CA 1
ATOM 3414 C C . HIS B 1 169 ? -10.523 -7.75 3.873 1 96.19 169 HIS B C 1
ATOM 3416 O O . HIS B 1 169 ? -11.664 -7.32 4.027 1 96.19 169 HIS B O 1
ATOM 3422 N N . ARG B 1 170 ? -10.031 -8.797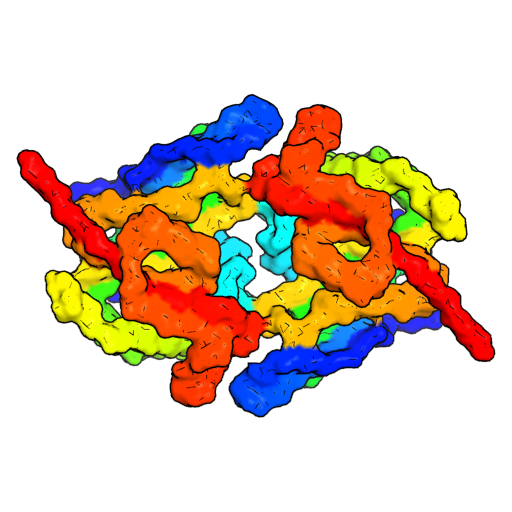 4.504 1 95.5 170 ARG B N 1
ATOM 3423 C CA . ARG B 1 170 ? -10.688 -9.508 5.59 1 95.5 170 ARG B CA 1
ATOM 3424 C C . ARG B 1 170 ? -11.797 -10.414 5.059 1 95.5 170 ARG B C 1
ATOM 3426 O O . ARG B 1 170 ? -12.555 -11 5.836 1 95.5 170 ARG B O 1
ATOM 3433 N N . ASP B 1 171 ? -11.883 -10.586 3.789 1 97.25 171 ASP B N 1
ATOM 3434 C CA . ASP B 1 171 ? -12.812 -11.539 3.191 1 97.25 171 ASP B CA 1
ATOM 3435 C C . ASP B 1 171 ? -12.109 -12.844 2.828 1 97.25 171 ASP B C 1
ATOM 3437 O O . ASP B 1 171 ? -12.672 -13.68 2.121 1 97.25 171 ASP B O 1
ATOM 3441 N N . ASN B 1 172 ? -10.836 -13.023 3.176 1 96.56 172 ASN B N 1
ATOM 3442 C CA . ASN B 1 172 ? -10.039 -14.234 2.979 1 96.56 172 ASN B CA 1
ATOM 3443 C C . ASN B 1 172 ? -9.797 -14.508 1.497 1 96.56 172 ASN B C 1
ATOM 3445 O O . ASN B 1 172 ? -9.68 -15.664 1.089 1 96.56 172 ASN B O 1
ATOM 3449 N N . ILE B 1 173 ? -9.758 -13.484 0.734 1 97.94 173 ILE B N 1
ATOM 3450 C CA . ILE B 1 173 ? -9.617 -13.641 -0.709 1 97.94 173 ILE B CA 1
ATOM 3451 C C . ILE B 1 173 ? -8.234 -14.211 -1.032 1 97.94 173 ILE B C 1
ATOM 3453 O O . ILE B 1 173 ? -8.102 -15.102 -1.873 1 97.94 173 ILE B O 1
ATOM 3457 N N . GLY B 1 174 ? -7.16 -13.664 -0.376 1 97.5 174 GLY B N 1
ATOM 3458 C CA . GLY B 1 174 ? -5.82 -14.188 -0.598 1 97.5 174 GLY B CA 1
ATOM 3459 C C . GLY B 1 174 ? -5.711 -15.68 -0.341 1 97.5 174 GLY B C 1
ATOM 3460 O O . GLY B 1 174 ? -5.141 -16.406 -1.151 1 97.5 174 GLY B O 1
ATOM 3461 N N . TYR B 1 175 ? -6.27 -16.109 0.746 1 97.56 175 TYR B N 1
ATOM 3462 C CA . TYR B 1 175 ? -6.27 -17.516 1.108 1 97.56 175 TYR B CA 1
ATOM 3463 C C . TYR B 1 175 ? -6.965 -18.359 0.042 1 97.56 175 TYR B C 1
ATOM 3465 O O . TYR B 1 175 ? -6.445 -19.391 -0.384 1 97.56 175 TYR B O 1
ATOM 3473 N N . HIS B 1 176 ? -8.109 -17.922 -0.448 1 98.31 176 HIS B N 1
ATOM 3474 C CA . HIS B 1 176 ? -8.875 -18.688 -1.422 1 98.31 176 HIS B CA 1
ATOM 3475 C C . HIS B 1 176 ? -8.188 -18.703 -2.781 1 98.31 176 HIS B C 1
ATOM 3477 O O . HIS B 1 176 ? -8.281 -19.688 -3.521 1 98.31 176 HIS B O 1
ATOM 3483 N N . LEU B 1 177 ? -7.508 -17.594 -3.102 1 98.69 177 LEU B N 1
ATOM 3484 C CA . LEU B 1 177 ? -6.699 -17.609 -4.316 1 98.69 177 LEU B CA 1
ATOM 3485 C C . LEU B 1 177 ? -5.613 -18.672 -4.238 1 98.69 177 LEU B C 1
ATOM 3487 O O . LEU B 1 177 ? -5.383 -19.406 -5.207 1 98.69 177 LEU B O 1
ATOM 3491 N N . LEU B 1 178 ? -4.953 -18.797 -3.098 1 98.44 178 LEU B N 1
ATOM 3492 C CA . LEU B 1 178 ? -3.947 -19.844 -2.902 1 98.44 178 LEU B CA 1
ATOM 3493 C C . LEU B 1 178 ? -4.566 -21.219 -3.01 1 98.44 178 LEU B C 1
ATOM 3495 O O . LEU B 1 178 ? -4.008 -22.109 -3.654 1 98.44 178 LEU B O 1
ATOM 3499 N N . MET B 1 179 ? -5.73 -21.359 -2.441 1 98.12 179 MET B N 1
ATOM 3500 C CA . MET B 1 179 ? -6.406 -22.656 -2.438 1 98.12 179 MET B CA 1
ATOM 3501 C C . MET B 1 179 ? -6.844 -23.047 -3.846 1 98.12 179 MET B C 1
ATOM 3503 O O . MET B 1 179 ? -6.836 -24.234 -4.199 1 98.12 179 MET B O 1
ATOM 3507 N N . ALA B 1 180 ? -7.199 -22.109 -4.609 1 98.5 180 ALA B N 1
ATOM 3508 C CA . ALA B 1 180 ? -7.719 -22.359 -5.953 1 98.5 180 ALA B CA 1
ATOM 3509 C C . ALA B 1 180 ? -6.629 -22.906 -6.871 1 98.5 180 ALA B C 1
ATOM 3511 O O . ALA B 1 180 ? -6.922 -23.484 -7.922 1 98.5 180 ALA B O 1
ATOM 3512 N N . ARG B 1 181 ? -5.359 -22.703 -6.504 1 98.69 181 ARG B N 1
ATOM 3513 C CA . ARG B 1 181 ? -4.262 -23.234 -7.297 1 98.69 181 ARG B CA 1
ATOM 3514 C C . ARG B 1 181 ? -4.344 -24.766 -7.375 1 98.69 181 ARG B C 1
ATOM 3516 O O . ARG B 1 181 ? -3.939 -25.359 -8.375 1 98.69 181 ARG B O 1
ATOM 3523 N N . THR B 1 182 ? -4.863 -25.375 -6.348 1 97.94 182 THR B N 1
ATOM 3524 C CA . THR B 1 182 ? -4.891 -26.844 -6.297 1 97.94 182 THR B CA 1
ATOM 3525 C C . THR B 1 182 ? -5.844 -27.406 -7.348 1 97.94 182 THR B C 1
ATOM 3527 O O . THR B 1 182 ? -5.434 -28.188 -8.203 1 97.94 182 THR B O 1
ATOM 3530 N N . PRO B 1 183 ? -7.168 -27 -7.336 1 97.94 183 PRO B N 1
ATOM 3531 C CA . PRO B 1 183 ? -8.031 -27.547 -8.391 1 97.94 183 PRO B CA 1
ATOM 3532 C C . PRO B 1 183 ? -7.562 -27.141 -9.789 1 97.94 183 PRO B C 1
ATOM 3534 O O . PRO B 1 183 ? -7.746 -27.906 -10.742 1 97.94 183 PRO B O 1
ATOM 3537 N N . LEU B 1 184 ? -6.973 -26 -9.984 1 98.5 184 LEU B N 1
ATOM 3538 C CA . LEU B 1 184 ? -6.402 -25.594 -11.266 1 98.5 184 LEU B CA 1
ATOM 3539 C C . LEU B 1 184 ? -5.316 -26.578 -11.703 1 98.5 184 LEU B C 1
ATOM 3541 O O . LEU B 1 184 ? -5.32 -27.047 -12.844 1 98.5 184 LEU B O 1
ATOM 3545 N N . CYS B 1 185 ? -4.41 -26.844 -10.781 1 98.31 185 CYS B N 1
ATOM 3546 C CA . CYS B 1 185 ? -3.32 -27.781 -11.062 1 98.31 185 CYS B CA 1
ATOM 3547 C C . CYS B 1 185 ? -3.854 -29.172 -11.344 1 98.31 185 CYS B C 1
ATOM 3549 O O . CYS B 1 185 ? -3.402 -29.844 -12.273 1 98.31 185 CYS B O 1
ATOM 3551 N N . GLN B 1 186 ? -4.793 -29.594 -10.562 1 97.88 186 GLN B N 1
ATOM 3552 C CA . GLN B 1 186 ? -5.383 -30.922 -10.781 1 97.88 186 GLN B CA 1
ATOM 3553 C C . GLN B 1 186 ? -5.977 -31.031 -12.18 1 97.88 186 GLN B C 1
ATOM 3555 O O . GLN B 1 186 ? -5.75 -32.031 -12.883 1 97.88 186 GLN B O 1
ATOM 3560 N N . ALA B 1 187 ? -6.672 -30.016 -12.531 1 97.56 187 ALA B N 1
ATOM 3561 C CA . ALA B 1 187 ? -7.34 -30.031 -13.828 1 97.56 187 ALA B CA 1
ATOM 3562 C C . ALA B 1 187 ? -6.328 -30 -14.969 1 97.56 187 ALA B C 1
ATOM 3564 O O . ALA B 1 187 ? -6.574 -30.547 -16.047 1 97.56 187 ALA B O 1
ATOM 3565 N N . THR B 1 188 ? -5.195 -29.391 -14.734 1 97.5 188 THR B N 1
ATOM 3566 C CA . THR B 1 188 ? -4.246 -29.188 -15.82 1 97.5 188 THR B CA 1
ATOM 3567 C C . THR B 1 188 ? -3.098 -30.188 -15.734 1 97.5 188 THR B C 1
ATOM 3569 O O . THR B 1 188 ? -2.148 -30.125 -16.531 1 97.5 188 THR B O 1
ATOM 3572 N N . GLY B 1 189 ? -3.1 -31 -14.75 1 96.12 189 GLY B N 1
ATOM 3573 C CA . GLY B 1 189 ? -2.145 -32.094 -14.664 1 96.12 189 GLY B CA 1
ATOM 3574 C C . GLY B 1 189 ? -0.82 -31.688 -14.055 1 96.12 189 GLY B C 1
ATOM 3575 O O . GLY B 1 189 ? 0.208 -32.312 -14.297 1 96.12 189 GLY B O 1
ATOM 3576 N N . ILE B 1 190 ? -0.797 -30.594 -13.336 1 97.94 190 ILE B N 1
ATOM 3577 C CA . ILE B 1 190 ? 0.41 -30.141 -12.656 1 97.94 190 ILE B CA 1
ATOM 3578 C C . ILE B 1 190 ? 0.411 -30.641 -11.211 1 97.94 190 ILE B C 1
ATOM 3580 O O . ILE B 1 190 ? -0.572 -30.469 -10.484 1 97.94 190 ILE B O 1
ATOM 3584 N N . GLN B 1 191 ? 1.529 -31.172 -10.789 1 98.12 191 GLN B N 1
ATOM 3585 C CA . GLN B 1 191 ? 1.51 -31.906 -9.523 1 98.12 191 GLN B CA 1
ATOM 3586 C C . GLN B 1 191 ? 2.311 -31.172 -8.453 1 98.12 191 GLN B C 1
ATOM 3588 O O . GLN B 1 191 ? 2.441 -31.656 -7.324 1 98.12 191 GLN B O 1
ATOM 3593 N N . LEU B 1 192 ? 2.861 -30.031 -8.797 1 98.56 192 LEU B N 1
ATOM 3594 C CA . LEU B 1 192 ? 3.715 -29.312 -7.855 1 98.56 192 LEU B CA 1
ATOM 3595 C C . LEU B 1 192 ? 3.537 -27.812 -7.996 1 98.56 192 LEU B C 1
ATOM 3597 O O . LEU B 1 192 ? 3.459 -27.297 -9.109 1 98.56 192 LEU B O 1
ATOM 3601 N N . ILE B 1 193 ? 3.447 -27.141 -6.875 1 98.81 193 ILE B N 1
ATOM 3602 C CA . ILE B 1 193 ? 3.412 -25.688 -6.809 1 98.81 193 ILE B CA 1
ATOM 3603 C C . ILE B 1 193 ? 4.617 -25.172 -6.02 1 98.81 193 ILE B C 1
ATOM 3605 O O . ILE B 1 193 ? 4.867 -25.625 -4.898 1 98.81 193 ILE B O 1
ATOM 3609 N N . ILE B 1 194 ? 5.406 -24.312 -6.59 1 98.44 194 ILE B N 1
ATOM 3610 C CA . ILE B 1 194 ? 6.527 -23.656 -5.941 1 98.44 194 ILE B CA 1
ATOM 3611 C C . ILE B 1 194 ? 6.289 -22.141 -5.918 1 98.44 194 ILE B C 1
ATOM 3613 O O . ILE B 1 194 ? 6.082 -21.531 -6.965 1 98.44 194 ILE B O 1
ATOM 3617 N N . THR B 1 195 ? 6.289 -21.531 -4.758 1 97.75 195 THR B N 1
ATOM 3618 C CA . THR B 1 195 ? 6.008 -20.109 -4.672 1 97.75 195 THR B CA 1
ATOM 3619 C C . THR B 1 195 ? 6.82 -19.469 -3.551 1 97.75 195 THR B C 1
ATOM 3621 O O . THR B 1 195 ? 6.98 -20.047 -2.477 1 97.75 195 THR B O 1
ATOM 3624 N N . TYR B 1 196 ? 7.367 -18.344 -3.783 1 95.94 196 TYR B N 1
ATOM 3625 C CA . TYR B 1 196 ? 7.98 -17.625 -2.678 1 95.94 196 TYR B CA 1
ATOM 3626 C C . TYR B 1 196 ? 7.016 -16.594 -2.096 1 95.94 196 TYR B C 1
ATOM 3628 O O . TYR B 1 196 ? 6.137 -16.094 -2.801 1 95.94 196 TYR B O 1
ATOM 3636 N N . PHE B 1 197 ? 7.121 -16.312 -0.859 1 97.31 197 PHE B N 1
ATOM 3637 C CA . PHE B 1 197 ? 6.352 -15.328 -0.1 1 97.31 197 PHE B CA 1
ATOM 3638 C C . PHE B 1 197 ? 7.277 -14.391 0.665 1 97.31 197 PHE B C 1
ATOM 3640 O O . PHE B 1 197 ? 8.305 -14.812 1.193 1 97.31 197 PHE B O 1
ATOM 3647 N N . SER B 1 198 ? 6.871 -13.109 0.706 1 95.75 198 SER B N 1
ATOM 3648 C CA . SER B 1 198 ? 7.793 -12.102 1.229 1 95.75 198 SER B CA 1
ATOM 3649 C C . SER B 1 198 ? 7.176 -11.344 2.4 1 95.75 198 SER B C 1
ATOM 3651 O O . SER B 1 198 ? 7.762 -10.391 2.904 1 95.75 198 SER B O 1
ATOM 3653 N N . SER B 1 199 ? 5.941 -11.594 2.824 1 94.31 199 SER B N 1
ATOM 3654 C CA . SER B 1 199 ? 5.312 -10.938 3.967 1 94.31 199 SER B CA 1
ATOM 3655 C C . SER B 1 199 ? 4.844 -11.961 5 1 94.31 199 SER B C 1
ATOM 3657 O O . SER B 1 199 ? 4.5 -13.094 4.648 1 94.31 199 SER B O 1
ATOM 3659 N N . ALA B 1 200 ? 4.789 -11.516 6.23 1 92.94 200 ALA B N 1
ATOM 3660 C CA . ALA B 1 200 ? 4.355 -12.398 7.316 1 92.94 200 ALA B CA 1
ATOM 3661 C C . ALA B 1 200 ? 2.928 -12.883 7.09 1 92.94 200 ALA B C 1
ATOM 3663 O O . ALA B 1 200 ? 2.621 -14.055 7.316 1 92.94 200 ALA B O 1
ATOM 3664 N N . ALA B 1 201 ? 2.094 -12.016 6.645 1 91.25 201 ALA B N 1
ATOM 3665 C CA . ALA B 1 201 ? 0.7 -12.375 6.402 1 91.25 201 ALA B CA 1
ATOM 3666 C C . ALA B 1 201 ? 0.584 -13.414 5.293 1 91.25 201 ALA B C 1
ATOM 3668 O O . ALA B 1 201 ? -0.17 -14.375 5.414 1 91.25 201 ALA B O 1
ATOM 3669 N N . ALA B 1 202 ? 1.325 -13.211 4.211 1 94.56 202 ALA B N 1
ATOM 3670 C CA . ALA B 1 202 ? 1.288 -14.156 3.1 1 94.56 202 ALA B CA 1
ATOM 3671 C C . ALA B 1 202 ? 1.856 -15.516 3.512 1 94.56 202 ALA B C 1
ATOM 3673 O O . ALA B 1 202 ? 1.339 -16.562 3.109 1 94.56 202 ALA B O 1
ATOM 3674 N N . ILE B 1 203 ? 2.92 -15.508 4.305 1 96.19 203 ILE B N 1
ATOM 3675 C CA . ILE B 1 203 ? 3.541 -16.734 4.793 1 96.19 203 ILE B CA 1
ATOM 3676 C C . ILE B 1 203 ? 2.547 -17.516 5.656 1 96.19 203 ILE B C 1
ATOM 3678 O O . ILE B 1 203 ? 2.377 -18.719 5.484 1 96.19 203 ILE B O 1
ATOM 3682 N N . HIS B 1 204 ? 1.906 -16.766 6.484 1 95.25 204 HIS B N 1
ATOM 3683 C CA . HIS B 1 204 ? 0.9 -17.391 7.344 1 95.25 204 HIS B CA 1
ATOM 3684 C C . HIS B 1 204 ? -0.188 -18.062 6.516 1 95.25 204 HIS B C 1
ATOM 3686 O O . HIS B 1 204 ? -0.543 -19.219 6.773 1 95.25 204 HIS B O 1
ATOM 3692 N N . GLU B 1 205 ? -0.702 -17.422 5.523 1 94.25 205 GLU B N 1
ATOM 3693 C CA . GLU B 1 205 ? -1.749 -17.969 4.66 1 94.25 205 GLU B CA 1
ATOM 3694 C C . GLU B 1 205 ? -1.246 -19.172 3.871 1 94.25 205 GLU B C 1
ATOM 3696 O O . GLU B 1 205 ? -1.987 -20.125 3.656 1 94.25 205 GLU B O 1
ATOM 3701 N N . ALA B 1 206 ? -0.009 -19.047 3.434 1 96.5 206 ALA B N 1
ATOM 3702 C CA . ALA B 1 206 ? 0.583 -20.125 2.656 1 96.5 206 ALA B CA 1
ATOM 3703 C C . ALA B 1 206 ? 0.653 -21.422 3.477 1 96.5 206 ALA B C 1
ATOM 3705 O O . ALA B 1 206 ? 0.274 -22.484 2.998 1 96.5 206 ALA B O 1
ATOM 3706 N N . PHE B 1 207 ? 1.076 -21.297 4.715 1 97.12 207 PHE B N 1
ATOM 3707 C CA . PHE B 1 207 ? 1.177 -22.469 5.574 1 97.12 207 PHE B CA 1
ATOM 3708 C C . PHE B 1 207 ? -0.205 -23.031 5.887 1 97.12 207 PHE B C 1
ATOM 3710 O O . PHE B 1 207 ? -0.403 -24.25 5.879 1 97.12 207 PHE B O 1
ATOM 3717 N N . LYS B 1 208 ? -1.113 -22.141 6.086 1 96.25 208 LYS B N 1
ATOM 3718 C CA . LYS B 1 208 ? -2.494 -22.562 6.301 1 96.25 208 LYS B CA 1
ATOM 3719 C C . LYS B 1 208 ? -3.043 -23.297 5.082 1 96.25 208 LYS B C 1
ATOM 3721 O O . LYS B 1 208 ? -3.852 -24.219 5.219 1 96.25 208 LYS B O 1
ATOM 3726 N N . ALA B 1 209 ? -2.604 -22.891 3.902 1 95.5 209 ALA B N 1
ATOM 3727 C CA . ALA B 1 209 ? -3.076 -23.469 2.648 1 95.5 209 ALA B CA 1
ATOM 3728 C C . ALA B 1 209 ? -2.334 -24.766 2.326 1 95.5 209 ALA B C 1
ATOM 3730 O O . ALA B 1 209 ? -2.568 -25.391 1.285 1 95.5 209 ALA B O 1
ATOM 3731 N N . GLY B 1 210 ? -1.321 -25.219 3.152 1 96.5 210 GLY B N 1
ATOM 3732 C CA . GLY B 1 210 ? -0.696 -26.516 3.004 1 96.5 210 GLY B CA 1
ATOM 3733 C C . GLY B 1 210 ? 0.67 -26.453 2.348 1 96.5 210 GLY B C 1
ATOM 3734 O O . GLY B 1 210 ? 1.247 -27.484 2.002 1 96.5 210 GLY B O 1
ATOM 3735 N N . TYR B 1 211 ? 1.199 -25.281 2.191 1 98.25 211 TYR B N 1
ATOM 3736 C CA . TYR B 1 211 ? 2.549 -25.141 1.654 1 98.25 211 TYR B CA 1
ATOM 3737 C C . TYR B 1 211 ? 3.592 -25.484 2.709 1 98.25 211 TYR B C 1
ATOM 3739 O O . TYR B 1 211 ? 3.418 -25.188 3.891 1 98.25 211 TYR B O 1
ATOM 3747 N N . LYS B 1 212 ? 4.641 -26.078 2.229 1 98.06 212 LYS B N 1
ATOM 3748 C CA . LYS B 1 212 ? 5.746 -26.438 3.111 1 98.06 212 LYS B CA 1
ATOM 3749 C C . LYS B 1 212 ? 7 -25.625 2.783 1 98.06 212 LYS B C 1
ATOM 3751 O O . LYS B 1 212 ? 7.273 -25.344 1.616 1 98.06 212 LYS B O 1
ATOM 3756 N N . LEU B 1 213 ? 7.781 -25.391 3.779 1 97.81 213 LEU B N 1
ATOM 3757 C CA . LEU B 1 213 ? 8.992 -24.609 3.643 1 97.81 213 LEU B CA 1
ATOM 3758 C C . LEU B 1 213 ? 10.062 -25.359 2.863 1 97.81 213 LEU B C 1
ATOM 3760 O O . LEU B 1 213 ? 10.336 -26.531 3.158 1 97.81 213 LEU B O 1
ATOM 3764 N N . LEU B 1 214 ? 10.664 -24.703 1.844 1 97.25 214 LEU B N 1
ATOM 3765 C CA . LEU B 1 214 ? 11.812 -25.234 1.12 1 97.25 214 LEU B CA 1
ATOM 3766 C C . LEU B 1 214 ? 13.078 -24.469 1.474 1 97.25 214 LEU B C 1
ATOM 3768 O O . LEU B 1 214 ? 14.125 -25.078 1.737 1 97.25 214 LEU B O 1
ATOM 3772 N N . GLN B 1 215 ? 13 -23.188 1.333 1 96.38 215 GLN B N 1
ATOM 3773 C CA . GLN B 1 215 ? 14.117 -22.297 1.614 1 96.38 215 GLN B CA 1
ATOM 3774 C C . GLN B 1 215 ? 13.664 -21.094 2.436 1 96.38 215 GLN B C 1
ATOM 3776 O O . GLN B 1 215 ? 12.484 -20.719 2.402 1 96.38 215 GLN B O 1
ATOM 3781 N N . TYR B 1 216 ? 14.609 -20.562 3.17 1 95.31 216 TYR B N 1
ATOM 3782 C CA . TYR B 1 216 ? 14.344 -19.406 4.016 1 95.31 216 TYR B CA 1
ATOM 3783 C C . TYR B 1 216 ? 15.5 -18.406 3.953 1 95.31 216 TYR B C 1
ATOM 3785 O O . TYR B 1 216 ? 16.672 -18.797 3.936 1 95.31 216 TYR B O 1
ATOM 3793 N N . GLU B 1 217 ? 15.133 -17.109 3.83 1 96.69 217 GLU B N 1
ATOM 3794 C CA . GLU B 1 217 ? 16.094 -16.016 3.912 1 96.69 217 GLU B CA 1
ATOM 3795 C C . GLU B 1 217 ? 15.586 -14.906 4.824 1 96.69 217 GLU B C 1
ATOM 3797 O O . GLU B 1 217 ? 14.414 -14.531 4.77 1 96.69 217 GLU B O 1
ATOM 3802 N N . SER B 1 218 ? 16.531 -14.398 5.66 1 97 218 SER B N 1
ATOM 3803 C CA . SER B 1 218 ? 16.25 -13.172 6.398 1 97 218 SER B CA 1
ATOM 3804 C C . SER B 1 218 ? 16.609 -11.938 5.574 1 97 218 SER B C 1
ATOM 3806 O O . SER B 1 218 ? 17.703 -11.844 5.035 1 97 218 SER B O 1
ATOM 3808 N N . PHE B 1 219 ? 15.719 -10.984 5.527 1 96.31 219 PHE B N 1
ATOM 3809 C CA . PHE B 1 219 ? 15.992 -9.773 4.762 1 96.31 219 PHE B CA 1
ATOM 3810 C C . PHE B 1 219 ? 17.219 -9.047 5.316 1 96.31 219 PHE B C 1
ATOM 3812 O O . PHE B 1 219 ? 17.969 -8.414 4.566 1 96.31 219 PHE B O 1
ATOM 3819 N N . ASN B 1 220 ? 17.453 -9.172 6.578 1 94.12 220 ASN B N 1
ATOM 3820 C CA . ASN B 1 220 ? 18.547 -8.461 7.23 1 94.12 220 ASN B CA 1
ATOM 3821 C C . ASN B 1 220 ? 19.906 -8.961 6.762 1 94.12 220 ASN B C 1
ATOM 3823 O O . ASN B 1 220 ? 20.906 -8.242 6.836 1 94.12 220 ASN B O 1
ATOM 3827 N N . THR B 1 221 ? 19.906 -10.18 6.27 1 94.81 221 THR B N 1
ATOM 3828 C CA . THR B 1 221 ? 21.203 -10.773 5.977 1 94.81 221 THR B CA 1
ATOM 3829 C C . THR B 1 221 ? 21.25 -11.32 4.555 1 94.81 221 THR B C 1
ATOM 3831 O O . THR B 1 221 ? 22.281 -11.812 4.102 1 94.81 221 THR B O 1
ATOM 3834 N N . TYR B 1 222 ? 20.203 -11.258 3.873 1 96.12 222 TYR B N 1
ATOM 3835 C CA . TYR B 1 222 ? 20.125 -11.844 2.541 1 96.12 222 TYR B CA 1
ATOM 3836 C C . TYR B 1 222 ? 21 -11.086 1.559 1 96.12 222 TYR B C 1
ATOM 3838 O O . TYR B 1 222 ? 20.656 -9.977 1.14 1 96.12 222 TYR B O 1
ATOM 3846 N N . ARG B 1 223 ? 22.062 -11.75 1.159 1 94.44 223 ARG B N 1
ATOM 3847 C CA . ARG B 1 223 ? 23.047 -11.172 0.245 1 94.44 223 ARG B CA 1
ATOM 3848 C C . ARG B 1 223 ? 23.219 -12.039 -0.996 1 94.44 223 ARG B C 1
ATOM 3850 O O . ARG B 1 223 ? 23.203 -13.273 -0.907 1 94.44 223 ARG B O 1
ATOM 3857 N N . VAL B 1 224 ? 23.328 -11.383 -2.053 1 91.12 224 VAL B N 1
ATOM 3858 C CA . VAL B 1 224 ? 23.75 -12.016 -3.297 1 91.12 224 VAL B CA 1
ATOM 3859 C C . VAL B 1 224 ? 24.938 -11.266 -3.889 1 91.12 224 VAL B C 1
ATOM 3861 O O . VAL B 1 224 ? 24.891 -10.039 -4.031 1 91.12 224 VAL B O 1
ATOM 3864 N N . ASN B 1 225 ? 26.031 -11.906 -4.203 1 87.88 225 ASN B N 1
ATOM 3865 C CA . ASN B 1 225 ? 27.266 -11.312 -4.68 1 87.88 225 ASN B CA 1
ATOM 3866 C C . ASN B 1 225 ? 27.781 -10.227 -3.729 1 87.88 225 ASN B C 1
ATOM 3868 O O . ASN B 1 225 ? 28.156 -9.141 -4.164 1 87.88 225 ASN B O 1
ATOM 3872 N N . GLY B 1 226 ? 27.531 -10.445 -2.461 1 87.88 226 GLY B N 1
ATOM 3873 C CA . GLY B 1 226 ? 28.062 -9.578 -1.416 1 87.88 226 GLY B CA 1
ATOM 3874 C C . GLY B 1 226 ? 27.156 -8.391 -1.111 1 87.88 226 GLY B C 1
ATOM 3875 O O . GLY B 1 226 ? 27.406 -7.645 -0.163 1 87.88 226 GLY B O 1
ATOM 3876 N N . GLU B 1 227 ? 26.156 -8.312 -1.836 1 89.62 227 GLU B N 1
ATOM 3877 C CA . GLU B 1 227 ? 25.281 -7.156 -1.674 1 89.62 227 GLU B CA 1
ATOM 3878 C C . GLU B 1 227 ? 24 -7.527 -0.923 1 89.62 227 GLU B C 1
ATOM 3880 O O . GLU B 1 227 ? 23.344 -8.523 -1.25 1 89.62 227 GLU B O 1
ATOM 3885 N N . LEU B 1 228 ? 23.734 -6.719 0.137 1 93.25 228 LEU B N 1
ATOM 3886 C CA . LEU B 1 228 ? 22.453 -6.852 0.81 1 93.25 228 LEU B CA 1
ATOM 3887 C C . LEU B 1 228 ? 21.312 -6.426 -0.11 1 93.25 228 LEU B C 1
ATOM 3889 O O . LEU B 1 228 ? 21.266 -5.285 -0.571 1 93.25 228 LEU B O 1
ATOM 3893 N N . LEU B 1 229 ? 20.344 -7.262 -0.324 1 93.75 229 LEU B N 1
ATOM 3894 C CA . LEU B 1 229 ? 19.375 -7.051 -1.393 1 93.75 229 LEU B CA 1
ATOM 3895 C C . LEU B 1 229 ? 18.25 -6.125 -0.934 1 93.75 229 LEU B C 1
ATOM 3897 O O . LEU B 1 229 ? 17.766 -5.301 -1.71 1 93.75 229 LEU B O 1
ATOM 3901 N N . TYR B 1 230 ? 17.875 -6.266 0.268 1 95.5 230 TYR B N 1
ATOM 3902 C CA . TYR B 1 230 ? 16.734 -5.504 0.762 1 95.5 230 TYR B CA 1
ATOM 3903 C C . TYR B 1 230 ? 17.062 -4.816 2.078 1 95.5 230 TYR B C 1
ATOM 3905 O O . TYR B 1 230 ? 16.531 -5.172 3.127 1 95.5 230 TYR B O 1
ATOM 3913 N N . PRO B 1 231 ? 17.828 -3.779 2.035 1 94.56 231 PRO B N 1
ATOM 3914 C CA . PRO B 1 231 ? 18.312 -3.145 3.264 1 94.56 231 PRO B CA 1
ATOM 3915 C C . PRO B 1 231 ? 17.188 -2.459 4.051 1 94.56 231 PRO B C 1
ATOM 3917 O O . PRO B 1 231 ? 17.375 -2.131 5.223 1 94.56 231 PRO B O 1
ATOM 3920 N N . ARG B 1 232 ? 16 -2.309 3.453 1 95.38 232 ARG B N 1
ATOM 3921 C CA . ARG B 1 232 ? 14.938 -1.552 4.098 1 95.38 232 ARG B CA 1
ATOM 3922 C C . ARG B 1 232 ? 13.867 -2.482 4.656 1 95.38 232 ARG B C 1
ATOM 3924 O O . ARG B 1 232 ? 12.828 -2.025 5.141 1 95.38 232 ARG B O 1
ATOM 3931 N N . LEU B 1 233 ? 14.133 -3.732 4.535 1 95.81 233 LEU B N 1
ATOM 3932 C CA . LEU B 1 233 ? 13.125 -4.699 4.969 1 95.81 233 LEU B CA 1
ATOM 3933 C C . LEU B 1 233 ? 13.617 -5.477 6.188 1 95.81 233 LEU B C 1
ATOM 3935 O O . LEU B 1 233 ? 14.82 -5.652 6.375 1 95.81 233 LEU B O 1
ATOM 3939 N N . SER B 1 234 ? 12.633 -5.785 7.008 1 93.69 234 SER B N 1
ATOM 3940 C CA . SER B 1 234 ? 12.812 -6.762 8.078 1 93.69 234 SER B CA 1
ATOM 3941 C C . SER B 1 234 ? 11.891 -7.961 7.895 1 93.69 234 SER B C 1
ATOM 3943 O O . SER B 1 234 ? 10.906 -7.887 7.156 1 93.69 234 SER B O 1
ATOM 3945 N N . GLY B 1 235 ? 12.25 -9 8.477 1 95.75 235 GLY B N 1
ATOM 3946 C CA . GLY B 1 235 ? 11.477 -10.219 8.297 1 95.75 235 GLY B CA 1
ATOM 3947 C C . GLY B 1 235 ? 12.156 -11.234 7.398 1 95.75 235 GLY B C 1
ATOM 3948 O O . GLY B 1 235 ? 13.375 -11.414 7.465 1 95.75 235 GLY B O 1
ATOM 3949 N N . GLN B 1 236 ? 11.211 -11.945 6.637 1 96.25 236 GLN B N 1
ATOM 3950 C CA . GLN B 1 236 ? 11.812 -13.07 5.922 1 96.25 236 GLN B CA 1
ATOM 3951 C C . GLN B 1 236 ? 11.195 -13.234 4.539 1 96.25 236 GLN B C 1
ATOM 3953 O O . GLN B 1 236 ? 10.086 -12.766 4.285 1 96.25 236 GLN B O 1
ATOM 3958 N N . LEU B 1 237 ? 11.922 -13.805 3.691 1 96.88 237 LEU B N 1
ATOM 3959 C CA . LEU B 1 237 ? 11.531 -14.344 2.396 1 96.88 237 LEU B CA 1
ATOM 3960 C C . LEU B 1 237 ? 11.633 -15.867 2.393 1 96.88 237 LEU B C 1
ATOM 3962 O O . LEU B 1 237 ? 12.664 -16.422 2.764 1 96.88 237 LEU B O 1
ATOM 3966 N N . ILE B 1 238 ? 10.531 -16.5 2.002 1 97.56 238 ILE B N 1
ATOM 3967 C CA . ILE B 1 238 ? 10.602 -17.969 2.018 1 97.56 238 ILE B CA 1
ATOM 3968 C C . ILE B 1 238 ? 10.203 -18.516 0.648 1 97.56 238 ILE B C 1
ATOM 3970 O O . ILE B 1 238 ? 9.398 -17.906 -0.063 1 97.56 238 ILE B O 1
ATOM 3974 N N . LEU B 1 239 ? 10.789 -19.594 0.3 1 98.12 239 LEU B N 1
ATOM 3975 C CA . LEU B 1 239 ? 10.336 -20.438 -0.806 1 98.12 239 LEU B CA 1
ATOM 3976 C C . LEU B 1 239 ? 9.594 -21.656 -0.29 1 98.12 239 LEU B C 1
ATOM 3978 O O . LEU B 1 239 ? 10.031 -22.297 0.671 1 98.12 239 LEU B O 1
ATOM 3982 N N . THR B 1 240 ? 8.469 -21.953 -0.912 1 98.5 240 THR B N 1
ATOM 3983 C CA . THR B 1 240 ? 7.625 -23.031 -0.419 1 98.5 240 THR B CA 1
ATOM 3984 C C . THR B 1 240 ? 7.242 -23.984 -1.554 1 98.5 240 THR B C 1
ATOM 3986 O O . THR B 1 240 ? 7.371 -23.625 -2.729 1 98.5 240 THR B O 1
ATOM 3989 N N . ALA B 1 241 ? 6.852 -25.172 -1.125 1 98.44 241 ALA B N 1
ATOM 3990 C CA . ALA B 1 241 ? 6.348 -26.172 -2.051 1 98.44 241 ALA B CA 1
ATOM 3991 C C . ALA B 1 241 ? 5.023 -26.766 -1.56 1 98.44 241 ALA B C 1
ATOM 3993 O O . ALA B 1 241 ? 4.805 -26.891 -0.353 1 98.44 241 ALA B O 1
ATOM 3994 N N . LYS B 1 242 ? 4.207 -27.031 -2.486 1 98.5 242 LYS B N 1
ATOM 3995 C CA . LYS B 1 242 ? 2.984 -27.781 -2.223 1 98.5 242 LYS B CA 1
ATOM 3996 C C . LYS B 1 242 ? 2.746 -28.828 -3.301 1 98.5 242 LYS B C 1
ATOM 3998 O O . LYS B 1 242 ? 2.623 -28.5 -4.48 1 98.5 242 LYS B O 1
ATOM 4003 N N . THR B 1 243 ? 2.666 -30.062 -2.889 1 98.06 243 THR B N 1
ATOM 4004 C CA . THR B 1 243 ? 2.344 -31.141 -3.811 1 98.06 243 THR B CA 1
ATOM 4005 C C . THR B 1 243 ? 0.836 -31.25 -4.023 1 98.06 243 THR B C 1
ATOM 4007 O O . THR B 1 243 ? 0.06 -31.094 -3.076 1 98.06 243 THR B O 1
ATOM 4010 N N . VAL B 1 244 ? 0.474 -31.469 -5.23 1 96.88 244 VAL B N 1
ATOM 4011 C CA . VAL B 1 244 ? -0.93 -31.578 -5.609 1 96.88 244 VAL B CA 1
ATOM 4012 C C . VAL B 1 244 ? -1.252 -33.031 -5.961 1 96.88 244 VAL B C 1
ATOM 4014 O O . VAL B 1 244 ? -0.716 -33.594 -6.926 1 96.88 244 VAL B O 1
ATOM 4017 N N . PRO B 1 245 ? -2.059 -33.656 -5.18 1 88.62 245 PRO B N 1
ATOM 4018 C CA . PRO B 1 245 ? -2.404 -35.062 -5.484 1 88.62 245 PRO B CA 1
ATOM 4019 C C . PRO B 1 245 ? -3.193 -35.188 -6.785 1 88.62 245 PRO B C 1
ATOM 4021 O O . PRO B 1 245 ? -3.943 -34.281 -7.156 1 88.62 245 PRO B O 1
ATOM 4024 N N . LYS B 1 246 ? -2.92 -36.375 -7.453 1 82.81 246 LYS B N 1
ATOM 4025 C CA . LYS B 1 246 ? -3.695 -36.688 -8.656 1 82.81 246 LYS B CA 1
ATOM 4026 C C . LYS B 1 246 ? -5.168 -36.906 -8.32 1 82.81 246 LYS B C 1
ATOM 4028 O O . LYS B 1 246 ? -5.496 -37.375 -7.242 1 82.81 246 LYS B O 1
ATOM 4033 N N . LEU B 1 247 ? -6.051 -36.156 -9.141 1 67.06 247 LEU B N 1
ATOM 4034 C CA . LEU B 1 247 ? -7.473 -36.438 -8.977 1 67.06 247 LEU B CA 1
ATOM 4035 C C . LEU B 1 247 ? -7.734 -37.938 -9.047 1 67.06 247 LEU B C 1
ATOM 4037 O O . LEU B 1 247 ? -7.148 -38.625 -9.883 1 67.06 247 LEU B O 1
ATOM 4041 N N . ALA B 1 248 ? -8.117 -38.656 -7.832 1 49.53 248 ALA B N 1
ATOM 4042 C CA . ALA B 1 248 ? -8.5 -40.062 -7.867 1 49.53 248 ALA B CA 1
ATOM 4043 C C . ALA B 1 248 ? -9.445 -40.344 -9.031 1 49.53 248 ALA B C 1
ATOM 4045 O O . ALA B 1 248 ? -10.461 -39.656 -9.195 1 49.53 248 ALA B O 1
ATOM 4046 N N . LEU B 1 249 ? -8.961 -40.594 -10.242 1 42.66 249 LEU B N 1
ATOM 4047 C CA . LEU B 1 249 ? -9.898 -41.125 -11.219 1 42.66 249 LEU B CA 1
ATOM 4048 C C . LEU B 1 249 ? -10.867 -42.125 -10.57 1 42.66 249 LEU B C 1
ATOM 4050 O O . LEU B 1 249 ? -10.438 -43.062 -9.906 1 42.66 249 LEU B O 1
ATOM 4054 N N . GLU B 1 250 ? -11.984 -41.594 -10.156 1 36 250 GLU B N 1
ATOM 4055 C CA . GLU B 1 250 ? -12.977 -42.656 -10.016 1 36 250 GLU B CA 1
ATOM 4056 C C . GLU B 1 250 ? -13.195 -43.375 -11.328 1 36 250 GLU B C 1
ATOM 4058 O O . GLU B 1 250 ? -13.133 -42.781 -12.406 1 36 250 GLU B O 1
#

Radius of gyration: 24.7 Å; Cα contacts (8 Å, |Δi|>4): 960; chains: 2; bounding box: 54×81×49 Å

Solvent-accessible surface area (backbone atoms only — not comparable to full-atom values): 27354 Å² total; per-residue (Å²): 124,59,84,71,72,70,52,82,84,48,70,80,71,41,77,57,45,74,48,67,34,67,52,52,57,85,87,36,77,40,52,42,37,38,32,22,41,61,48,77,91,43,50,68,58,50,52,50,48,40,55,58,47,29,47,61,65,39,61,75,49,16,41,57,32,32,90,78,30,66,58,20,42,52,52,51,50,52,49,50,52,48,25,51,72,55,69,60,18,36,28,31,30,42,58,89,49,54,81,92,59,51,47,73,41,27,37,38,41,20,40,58,44,33,66,67,38,55,58,53,55,73,67,60,80,68,84,18,72,45,43,41,53,50,50,51,49,49,51,52,70,60,58,75,50,61,61,42,70,76,67,70,45,70,47,30,39,34,58,74,57,69,36,61,43,54,55,48,49,75,32,56,55,68,51,49,55,61,50,30,50,48,59,50,24,46,67,61,70,38,46,32,35,43,42,67,38,69,43,72,68,55,43,53,41,40,46,74,66,60,39,37,84,73,46,79,41,44,30,81,68,37,55,59,96,84,32,64,73,38,72,71,44,77,58,49,39,35,34,28,38,30,78,39,71,76,71,76,79,124,125,58,84,72,72,71,53,81,85,50,70,81,70,39,78,56,44,72,50,66,35,67,52,52,58,87,87,36,77,41,52,42,36,37,30,24,41,59,48,76,91,44,49,67,58,49,52,50,48,41,56,57,46,30,47,62,65,38,62,74,47,16,41,58,31,33,88,78,30,65,56,20,42,52,52,50,52,53,50,51,51,48,25,50,71,55,69,60,19,33,28,30,32,42,58,90,49,54,82,94,60,50,46,73,42,27,40,37,42,21,41,61,43,34,67,67,39,55,58,51,55,72,68,59,81,66,84,18,71,46,45,43,54,49,50,51,48,50,52,53,70,62,56,73,51,59,61,41,70,76,67,70,44,71,47,30,37,34,59,73,56,69,36,62,42,54,56,47,50,75,32,57,54,69,51,49,56,61,50,30,49,49,58,50,25,43,67,60,71,36,45,34,35,43,44,69,38,68,43,72,69,54,43,52,41,38,47,74,67,59,39,38,85,73,45,80,41,43,29,79,69,36,55,60,95,84,33,64,74,37,71,71,45,79,60,47,38,34,33,30,38,32,77,41,69,76,71,76,78,123

Sequence (500 aa):
MSSWKRPKDVPYPSVWARFQGKVSENGKPPLWYTIQDVPEHLFEDIIKHMTRYFLVRESTFATLGVLEDPVSLAELHARWREMLNERMCIVALVDGDEEESKRIAGCNMLNTFTREDMEKNKNVQVKGRVMQKQMLVFHDIYGRDDIFEKFNVDVYLSALGLSVAPQYHRDNIGYHLLMARTPLCQATGIQLIITYFSSAAAIHEAFKAGYKLLQYESFNTYRVNGELLYPRLSGQLILTAKTVPKLALEMSSWKRPKDVPYPSVWARFQGKVSENGKPPLWYTIQDVPEHLFEDIIKHMTRYFLVRESTFATLGVLEDPVSLAELHARWREMLNERMCIVALVDGDEEESKRIAGCNMLNTFTREDMEKNKNVQVKGRVMQKQMLVFHDIYGRDDIFEKFNVDVYLSALGLSVAPQYHRDNIGYHLLMARTPLCQATGIQLIITYFSSAAAIHEAFKAGYKLLQYESFNTYRVNGELLYPRLSGQLILTAKTVPKLALE

Nearest PDB structures (foldseek):
  4fd7-assembly4_D  TM=9.388E-01  e=7.940E-24  Aedes aegypti
  6v3t-assembly3_C  TM=8.307E-01  e=1.263E-13  Tribolium castaneum
  7ciu-assembly1_A  TM=8.532E-01  e=5.969E-12  Drosophila melanogaster
  5k9n-assembly2_B  TM=8.504E-01  e=2.201E-11  Drosophila melanogaster
  7ciu-assembly2_B  TM=8.421E-01  e=4.760E-11  Drosophila melanogaster

Organism: Laodelphax striatellus (NCBI:txid195883)

InterPro domains:
  IPR016181 Acyl-CoA N-acyltransferase [SSF55729] (43-216)

pLDDT: mean 94.5, std 7.73, range [35.66, 98.94]